Protein AF-0000000072621238 (afdb_homodimer)

Solvent-accessible surface area (backbone atoms only — not comparable to full-atom values): 27103 Å² total; per-residue (Å²): 136,89,77,90,75,84,85,78,80,74,84,77,80,79,77,78,75,82,78,75,78,75,70,78,78,75,75,78,73,76,71,80,75,75,73,71,81,73,71,73,70,72,66,66,74,70,72,72,72,61,64,78,82,66,63,69,68,32,48,57,53,25,22,52,23,38,46,49,41,45,42,56,66,64,46,61,57,78,41,86,72,32,58,59,16,26,54,42,26,34,52,47,51,49,59,46,31,44,20,55,76,56,51,71,67,72,63,49,61,92,40,68,37,82,36,97,44,81,57,75,47,73,52,63,73,38,76,41,53,31,26,31,36,55,44,72,32,50,27,38,37,32,34,30,41,35,34,29,33,55,45,27,42,68,44,72,68,45,55,54,47,50,48,46,37,60,30,14,24,78,34,52,70,66,57,48,34,45,51,49,38,52,47,50,41,69,72,41,53,36,59,18,31,36,23,39,36,41,32,34,46,41,67,47,34,70,34,84,88,42,46,77,81,54,67,48,77,44,70,31,57,34,54,44,33,56,74,32,66,65,56,35,50,51,52,59,56,61,66,73,105,132,88,79,87,77,85,84,86,83,75,81,76,73,78,72,78,73,77,75,73,76,74,70,76,77,75,78,79,73,76,72,78,78,72,73,69,78,70,69,72,69,71,68,64,73,68,73,73,72,62,64,78,83,63,64,71,70,33,48,56,54,26,21,52,25,39,46,49,41,48,42,55,68,64,47,63,58,78,41,87,72,29,60,59,16,26,54,41,27,34,52,48,52,49,58,47,31,43,21,55,77,54,51,71,68,72,63,49,62,91,39,68,37,83,37,98,45,80,57,75,48,74,52,62,74,40,77,42,53,31,25,30,37,54,45,70,32,52,28,37,37,32,35,30,42,34,34,28,33,55,45,25,40,68,43,71,67,46,53,53,48,50,48,46,37,59,30,12,23,76,33,51,70,66,57,47,34,43,50,49,39,52,46,50,42,68,70,41,53,37,58,16,30,35,25,38,36,42,33,36,46,43,67,47,33,71,35,85,88,42,45,79,80,55,69,48,75,42,70,32,58,34,53,45,32,56,74,32,66,66,55,35,49,52,52,59,57,63,64,72,107

Structure (mmCIF, N/CA/C/O backbone):
data_AF-0000000072621238-model_v1
#
loop_
_entity.id
_entity.type
_entity.pdbx_description
1 polymer 'GTP cyclohydrolase 1'
#
loop_
_atom_site.group_PDB
_atom_site.id
_atom_site.type_symbol
_atom_site.label_atom_id
_atom_site.label_alt_id
_atom_site.label_comp_id
_atom_site.label_asym_id
_atom_site.label_entity_id
_atom_site.label_seq_id
_atom_site.pdbx_PDB_ins_code
_atom_site.Cartn_x
_atom_site.Cartn_y
_atom_site.Cartn_z
_atom_site.occupancy
_atom_site.B_iso_or_equiv
_atom_site.auth_seq_id
_atom_site.auth_comp_id
_atom_site.auth_asym_id
_atom_site.auth_atom_id
_atom_site.pdbx_PDB_model_num
ATOM 1 N N . MET A 1 1 ? -22.891 -36.781 70.312 1 18.56 1 MET A N 1
ATOM 2 C CA . MET A 1 1 ? -23.406 -36.219 71.562 1 18.56 1 MET A CA 1
ATOM 3 C C . MET A 1 1 ? -22.719 -34.906 71.938 1 18.56 1 MET A C 1
ATOM 5 O O . MET A 1 1 ? -23.375 -33.938 72.25 1 18.56 1 MET A O 1
ATOM 9 N N . SER A 1 2 ? -21.469 -35.031 72.438 1 17.95 2 SER A N 1
ATOM 10 C CA . SER A 1 2 ? -21.172 -34.219 73.625 1 17.95 2 SER A CA 1
ATOM 11 C C . SER A 1 2 ? -20.891 -32.781 73.312 1 17.95 2 SER A C 1
ATOM 13 O O . SER A 1 2 ? -20.594 -32.469 72.125 1 17.95 2 SER A O 1
ATOM 15 N N . ASN A 1 3 ? -20.219 -31.938 74.188 1 17.42 3 ASN A N 1
ATOM 16 C CA . ASN A 1 3 ? -20.344 -30.844 75.125 1 17.42 3 ASN A CA 1
ATOM 17 C C . ASN A 1 3 ? -19.562 -29.609 74.688 1 17.42 3 ASN A C 1
ATOM 19 O O . ASN A 1 3 ? -19.781 -28.5 75.188 1 17.42 3 ASN A O 1
ATOM 23 N N . SER A 1 4 ? -18.25 -29.703 74.188 1 19.3 4 SER A N 1
ATOM 24 C CA . SER A 1 4 ? -17.328 -28.891 74.938 1 19.3 4 SER A CA 1
ATOM 25 C C . SER A 1 4 ? -17.562 -27.391 74.688 1 19.3 4 SER A C 1
ATOM 27 O O . SER A 1 4 ? -17.953 -27 73.625 1 19.3 4 SER A O 1
ATOM 29 N N . SER A 1 5 ? -17.359 -26.453 75.688 1 19.06 5 SER A N 1
ATOM 30 C CA . SER A 1 5 ? -17.703 -25.281 76.5 1 19.06 5 SER A CA 1
ATOM 31 C C . SER A 1 5 ? -17 -24.031 75.938 1 19.06 5 SER A C 1
ATOM 33 O O . SER A 1 5 ? -17.203 -22.938 76.5 1 19.06 5 SER A O 1
ATOM 35 N N . GLY A 1 6 ? -16 -24.047 75 1 19.69 6 GLY A N 1
ATOM 36 C CA . GLY A 1 6 ? -14.945 -23.141 75.438 1 19.69 6 GLY A CA 1
ATOM 37 C C . GLY A 1 6 ? -15.406 -21.703 75.5 1 19.69 6 GLY A C 1
ATOM 38 O O . GLY A 1 6 ? -16.438 -21.344 74.938 1 19.69 6 GLY A O 1
ATOM 39 N N . PHE A 1 7 ? -14.586 -20.734 76.125 1 19.2 7 PHE A N 1
ATOM 40 C CA . PHE A 1 7 ? -14.461 -19.578 77 1 19.2 7 PHE A CA 1
ATOM 41 C C . PHE A 1 7 ? -14.695 -18.281 76.25 1 19.2 7 PHE A C 1
ATOM 43 O O . PHE A 1 7 ? -13.961 -17.969 75.312 1 19.2 7 PHE A O 1
ATOM 50 N N . ILE A 1 8 ? -15.914 -17.656 76.062 1 20.72 8 ILE A N 1
ATOM 51 C CA . ILE A 1 8 ? -16.547 -16.531 75.375 1 20.72 8 ILE A CA 1
ATOM 52 C C . ILE A 1 8 ? -16.141 -15.219 76.062 1 20.72 8 ILE A C 1
ATOM 54 O O . ILE A 1 8 ? -16.953 -14.547 76.688 1 20.72 8 ILE A O 1
ATOM 58 N N . ASP A 1 9 ? -14.773 -15.203 76.562 1 18.53 9 ASP A N 1
ATOM 59 C CA . ASP A 1 9 ? -14.688 -14.164 77.562 1 18.53 9 ASP A CA 1
ATOM 60 C C . ASP A 1 9 ? -15.102 -12.805 77 1 18.53 9 ASP A C 1
ATOM 62 O O . ASP A 1 9 ? -14.898 -12.531 75.812 1 18.53 9 ASP A O 1
ATOM 66 N N . ASN A 1 10 ? -15.797 -11.93 77.75 1 20.44 10 ASN A N 1
ATOM 67 C CA . ASN A 1 10 ? -16.734 -10.82 77.875 1 20.44 10 ASN A CA 1
ATOM 68 C C . ASN A 1 10 ? -16.031 -9.477 77.75 1 20.44 10 ASN A C 1
ATOM 70 O O . ASN A 1 10 ? -16.578 -8.445 78.188 1 20.44 10 ASN A O 1
ATOM 74 N N . LEU A 1 11 ? -14.688 -9.445 77.25 1 20 11 LEU A N 1
ATOM 75 C CA . LEU A 1 11 ? -13.961 -8.32 77.812 1 20 11 LEU A CA 1
ATOM 76 C C . LEU A 1 11 ? -14.641 -6.996 77.438 1 20 11 LEU A C 1
ATOM 78 O O . LEU A 1 11 ? -15.125 -6.816 76.312 1 20 11 LEU A O 1
ATOM 82 N N . SER A 1 12 ? -15.016 -6.137 78.438 1 20.73 12 SER A N 1
ATOM 83 C CA . SER A 1 12 ? -15.766 -4.941 78.812 1 20.73 12 SER A CA 1
ATOM 84 C C . SER A 1 12 ? -15.141 -3.693 78.188 1 20.73 12 SER A C 1
ATOM 86 O O . SER A 1 12 ? -14.07 -3.254 78.625 1 20.73 12 SER A O 1
ATOM 88 N N . ILE A 1 13 ? -15.07 -3.57 76.875 1 20.2 13 ILE A N 1
ATOM 89 C CA . ILE A 1 13 ? -14.273 -2.568 76.188 1 20.2 13 ILE A CA 1
ATOM 90 C C . ILE A 1 13 ? -14.766 -1.17 76.5 1 20.2 13 ILE A C 1
ATOM 92 O O . ILE A 1 13 ? -15.945 -0.853 76.312 1 20.2 13 ILE A O 1
ATOM 96 N N . SER A 1 14 ? -14 -0.52 77.438 1 19.92 14 SER A N 1
ATOM 97 C CA . SER A 1 14 ? -14.25 0.738 78.125 1 19.92 14 SER A CA 1
ATOM 98 C C . SER A 1 14 ? -14.414 1.893 77.188 1 19.92 14 SER A C 1
ATOM 100 O O . SER A 1 14 ? -13.742 1.933 76.125 1 19.92 14 SER A O 1
ATOM 102 N N . ASP A 1 15 ? -15.469 2.738 77.25 1 21.67 15 ASP A N 1
ATOM 103 C CA . ASP A 1 15 ? -16.234 3.75 76.5 1 21.67 15 ASP A CA 1
ATOM 104 C C . ASP A 1 15 ? -15.516 5.102 76.562 1 21.67 15 ASP A C 1
ATOM 106 O O . ASP A 1 15 ? -16.125 6.133 76.25 1 21.67 15 ASP A O 1
ATOM 110 N N . ASN A 1 16 ? -14.125 5.094 76.812 1 20.58 16 ASN A N 1
ATOM 111 C CA . ASN A 1 16 ? -13.789 6.418 77.312 1 20.58 16 ASN A CA 1
ATOM 112 C C . ASN A 1 16 ? -14.125 7.512 76.312 1 20.58 16 ASN A C 1
ATOM 114 O O . ASN A 1 16 ? -14.031 7.293 75.125 1 20.58 16 ASN A O 1
ATOM 118 N N . ASP A 1 17 ? -14.609 8.703 76.812 1 22.86 17 ASP A N 1
ATOM 119 C CA . ASP A 1 17 ? -15.344 9.914 76.438 1 22.86 17 ASP A CA 1
ATOM 120 C C . ASP A 1 17 ? -14.445 10.906 75.688 1 22.86 17 ASP A C 1
ATOM 122 O O . ASP A 1 17 ? -14.812 12.07 75.562 1 22.86 17 ASP A O 1
ATOM 126 N N . ASN A 1 18 ? -13.336 10.43 75 1 22.56 18 ASN A N 1
ATOM 127 C CA . ASN A 1 18 ? -12.352 11.484 74.812 1 22.56 18 ASN A CA 1
ATOM 128 C C . ASN A 1 18 ? -12.961 12.672 74.062 1 22.56 18 ASN A C 1
ATOM 130 O O . ASN A 1 18 ? -13.758 12.484 73.125 1 22.56 18 ASN A O 1
ATOM 134 N N . HIS A 1 19 ? -12.75 13.906 74.625 1 23.62 19 HIS A N 1
ATOM 135 C CA . HIS A 1 19 ? -13.109 15.312 74.5 1 23.62 19 HIS A CA 1
ATOM 136 C C . HIS A 1 19 ? -12.68 15.82 73.125 1 23.62 19 HIS A C 1
ATOM 138 O O . HIS A 1 19 ? -11.578 15.523 72.625 1 23.62 19 HIS A O 1
ATOM 144 N N . SER A 1 20 ? -13.633 16.172 72.25 1 23.31 20 SER A N 1
ATOM 145 C CA . SER A 1 20 ? -13.734 16.578 70.812 1 23.31 20 SER A CA 1
ATOM 146 C C . SER A 1 20 ? -13.047 17.922 70.625 1 23.31 20 SER A C 1
ATOM 148 O O . SER A 1 20 ? -13.391 18.641 69.688 1 23.31 20 SER A O 1
ATOM 150 N N . ASN A 1 21 ? -11.773 18.094 71.25 1 24.36 21 ASN A N 1
ATOM 151 C CA . ASN A 1 21 ? -11.32 19.484 71.125 1 24.36 21 ASN A CA 1
ATOM 152 C C . ASN A 1 21 ? -11.312 19.938 69.688 1 24.36 21 ASN A C 1
ATOM 154 O O . ASN A 1 21 ? -10.867 19.203 68.75 1 24.36 21 ASN A O 1
ATOM 158 N N . GLY A 1 22 ? -12.172 20.859 69.25 1 24.48 22 GLY A N 1
ATOM 159 C CA . GLY A 1 22 ? -12.539 21.531 68.062 1 24.48 22 GLY A CA 1
ATOM 160 C C . GLY A 1 22 ? -11.375 22.25 67.375 1 24.48 22 GLY A C 1
ATOM 161 O O . GLY A 1 22 ? -10.945 23.297 67.812 1 24.48 22 GLY A O 1
ATOM 162 N N . SER A 1 23 ? -10.203 21.547 67.188 1 27.66 23 SER A N 1
ATOM 163 C CA . SER A 1 23 ? -9.078 22.344 66.75 1 27.66 23 SER A CA 1
ATOM 164 C C . SER A 1 23 ? -9.461 23.156 65.5 1 27.66 23 SER A C 1
ATOM 166 O O . SER A 1 23 ? -10.242 22.703 64.625 1 27.66 23 SER A O 1
ATOM 168 N N . PRO A 1 24 ? -9.117 24.484 65.562 1 29.05 24 PRO A N 1
ATOM 169 C CA . PRO A 1 24 ? -9.484 25.531 64.625 1 29.05 24 PRO A CA 1
ATOM 170 C C . PRO A 1 24 ? -9.023 25.203 63.188 1 29.05 24 PRO A C 1
ATOM 172 O O . PRO A 1 24 ? -8.031 24.5 63 1 29.05 24 PRO A O 1
ATOM 175 N N . ILE A 1 25 ? -9.945 25.094 62.219 1 30.3 25 ILE A N 1
ATOM 176 C CA . ILE A 1 25 ? -9.781 24.781 60.812 1 30.3 25 ILE A CA 1
ATOM 177 C C . ILE A 1 25 ? -8.781 25.75 60.188 1 30.3 25 ILE A C 1
ATOM 179 O O . ILE A 1 25 ? -8.93 26.969 60.312 1 30.3 25 ILE A O 1
ATOM 183 N N . PRO A 1 26 ? -7.484 25.281 60.125 1 26.77 26 PRO A N 1
ATOM 184 C CA . PRO A 1 26 ? -6.5 26.219 59.594 1 26.77 26 PRO A CA 1
ATOM 185 C C . PRO A 1 26 ? -6.969 26.875 58.281 1 26.77 26 PRO A C 1
ATOM 187 O O . PRO A 1 26 ? -7.742 26.266 57.531 1 26.77 26 PRO A O 1
ATOM 190 N N . LYS A 1 27 ? -6.836 28.188 58.25 1 28.19 27 LYS A N 1
ATOM 191 C CA . LYS A 1 27 ? -7.188 29.109 57.188 1 28.19 27 LYS A CA 1
ATOM 192 C C . LYS A 1 27 ? -6.598 28.641 55.844 1 28.19 27 LYS A C 1
ATOM 194 O O . LYS A 1 27 ? -5.457 28.172 55.781 1 28.19 27 LYS A O 1
ATOM 199 N N . GLU A 1 28 ? -7.449 28.281 54.906 1 26.45 28 GLU A N 1
ATOM 200 C CA . GLU A 1 28 ? -7.156 27.828 53.562 1 26.45 28 GLU A CA 1
ATOM 201 C C . GLU A 1 28 ? -6.203 28.781 52.844 1 26.45 28 GLU A C 1
ATOM 203 O O . GLU A 1 28 ? -6.492 29.984 52.719 1 26.45 28 GLU A O 1
ATOM 208 N N . GLU A 1 29 ? -4.906 28.672 53.125 1 25.34 29 GLU A N 1
ATOM 209 C CA . GLU A 1 29 ? -4.012 29.531 52.344 1 25.34 29 GLU A CA 1
ATOM 210 C C . GLU A 1 29 ? -4.367 29.516 50.875 1 25.34 29 GLU A C 1
ATOM 212 O O . GLU A 1 29 ? -4.613 28.453 50.312 1 25.34 29 GLU A O 1
ATOM 217 N N . LYS A 1 30 ? -4.836 30.641 50.344 1 27.41 30 LYS A N 1
ATOM 218 C CA . LYS A 1 30 ? -5.109 30.938 48.938 1 27.41 30 LYS A CA 1
ATOM 219 C C . LYS A 1 30 ? -3.949 30.5 48.031 1 27.41 30 LYS A C 1
ATOM 221 O O . LYS A 1 30 ? -2.818 30.953 48.219 1 27.41 30 LYS A O 1
ATOM 226 N N . ILE A 1 31 ? -3.877 29.219 47.656 1 27.42 31 ILE A N 1
ATOM 227 C CA . ILE A 1 31 ? -2.859 28.797 46.688 1 27.42 31 ILE A CA 1
ATOM 228 C C . ILE A 1 31 ? -2.818 29.781 45.531 1 27.42 31 ILE A C 1
ATOM 230 O O . ILE A 1 31 ? -3.854 30.109 44.938 1 27.42 31 ILE A O 1
ATOM 234 N N . PRO A 1 32 ? -1.849 30.688 45.531 1 28.41 32 PRO A N 1
ATOM 235 C CA . PRO A 1 32 ? -1.736 31.609 44.375 1 28.41 32 PRO A CA 1
ATOM 236 C C . PRO A 1 32 ? -1.829 30.891 43.031 1 28.41 32 PRO A C 1
ATOM 238 O O . PRO A 1 32 ? -1.279 29.797 42.875 1 28.41 32 PRO A O 1
ATOM 241 N N . GLU A 1 33 ? -2.936 30.969 42.344 1 25.8 33 GLU A N 1
ATOM 242 C CA . GLU A 1 33 ? -3.277 30.406 41.062 1 25.8 33 GLU A CA 1
ATOM 243 C C . GLU A 1 33 ? -2.246 30.781 40 1 25.8 33 GLU A C 1
ATOM 245 O O . GLU A 1 33 ? -2.598 31.031 38.844 1 25.8 33 GLU A O 1
ATOM 250 N N . ARG A 1 34 ? -1.068 31.344 40.25 1 26.47 34 ARG A N 1
ATOM 251 C CA . ARG A 1 34 ? -0.339 31.766 39.062 1 26.47 34 ARG A CA 1
ATOM 252 C C . ARG A 1 34 ? -0.013 30.578 38.156 1 26.47 34 ARG A C 1
ATOM 254 O O . ARG A 1 34 ? 0.92 29.812 38.438 1 26.47 34 ARG A O 1
ATOM 261 N N . ILE A 1 35 ? -0.946 29.797 37.781 1 27.59 35 ILE A N 1
ATOM 262 C CA . ILE A 1 35 ? -0.528 28.859 36.75 1 27.59 35 ILE A CA 1
ATOM 263 C C . ILE A 1 35 ? 0.145 29.609 35.594 1 27.59 35 ILE A C 1
ATOM 265 O O . ILE A 1 35 ? -0.494 30.422 34.938 1 27.59 35 ILE A O 1
ATOM 2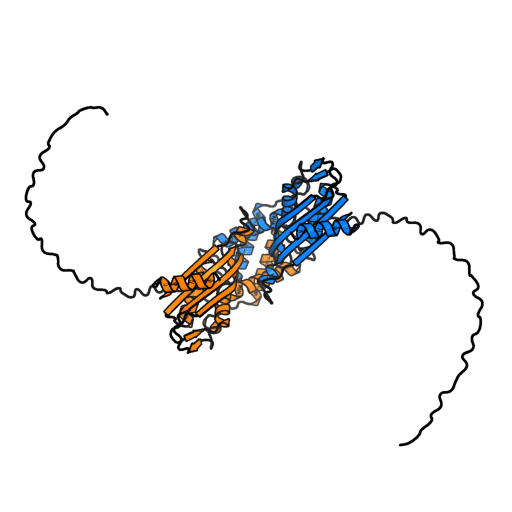69 N N . GLY A 1 36 ? 1.374 30.047 35.75 1 25.58 36 GLY A N 1
ATOM 270 C CA . GLY A 1 36 ? 2.184 30.531 34.656 1 25.58 36 GLY A CA 1
ATOM 271 C C . GLY A 1 36 ? 1.934 29.797 33.344 1 25.58 36 GLY A C 1
ATOM 272 O O . GLY A 1 36 ? 1.666 28.594 33.344 1 25.58 36 GLY A O 1
ATOM 273 N N . LYS A 1 37 ? 1.429 30.547 32.312 1 29.39 37 LYS A N 1
ATOM 274 C CA . LYS A 1 37 ? 1.279 30.219 30.891 1 29.39 37 LYS A CA 1
ATOM 275 C C . LYS A 1 37 ? 2.494 29.453 30.375 1 29.39 37 LYS A C 1
ATOM 277 O O . LYS A 1 37 ? 3.516 30.047 30.031 1 29.39 37 LYS A O 1
ATOM 282 N N . GLN A 1 38 ? 2.996 28.469 31.031 1 28.53 38 GLN A N 1
ATOM 283 C CA . GLN A 1 38 ? 4.062 27.766 30.312 1 28.53 38 GLN A CA 1
ATOM 284 C C . GLN A 1 38 ? 3.662 27.469 28.875 1 28.53 38 GLN A C 1
ATOM 286 O O . GLN A 1 38 ? 2.705 26.734 28.625 1 28.53 38 GLN A O 1
ATOM 291 N N . ASN A 1 39 ? 3.84 28.453 28 1 27.72 39 ASN A N 1
ATOM 292 C CA . ASN A 1 39 ? 3.861 28.328 26.547 1 27.72 39 ASN A CA 1
ATOM 293 C C . ASN A 1 39 ? 4.516 27.016 26.109 1 27.72 39 ASN A C 1
ATOM 295 O O . ASN A 1 39 ? 5.742 26.891 26.156 1 27.72 39 ASN A O 1
ATOM 299 N N . ILE A 1 40 ? 4.078 25.969 26.562 1 31.95 40 ILE A N 1
ATOM 300 C CA . ILE A 1 40 ? 4.688 24.781 25.969 1 31.95 40 ILE A CA 1
ATOM 301 C C . ILE A 1 40 ? 4.801 24.969 24.453 1 31.95 40 ILE A C 1
ATOM 303 O O . ILE A 1 40 ? 3.791 24.953 23.734 1 31.95 40 ILE A O 1
ATOM 307 N N . GLY A 1 41 ? 5.637 25.922 23.984 1 31.02 41 GLY A N 1
ATOM 308 C CA . GLY A 1 41 ? 6.027 26.047 22.578 1 31.02 41 GLY A CA 1
ATOM 309 C C . GLY A 1 41 ? 6.152 24.703 21.875 1 31.02 41 GLY A C 1
ATOM 310 O O . GLY A 1 41 ? 7.094 23.953 22.125 1 31.02 41 GLY A O 1
ATOM 311 N N . LEU A 1 42 ? 5.125 24.016 21.781 1 35.22 42 LEU A N 1
ATOM 312 C CA . LEU A 1 42 ? 5.238 22.906 20.859 1 35.22 42 LEU A CA 1
ATOM 313 C C . LEU A 1 42 ? 5.984 23.312 19.594 1 35.22 42 LEU A C 1
ATOM 315 O O . LEU A 1 42 ? 5.469 24.094 18.781 1 35.22 42 LEU A O 1
ATOM 319 N N . LYS A 1 43 ? 7.262 23.516 19.609 1 34 43 LYS A N 1
ATOM 320 C CA . LYS A 1 43 ? 8.031 23.75 18.391 1 34 43 LYS A CA 1
ATOM 321 C C . LYS A 1 43 ? 7.621 22.766 17.297 1 34 43 LYS A C 1
ATOM 323 O O . LYS A 1 43 ? 7.75 21.547 17.453 1 34 43 LYS A O 1
ATOM 328 N N . VAL A 1 44 ? 6.641 23.125 16.609 1 39.59 44 VAL A N 1
ATOM 329 C CA . VAL A 1 44 ? 6.539 22.344 15.383 1 39.59 44 VAL A CA 1
ATOM 330 C C . VAL A 1 44 ? 7.934 22.094 14.812 1 39.59 44 VAL A C 1
ATOM 332 O O . VAL A 1 44 ? 8.711 23.047 14.633 1 39.59 44 VAL A O 1
ATOM 335 N N . PRO A 1 45 ? 8.617 21.109 15.148 1 39.84 45 PRO A N 1
ATOM 336 C CA . PRO A 1 45 ? 9.938 21.031 14.516 1 39.84 45 PRO A CA 1
ATOM 337 C C . PRO A 1 45 ? 9.961 21.656 13.117 1 39.84 45 PRO A C 1
ATOM 339 O O . PRO A 1 45 ? 8.977 21.547 12.383 1 39.84 45 PRO A O 1
ATOM 342 N N . SER A 1 46 ? 10.648 22.828 13.008 1 38.28 46 SER A N 1
ATOM 343 C CA . SER A 1 46 ? 10.828 23.484 11.711 1 38.28 46 SER A CA 1
ATOM 344 C C . SER A 1 46 ? 11.062 22.453 10.609 1 38.28 46 SER A C 1
ATOM 346 O O . SER A 1 46 ? 11.719 21.438 10.828 1 38.28 46 SER A O 1
ATOM 348 N N . PRO A 1 47 ? 10.211 22.5 9.695 1 38.34 47 PRO A N 1
ATOM 349 C CA . PRO A 1 47 ? 10.57 21.641 8.555 1 38.34 47 PRO A CA 1
ATOM 350 C C . PRO A 1 47 ? 12.055 21.719 8.211 1 38.34 47 PRO A C 1
ATOM 352 O O . PRO A 1 47 ? 12.695 22.75 8.438 1 38.34 47 PRO A O 1
ATOM 355 N N . ILE A 1 48 ? 12.844 20.734 8.477 1 40.78 48 ILE A N 1
ATOM 356 C CA . ILE A 1 48 ? 14.203 20.75 7.953 1 40.78 48 ILE A CA 1
ATOM 357 C C . ILE A 1 48 ? 14.242 21.531 6.633 1 40.78 48 ILE A C 1
ATOM 359 O O . ILE A 1 48 ? 13.359 21.359 5.785 1 40.78 48 ILE A O 1
ATOM 363 N N . PRO A 1 49 ? 14.953 22.656 6.629 1 36.59 49 PRO A N 1
ATOM 364 C CA . PRO A 1 49 ? 15.016 23.438 5.387 1 36.59 49 PRO A CA 1
ATOM 365 C C . PRO A 1 49 ? 15.109 22.547 4.145 1 36.59 49 PRO A C 1
ATOM 367 O O . PRO A 1 49 ? 15.68 21.469 4.195 1 36.59 49 PRO A O 1
ATOM 370 N N . PRO A 1 50 ? 14.172 22.812 3.186 1 36.5 50 PRO A N 1
ATOM 371 C CA . PRO A 1 50 ? 14.305 22.094 1.918 1 36.5 50 PRO A CA 1
ATOM 372 C C . PRO A 1 50 ? 15.742 22.094 1.39 1 36.5 50 PRO A C 1
ATOM 374 O O . PRO A 1 50 ? 16.375 23.141 1.294 1 36.5 50 PRO A O 1
ATOM 377 N N . ALA A 1 51 ? 16.562 21.234 1.755 1 35.84 51 ALA A N 1
ATOM 378 C CA . ALA A 1 51 ? 17.797 21.312 0.968 1 35.84 51 ALA A CA 1
ATOM 379 C C . ALA A 1 51 ? 17.5 21.766 -0.459 1 35.84 51 ALA A C 1
ATOM 381 O O . ALA A 1 51 ? 16.406 21.562 -0.972 1 35.84 51 ALA A O 1
ATOM 382 N N . ALA A 1 52 ? 18.266 22.688 -1.098 1 34.34 52 ALA A N 1
ATOM 383 C CA . ALA A 1 52 ? 18.281 23.188 -2.471 1 34.34 52 ALA A CA 1
ATOM 384 C C . ALA A 1 52 ? 17.812 22.125 -3.451 1 34.34 52 ALA A C 1
ATOM 386 O O . ALA A 1 52 ? 18.078 20.922 -3.256 1 34.34 52 ALA A O 1
ATOM 387 N N . ILE A 1 53 ? 16.812 22.344 -4.312 1 37.31 53 ILE A N 1
ATOM 388 C CA . ILE A 1 53 ? 16.328 21.688 -5.52 1 37.31 53 ILE A CA 1
ATOM 389 C C . ILE A 1 53 ? 17.5 21.078 -6.289 1 37.31 53 ILE A C 1
ATOM 391 O O . ILE A 1 53 ? 18.172 21.766 -7.062 1 37.31 53 ILE A O 1
ATOM 395 N N . ALA A 1 54 ? 18.469 20.672 -5.859 1 40.06 54 ALA A N 1
ATOM 396 C CA . ALA A 1 54 ? 19.406 19.984 -6.742 1 40.06 54 ALA A CA 1
ATOM 397 C C . ALA A 1 54 ? 18.688 18.969 -7.629 1 40.06 54 ALA A C 1
ATOM 399 O O . ALA A 1 54 ? 18.375 17.859 -7.191 1 40.06 54 ALA A O 1
ATOM 400 N N . GLN A 1 55 ? 17.531 19.219 -8.383 1 48.59 55 GLN A N 1
ATOM 401 C CA . GLN A 1 55 ? 16.5 18.547 -9.172 1 48.59 55 GLN A CA 1
ATOM 402 C C . GLN A 1 55 ? 17.047 17.281 -9.82 1 48.59 55 GLN A C 1
ATOM 404 O O . GLN A 1 55 ? 16.453 16.203 -9.703 1 48.59 55 GLN A O 1
ATOM 409 N N . ARG A 1 56 ? 17.828 17.469 -11.047 1 55.19 56 ARG A N 1
ATOM 410 C CA . ARG A 1 56 ? 18.203 16.547 -12.109 1 55.19 56 ARG A CA 1
ATOM 411 C C . ARG A 1 56 ? 19.156 15.477 -11.594 1 55.19 56 ARG A C 1
ATOM 413 O O . ARG A 1 56 ? 18.969 14.289 -11.859 1 55.19 56 ARG A O 1
ATOM 420 N N . PRO A 1 57 ? 20.125 15.914 -10.852 1 61.09 57 PRO A N 1
ATOM 421 C CA . PRO A 1 57 ? 21.109 14.938 -10.359 1 61.09 57 PRO A CA 1
ATOM 422 C C . PRO A 1 57 ? 20.5 13.961 -9.352 1 61.09 57 PRO A C 1
ATOM 424 O O . PRO A 1 57 ? 20.844 12.773 -9.359 1 61.09 57 PRO A O 1
ATOM 427 N N . GLN A 1 58 ? 19.328 14.289 -8.742 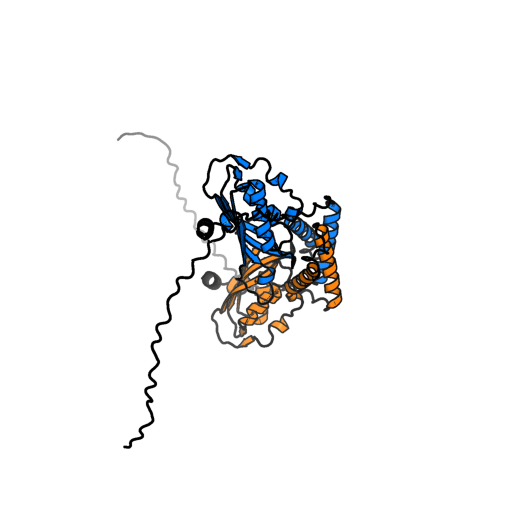1 82.75 58 GLN A N 1
ATOM 428 C CA . GLN A 1 58 ? 18.703 13.477 -7.711 1 82.75 58 GLN A CA 1
ATOM 429 C C . GLN A 1 58 ? 17.938 12.305 -8.32 1 82.75 58 GLN A C 1
ATOM 431 O O . GLN A 1 58 ? 18.062 11.172 -7.859 1 82.75 58 GLN A O 1
ATOM 436 N N . LEU A 1 59 ? 17.453 12.648 -9.461 1 92.88 59 LEU A N 1
ATOM 437 C CA . LEU A 1 59 ? 16.641 11.617 -10.102 1 92.88 59 LEU A CA 1
ATOM 438 C C . LEU A 1 59 ? 17.516 10.508 -10.672 1 92.88 59 LEU A C 1
ATOM 440 O O . LEU A 1 59 ? 17.234 9.32 -10.484 1 92.88 59 LEU A O 1
ATOM 444 N N . ASN A 1 60 ? 18.609 10.906 -11.312 1 94.69 60 ASN A N 1
ATOM 445 C CA . ASN A 1 60 ? 19.5 9.93 -11.914 1 94.69 60 ASN A CA 1
ATOM 446 C C . ASN A 1 60 ? 20.109 9.008 -10.859 1 94.69 60 ASN A C 1
ATOM 448 O O . ASN A 1 60 ? 20.266 7.805 -11.094 1 94.69 60 ASN A O 1
ATOM 452 N N . GLU A 1 61 ? 20.469 9.609 -9.789 1 95.69 61 GLU A N 1
ATOM 453 C CA . GLU A 1 61 ? 21.047 8.805 -8.711 1 95.69 61 GLU A CA 1
ATOM 454 C C . GLU A 1 61 ? 20 7.844 -8.125 1 95.69 61 GLU A C 1
ATOM 456 O O . GLU A 1 61 ? 20.328 6.703 -7.789 1 95.69 61 GLU A O 1
ATOM 461 N N . MET A 1 62 ? 18.828 8.25 -8.086 1 96.94 62 MET A N 1
ATOM 462 C CA . MET A 1 62 ? 17.766 7.383 -7.586 1 96.94 62 MET A CA 1
ATOM 463 C C . MET A 1 62 ? 17.469 6.254 -8.57 1 96.94 62 MET A C 1
ATOM 465 O O . MET A 1 62 ? 17.203 5.121 -8.156 1 96.94 62 MET A O 1
ATOM 469 N N . VAL A 1 63 ? 17.531 6.625 -9.812 1 97.75 63 VAL A N 1
ATOM 470 C CA . VAL A 1 63 ? 17.344 5.605 -10.844 1 97.75 63 VAL A CA 1
ATOM 471 C C . VAL A 1 63 ? 18.391 4.508 -10.688 1 97.75 63 VAL A C 1
ATOM 473 O O . VAL A 1 63 ? 18.062 3.32 -10.703 1 97.75 63 VAL A O 1
ATOM 476 N N . LYS A 1 64 ? 19.578 4.875 -10.477 1 97.5 64 LYS A N 1
ATOM 477 C CA . LYS A 1 64 ? 20.672 3.918 -10.289 1 97.5 64 LYS A CA 1
ATOM 478 C C . LYS A 1 64 ? 20.453 3.072 -9.039 1 97.5 64 LYS A C 1
ATOM 480 O O . LYS A 1 64 ? 20.719 1.871 -9.039 1 97.5 64 LYS A O 1
ATOM 485 N N . ALA A 1 65 ? 20.016 3.719 -8.047 1 97.81 65 ALA A N 1
ATOM 486 C CA . ALA A 1 65 ? 19.734 2.996 -6.809 1 97.81 65 ALA A CA 1
ATOM 487 C C . ALA A 1 65 ? 18.656 1.939 -7.023 1 97.81 65 ALA A C 1
ATOM 489 O O . ALA A 1 65 ? 18.797 0.801 -6.57 1 97.81 65 ALA A O 1
ATOM 490 N N . TYR A 1 66 ? 17.609 2.256 -7.746 1 98.06 66 TYR A N 1
ATOM 491 C CA . TYR A 1 66 ? 16.531 1.301 -8 1 98.06 66 TYR A CA 1
ATOM 492 C C . TYR A 1 66 ? 17 0.189 -8.93 1 98.06 66 TYR A C 1
ATOM 494 O O . TYR A 1 66 ? 16.562 -0.956 -8.812 1 98.06 66 TYR A O 1
ATOM 502 N N . GLU A 1 67 ? 17.922 0.534 -9.844 1 97.75 67 GLU A N 1
ATOM 503 C CA . GLU A 1 67 ? 18.516 -0.517 -10.648 1 97.75 67 GLU A CA 1
ATOM 504 C C . GLU A 1 67 ? 19.234 -1.55 -9.773 1 97.75 67 GLU A C 1
ATOM 506 O O . GLU A 1 67 ? 19.109 -2.754 -10.008 1 97.75 67 GLU A O 1
ATOM 511 N N . GLN A 1 68 ? 19.906 -1.089 -8.82 1 96.88 68 GLN A N 1
ATOM 512 C CA . GLN A 1 68 ? 20.609 -1.976 -7.902 1 96.88 68 GLN A CA 1
ATOM 513 C C . GLN A 1 68 ? 19.641 -2.83 -7.102 1 96.88 68 GLN A C 1
ATOM 515 O O . GLN A 1 68 ? 19.844 -4.035 -6.949 1 96.88 68 GLN A O 1
ATOM 520 N N . ILE A 1 69 ? 18.578 -2.26 -6.637 1 97.31 69 ILE A N 1
ATOM 521 C CA . ILE A 1 69 ? 17.594 -2.975 -5.848 1 97.31 69 ILE A CA 1
ATOM 522 C C . ILE A 1 69 ? 16.969 -4.094 -6.688 1 97.31 69 ILE A C 1
ATOM 524 O O . ILE A 1 69 ? 16.906 -5.242 -6.25 1 97.31 69 ILE A O 1
ATOM 528 N N . ILE A 1 70 ? 16.562 -3.758 -7.891 1 97.31 70 ILE A N 1
ATOM 529 C CA . ILE A 1 70 ? 15.914 -4.715 -8.773 1 97.31 70 ILE A CA 1
ATOM 530 C C . ILE A 1 70 ? 16.875 -5.855 -9.102 1 97.31 70 ILE A C 1
ATOM 532 O O . ILE A 1 70 ? 16.5 -7.031 -9.039 1 97.31 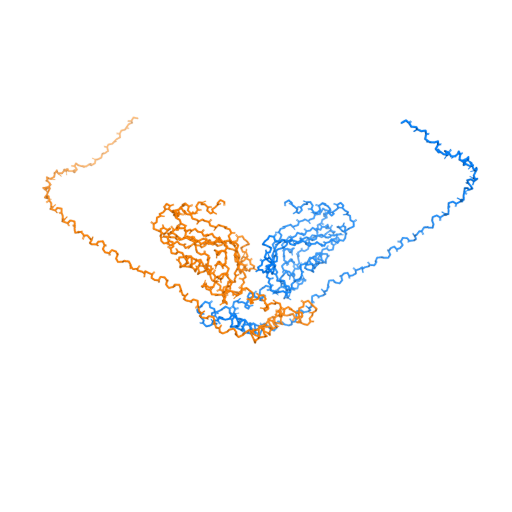70 ILE A O 1
ATOM 536 N N . SER A 1 71 ? 18.125 -5.535 -9.367 1 96.12 71 SER A N 1
ATOM 537 C CA . SER A 1 71 ? 19.125 -6.543 -9.68 1 96.12 71 SER A CA 1
ATOM 538 C C . SER A 1 71 ? 19.375 -7.473 -8.5 1 96.12 71 SER A C 1
ATOM 540 O O . SER A 1 71 ? 19.531 -8.688 -8.672 1 96.12 71 SER A O 1
ATOM 542 N N . HIS A 1 72 ? 19.297 -6.949 -7.371 1 95.19 72 HIS A N 1
ATOM 543 C CA . HIS A 1 72 ? 19.703 -7.719 -6.199 1 95.19 72 HIS A CA 1
ATOM 544 C C . HIS A 1 72 ? 18.547 -8.547 -5.66 1 95.19 72 HIS A C 1
ATOM 546 O O . HIS A 1 72 ? 18.734 -9.391 -4.781 1 95.19 72 HIS A O 1
ATOM 552 N N . VAL A 1 73 ? 17.344 -8.289 -6.121 1 94.31 73 VAL A N 1
ATOM 553 C CA . VAL A 1 73 ? 16.266 -9.219 -5.789 1 94.31 73 VAL A CA 1
ATOM 554 C C . VAL A 1 73 ? 16.25 -10.375 -6.789 1 94.31 73 VAL A C 1
ATOM 556 O O . VAL A 1 73 ? 15.438 -11.297 -6.668 1 94.31 73 VAL A O 1
ATOM 559 N N . GLY A 1 74 ? 17.078 -10.312 -7.773 1 92.12 74 GLY A N 1
ATOM 560 C CA . GLY A 1 74 ? 17.25 -11.438 -8.68 1 92.12 74 GLY A CA 1
ATOM 561 C C . GLY A 1 74 ? 16.625 -11.203 -10.047 1 92.12 74 GLY A C 1
ATOM 562 O O . GLY A 1 74 ? 16.516 -12.133 -10.844 1 92.12 74 GLY A O 1
ATOM 563 N N . GLU A 1 75 ? 16.234 -9.953 -10.352 1 94.81 75 GLU A N 1
ATOM 564 C CA . GLU A 1 75 ? 15.586 -9.648 -11.617 1 94.81 75 GLU A CA 1
ATOM 565 C C . GLU A 1 75 ? 16.594 -9.102 -12.641 1 94.81 75 GLU A C 1
ATOM 567 O O . GLU A 1 75 ? 17.656 -8.625 -12.266 1 94.81 75 GLU A O 1
ATOM 572 N N . ASP A 1 76 ? 16.188 -9.312 -13.867 1 93.94 76 ASP A N 1
ATOM 573 C CA . ASP A 1 76 ? 16.938 -8.75 -14.984 1 93.94 76 ASP A CA 1
ATOM 574 C C . ASP A 1 76 ? 16.406 -7.367 -15.359 1 93.94 76 ASP A C 1
ATOM 576 O O . ASP A 1 76 ? 15.32 -7.246 -15.938 1 93.94 76 ASP A O 1
ATOM 580 N N . ILE A 1 77 ? 17.172 -6.406 -15.117 1 93.19 77 ILE A N 1
ATOM 581 C CA . ILE A 1 77 ? 16.766 -5.023 -15.336 1 93.19 77 ILE A CA 1
ATOM 582 C C . ILE A 1 77 ? 16.516 -4.785 -16.828 1 93.19 77 ILE A C 1
ATOM 584 O O . ILE A 1 77 ? 15.852 -3.822 -17.203 1 93.19 77 ILE A O 1
ATOM 588 N N . ASN A 1 78 ? 17.016 -5.688 -17.625 1 93.5 78 ASN A N 1
ATOM 589 C CA . ASN A 1 78 ? 16.922 -5.473 -19.078 1 93.5 78 ASN A CA 1
ATOM 590 C C . ASN A 1 78 ? 15.719 -6.184 -19.672 1 93.5 78 ASN A C 1
ATOM 592 O O . ASN A 1 78 ? 15.43 -6.023 -20.859 1 93.5 78 ASN A O 1
ATOM 596 N N . ARG A 1 79 ? 15.016 -6.867 -18.891 1 93.19 79 ARG A N 1
ATOM 597 C CA . ARG A 1 79 ? 13.844 -7.52 -19.469 1 93.19 79 ARG A CA 1
ATOM 598 C C . ARG A 1 79 ? 12.742 -6.504 -19.766 1 93.19 79 ARG A C 1
ATOM 600 O O . ARG A 1 79 ? 12.672 -5.449 -19.125 1 93.19 79 ARG A O 1
ATOM 607 N N . GLN A 1 80 ? 11.875 -6.668 -20.75 1 91.06 80 GLN A N 1
ATOM 608 C CA . GLN A 1 80 ? 10.883 -5.742 -21.297 1 91.06 80 GLN A CA 1
ATOM 609 C C . GLN A 1 80 ? 10.023 -5.141 -20.188 1 91.06 80 GLN A C 1
ATOM 611 O O . GLN A 1 80 ? 9.828 -3.926 -20.141 1 91.06 80 GLN A O 1
ATOM 616 N N . GLY A 1 81 ? 9.664 -5.766 -19.188 1 91.69 81 GLY A N 1
ATOM 617 C CA . GLY A 1 81 ? 8.781 -5.285 -18.141 1 91.69 81 GLY A CA 1
ATOM 618 C C . GLY A 1 81 ? 9.484 -4.434 -17.109 1 91.69 81 GLY A C 1
ATOM 619 O O . GLY A 1 81 ? 8.844 -3.668 -16.375 1 91.69 81 GLY A O 1
ATOM 620 N N . LEU A 1 82 ? 10.836 -4.336 -17.141 1 96.44 82 LEU A N 1
ATOM 621 C CA . LEU A 1 82 ? 11.555 -3.705 -16.031 1 96.44 82 LEU A CA 1
ATOM 622 C C . LEU A 1 82 ? 12.469 -2.592 -16.547 1 96.44 82 LEU A C 1
ATOM 624 O O . LEU A 1 82 ? 13.023 -1.827 -15.758 1 96.44 82 LEU A O 1
ATOM 628 N N . GLN A 1 83 ? 12.531 -2.395 -17.844 1 96.31 83 GLN A N 1
ATOM 629 C CA . GLN A 1 83 ? 13.484 -1.455 -18.438 1 96.31 83 GLN A CA 1
ATOM 630 C C . GLN A 1 83 ? 13.25 -0.039 -17.922 1 96.31 83 GLN A C 1
ATOM 632 O O . GLN A 1 83 ? 14.195 0.688 -17.625 1 96.31 83 GLN A O 1
ATOM 637 N N . LYS A 1 84 ? 12.023 0.306 -17.828 1 97.38 84 LYS A N 1
ATOM 638 C CA . LYS A 1 84 ? 11.703 1.664 -17.391 1 97.38 84 LYS A CA 1
ATOM 639 C C . LYS A 1 84 ? 11.328 1.698 -15.914 1 97.38 84 LYS A C 1
ATOM 641 O O . LYS A 1 84 ? 11 2.758 -15.375 1 97.38 84 LYS A O 1
ATOM 646 N N . THR A 1 85 ? 11.398 0.586 -15.242 1 98.06 85 THR A N 1
ATOM 647 C CA . THR A 1 85 ? 10.922 0.467 -13.867 1 98.06 85 THR A CA 1
ATOM 648 C C . THR A 1 85 ? 11.773 1.316 -12.922 1 98.06 85 THR A C 1
ATOM 650 O O . THR A 1 85 ? 11.242 2.029 -12.07 1 98.06 85 THR A O 1
ATOM 653 N N . PRO A 1 86 ? 13.125 1.331 -13.102 1 97.94 86 PRO A N 1
ATOM 654 C CA . PRO A 1 86 ? 13.914 2.17 -12.195 1 97.94 86 PRO A CA 1
ATOM 655 C C . PRO A 1 86 ? 13.539 3.646 -12.281 1 97.94 86 PRO A C 1
ATOM 657 O O . PRO A 1 86 ? 13.406 4.316 -11.258 1 97.94 86 PRO A O 1
ATOM 660 N N . PHE A 1 87 ? 13.273 4.062 -13.484 1 97.88 87 PHE A N 1
ATOM 661 C CA . PHE A 1 87 ? 12.875 5.449 -13.703 1 97.88 87 PHE A CA 1
ATOM 662 C C . PHE A 1 87 ? 11.508 5.727 -13.086 1 97.88 87 PHE A C 1
ATOM 664 O O . PHE A 1 87 ? 11.336 6.715 -12.367 1 97.88 87 PHE A O 1
ATOM 671 N N . ARG A 1 88 ? 10.562 4.91 -13.289 1 97.25 88 ARG A N 1
ATOM 672 C CA . ARG A 1 88 ? 9.203 5.082 -12.781 1 97.25 88 ARG A CA 1
ATOM 673 C C . ARG A 1 88 ? 9.172 4.988 -11.258 1 97.25 88 ARG A C 1
ATOM 675 O O . ARG A 1 88 ? 8.438 5.73 -10.602 1 97.25 88 ARG A O 1
ATOM 682 N N . ALA A 1 89 ? 9.969 4.074 -10.727 1 97.62 89 ALA A N 1
ATOM 683 C CA . ALA A 1 89 ? 10.062 3.947 -9.273 1 97.62 89 ALA A CA 1
ATOM 684 C C . ALA A 1 89 ? 10.648 5.211 -8.648 1 97.62 89 ALA A C 1
ATOM 686 O O . ALA A 1 89 ? 10.164 5.68 -7.613 1 97.62 89 ALA A O 1
ATOM 687 N N . ALA A 1 90 ? 11.656 5.746 -9.266 1 97.62 90 ALA A N 1
ATOM 688 C CA . ALA A 1 90 ? 12.273 6.98 -8.781 1 97.62 90 ALA A CA 1
ATOM 689 C C . ALA A 1 90 ? 11.281 8.141 -8.812 1 97.62 90 ALA A C 1
ATOM 691 O O . ALA A 1 90 ? 11.156 8.883 -7.836 1 97.62 90 ALA A O 1
ATOM 692 N N . LYS A 1 91 ? 10.57 8.242 -9.883 1 96.56 91 LYS A N 1
ATOM 693 C CA . LYS A 1 91 ? 9.57 9.297 -10.008 1 96.56 91 LYS A CA 1
ATOM 694 C C . LYS A 1 91 ? 8.461 9.133 -8.969 1 96.56 91 LYS A C 1
ATOM 696 O O . LYS A 1 91 ? 8.008 10.109 -8.375 1 96.56 91 LYS A O 1
ATOM 701 N N . ALA A 1 92 ? 8.07 7.914 -8.805 1 96.12 92 ALA A N 1
ATOM 702 C CA . ALA A 1 92 ? 7.051 7.641 -7.801 1 96.12 92 ALA A CA 1
ATOM 703 C C . ALA A 1 92 ? 7.523 8.055 -6.41 1 96.12 92 ALA A C 1
ATOM 705 O O . ALA A 1 92 ? 6.785 8.703 -5.664 1 96.12 92 ALA A O 1
ATOM 706 N N . MET A 1 93 ? 8.734 7.707 -6.086 1 96.69 93 MET A N 1
ATOM 707 C CA . MET A 1 93 ? 9.289 8.047 -4.781 1 96.69 93 MET A CA 1
ATOM 708 C C . MET A 1 93 ? 9.344 9.555 -4.582 1 96.69 93 MET A C 1
ATOM 710 O O . MET A 1 93 ? 9 10.062 -3.512 1 96.69 93 MET A O 1
ATOM 714 N N . LEU A 1 94 ? 9.711 10.25 -5.609 1 95.88 94 LEU A N 1
ATOM 715 C CA . LEU A 1 94 ? 9.742 11.703 -5.531 1 95.88 94 LEU A CA 1
ATOM 716 C C . LEU A 1 94 ? 8.336 12.273 -5.363 1 95.88 94 LEU A C 1
ATOM 718 O O . LEU A 1 94 ? 8.141 13.234 -4.617 1 95.88 94 LEU A O 1
ATOM 722 N N . TYR A 1 95 ? 7.418 11.695 -6.016 1 95.31 95 TYR A N 1
ATOM 723 C CA . TYR A 1 95 ? 6.031 12.125 -5.855 1 95.31 95 TYR A CA 1
ATOM 724 C C . TYR A 1 95 ? 5.539 11.859 -4.441 1 95.31 95 TYR A C 1
ATOM 726 O O . TYR A 1 95 ? 4.879 12.703 -3.834 1 95.31 95 TYR A O 1
ATOM 734 N N . PHE A 1 96 ? 5.867 10.68 -3.912 1 96.31 96 PHE A N 1
ATOM 735 C CA . PHE A 1 96 ? 5.43 10.281 -2.58 1 96.31 96 PHE A CA 1
ATOM 736 C C . PHE A 1 96 ? 6.02 11.211 -1.519 1 96.31 96 PHE A C 1
ATOM 738 O O . PHE A 1 96 ? 5.512 11.273 -0.396 1 96.31 96 PHE A O 1
ATOM 745 N N . THR A 1 97 ? 7.086 11.891 -1.854 1 96.81 97 THR A N 1
ATOM 746 C CA . THR A 1 97 ? 7.77 12.703 -0.857 1 96.81 97 THR A CA 1
ATOM 747 C C . THR A 1 97 ? 7.777 14.172 -1.278 1 96.81 97 THR A C 1
ATOM 749 O O . THR A 1 97 ? 8.641 14.945 -0.847 1 96.81 97 THR A O 1
ATOM 752 N N . LYS A 1 98 ? 6.879 14.578 -2.133 1 95.44 98 LYS A N 1
ATOM 753 C CA . LYS A 1 98 ? 6.867 15.922 -2.703 1 95.44 98 LYS A CA 1
ATOM 754 C C . LYS A 1 98 ? 6.555 16.969 -1.637 1 95.44 98 LYS A C 1
ATOM 756 O O . LYS A 1 98 ? 6.809 18.156 -1.833 1 95.44 98 LYS A O 1
ATOM 761 N N . GLY A 1 99 ? 6.004 16.5 -0.529 1 95.56 99 GLY A N 1
ATOM 762 C CA . GLY A 1 99 ? 5.688 17.422 0.555 1 95.56 99 GLY A CA 1
ATOM 763 C C . GLY A 1 99 ? 6.906 18.125 1.106 1 95.56 99 GLY A C 1
ATOM 764 O O . GLY A 1 99 ? 6.789 19.203 1.694 1 95.56 99 GLY A O 1
ATOM 765 N N . TYR A 1 100 ? 8.055 17.516 0.923 1 94.25 100 TYR A N 1
ATOM 766 C CA . TYR A 1 100 ? 9.297 18.141 1.373 1 94.25 100 TYR A CA 1
ATOM 767 C C . TYR A 1 100 ? 9.57 19.422 0.606 1 94.25 100 TYR A C 1
ATOM 769 O O . TYR A 1 100 ? 10.266 20.312 1.103 1 94.25 100 TYR A O 1
ATOM 777 N N . GLU A 1 101 ? 9.008 19.562 -0.536 1 92.25 101 GLU A N 1
ATOM 778 C CA . GLU A 1 101 ? 9.266 20.703 -1.395 1 92.25 101 GLU A CA 1
ATOM 779 C C . GLU A 1 101 ? 8.203 21.781 -1.215 1 92.25 101 GLU A C 1
ATOM 781 O O . GLU A 1 101 ? 8.305 22.875 -1.797 1 92.25 101 GLU A O 1
ATOM 786 N N . GLU A 1 102 ? 7.258 21.438 -0.448 1 91.12 102 GLU A N 1
ATOM 787 C CA . GLU A 1 102 ? 6.168 22.391 -0.24 1 91.12 102 GLU A CA 1
ATOM 788 C C . GLU A 1 102 ? 6.402 23.234 1.016 1 91.12 102 GLU A C 1
ATOM 790 O O . GLU A 1 102 ? 6.973 22.75 1.994 1 91.12 102 GLU A O 1
ATOM 795 N N . ASN A 1 103 ? 5.988 24.484 0.852 1 88.94 103 ASN A N 1
ATOM 796 C CA . ASN A 1 103 ? 6.098 25.422 1.962 1 88.94 103 ASN A CA 1
ATOM 797 C C . ASN A 1 103 ? 4.734 25.734 2.564 1 88.94 103 ASN A C 1
ATOM 799 O O . ASN A 1 103 ? 3.764 25.953 1.835 1 88.94 103 ASN A O 1
ATOM 803 N N . PHE A 1 104 ? 4.719 25.781 3.834 1 87.94 104 PHE A N 1
ATOM 804 C CA . PHE A 1 104 ? 3.5 26.031 4.594 1 87.94 104 PHE A CA 1
ATOM 805 C C . PHE A 1 104 ? 2.838 27.328 4.156 1 87.94 104 PHE A C 1
ATOM 807 O O . PHE A 1 104 ? 1.633 27.359 3.896 1 87.94 104 PHE A O 1
ATOM 814 N N . ASP A 1 105 ? 3.625 28.391 4.031 1 87.75 105 ASP A N 1
ATOM 815 C CA . ASP A 1 105 ? 3.1 29.703 3.691 1 87.75 105 ASP A CA 1
ATOM 816 C C . ASP A 1 105 ? 2.498 29.703 2.287 1 87.75 105 ASP A C 1
ATOM 818 O O . ASP A 1 105 ? 1.495 30.375 2.039 1 87.75 105 ASP A O 1
ATOM 822 N N . ASP A 1 106 ? 3.109 28.984 1.434 1 86 106 ASP A N 1
ATOM 823 C CA . ASP A 1 106 ? 2.607 28.891 0.066 1 86 106 ASP A CA 1
ATOM 824 C C . ASP A 1 106 ? 1.271 28.156 0.017 1 86 106 ASP A C 1
ATOM 826 O O . ASP A 1 106 ? 0.395 28.5 -0.778 1 86 106 ASP A O 1
ATOM 830 N N . VAL A 1 107 ? 1.14 27.219 0.931 1 84.31 107 VAL A N 1
ATOM 831 C CA . VAL A 1 107 ? -0.089 26.438 0.97 1 84.31 107 VAL A CA 1
ATOM 832 C C . VAL A 1 107 ? -1.228 27.281 1.533 1 84.31 107 VAL A C 1
ATOM 834 O O . VAL A 1 107 ? -2.363 27.203 1.06 1 84.31 107 VAL A O 1
ATOM 837 N N . LEU A 1 108 ? -1.027 28.156 2.449 1 84.31 108 LEU A N 1
ATOM 838 C CA . LEU A 1 108 ? -2.055 28.891 3.168 1 84.31 108 LEU A CA 1
ATOM 839 C C . LEU A 1 108 ? -2.424 30.172 2.416 1 84.31 108 LEU A C 1
ATOM 841 O O . LEU A 1 108 ? -3.475 30.766 2.67 1 84.31 108 LEU A O 1
ATOM 845 N N . ASN A 1 109 ? -1.565 30.547 1.502 1 77 109 ASN A N 1
ATOM 846 C CA . ASN A 1 109 ? -1.77 31.859 0.897 1 77 109 ASN A CA 1
ATOM 847 C C . ASN A 1 109 ? -3.215 32.062 0.444 1 77 109 ASN A C 1
ATOM 849 O O . ASN A 1 109 ? -3.746 31.234 -0.308 1 77 109 ASN A O 1
ATOM 853 N N . GLU A 1 110 ? -3.879 33.125 0.963 1 70.88 110 GLU A N 1
ATOM 854 C CA . GLU A 1 110 ? -5.16 33.719 0.577 1 70.88 110 GLU A CA 1
ATOM 855 C C . GLU A 1 110 ? -6.324 32.812 0.973 1 70.88 110 GLU A C 1
ATOM 857 O O . GLU A 1 110 ? -7.445 33 0.497 1 70.88 110 GLU A O 1
ATOM 862 N N . ALA A 1 111 ? -6.137 31.766 1.795 1 74.38 111 ALA A N 1
ATOM 863 C CA . ALA A 1 111 ? -7.258 30.859 2.062 1 74.38 111 ALA A CA 1
ATOM 864 C C . ALA A 1 111 ? -7.727 30.984 3.51 1 74.38 111 ALA A C 1
ATOM 866 O O . ALA A 1 111 ? -8.297 30.047 4.062 1 74.38 111 ALA A O 1
ATOM 867 N N . VAL A 1 112 ? -7.414 32.062 4.113 1 83.38 112 VAL A N 1
ATOM 868 C CA . VAL A 1 112 ? -7.922 32.375 5.441 1 83.38 112 VAL A CA 1
ATOM 869 C C . VAL A 1 112 ? -9.008 33.469 5.34 1 83.38 112 VAL A C 1
ATOM 871 O O . VAL A 1 112 ? -8.789 34.5 4.742 1 83.38 112 VAL A O 1
ATOM 874 N N . PHE A 1 113 ? -10.133 33.031 5.867 1 85.9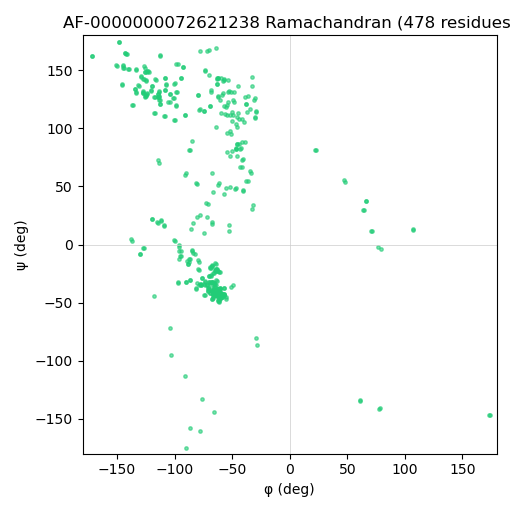4 113 PHE A N 1
ATOM 875 C CA . PHE A 1 113 ? -11.289 33.906 5.75 1 85.94 113 PHE A CA 1
ATOM 876 C C . PHE A 1 113 ? -11.766 34.375 7.125 1 85.94 113 PHE A C 1
ATOM 878 O O . PHE A 1 113 ? -11.766 33.594 8.078 1 85.94 113 PHE A O 1
ATOM 885 N N . ASP A 1 114 ? -12.141 35.625 7.074 1 87.44 114 ASP A N 1
ATOM 886 C CA . ASP A 1 114 ? -12.766 36.094 8.305 1 87.44 114 ASP A CA 1
ATOM 887 C C . ASP A 1 114 ? -14.211 35.625 8.414 1 87.44 114 ASP A C 1
ATOM 889 O O . ASP A 1 114 ? -14.992 35.781 7.48 1 87.44 114 ASP A O 1
ATOM 893 N N . GLU A 1 115 ? -14.438 34.844 9.391 1 82.94 115 GLU A N 1
ATOM 894 C CA . GLU A 1 115 ? -15.789 34.375 9.656 1 82.94 115 GLU A CA 1
ATOM 895 C C . GLU A 1 115 ? -16.141 34.5 11.141 1 82.94 115 GLU A C 1
ATOM 897 O O . GLU A 1 115 ? -15.359 34.094 12 1 82.94 115 GLU A O 1
ATOM 902 N N . ASP A 1 116 ? -17.344 35.125 11.383 1 83.44 116 ASP A N 1
ATOM 903 C CA . ASP A 1 116 ? -17.766 35.281 12.766 1 83.44 116 ASP A CA 1
ATOM 904 C C . ASP A 1 116 ? -18.594 34.094 13.242 1 83.44 116 ASP A C 1
ATOM 906 O O . ASP A 1 116 ? -19.812 34.188 13.406 1 83.44 116 ASP A O 1
ATOM 910 N N . THR A 1 117 ? -17.969 32.938 13.227 1 78.88 117 THR A N 1
ATOM 911 C CA . THR A 1 117 ? -18.625 31.734 13.734 1 78.88 117 THR A CA 1
ATOM 912 C C . THR A 1 117 ? -17.828 31.141 14.898 1 78.88 117 THR A C 1
ATOM 914 O O . THR A 1 117 ? -16.609 31.172 14.898 1 78.88 117 THR A O 1
ATOM 917 N N . ASP A 1 118 ? -18.641 30.797 15.852 1 81 118 ASP A N 1
ATOM 918 C CA . ASP A 1 118 ? -18.016 30.141 17 1 81 118 ASP A CA 1
ATOM 919 C C . ASP A 1 118 ? -18.375 28.672 17.062 1 81 118 ASP A C 1
ATOM 921 O O . ASP A 1 118 ? -18.203 28.016 18.078 1 81 118 ASP A O 1
ATOM 925 N N . GLU A 1 119 ? -18.891 28.172 15.883 1 92 119 GLU A N 1
ATOM 926 C CA . GLU A 1 119 ? -19.25 26.766 15.812 1 92 119 GLU A CA 1
ATOM 927 C C . GLU A 1 119 ? -18.094 25.922 15.289 1 92 119 GLU A C 1
ATOM 929 O O . GLU A 1 119 ? -17.281 26.391 14.484 1 92 119 GLU A O 1
ATOM 934 N N . MET A 1 120 ? -18.094 24.672 15.688 1 95.19 120 MET A N 1
ATOM 935 C CA . MET A 1 120 ? -17.016 23.75 15.305 1 95.19 120 MET A CA 1
ATOM 936 C C . MET A 1 120 ? -17.078 23.453 13.812 1 95.19 120 MET A C 1
ATOM 938 O O . MET A 1 120 ? -18.156 23.219 13.258 1 95.19 120 MET A O 1
ATOM 942 N N . VAL A 1 121 ? -15.969 23.531 13.148 1 96.06 121 VAL A N 1
ATOM 943 C CA . VAL A 1 121 ? -15.812 23.109 11.758 1 96.06 121 VAL A CA 1
ATOM 944 C C . VAL A 1 121 ? -15.125 21.75 11.703 1 96.06 121 VAL A C 1
ATOM 946 O O . VAL A 1 121 ? -14.078 21.547 12.32 1 96.06 121 VAL A O 1
ATOM 949 N N . ILE A 1 122 ? -15.781 20.781 10.984 1 97.12 122 ILE A N 1
ATOM 950 C CA . ILE A 1 122 ? -15.227 19.438 10.891 1 97.12 122 ILE A CA 1
ATOM 951 C C . ILE A 1 122 ? -15.094 19.031 9.422 1 97.12 122 ILE A C 1
ATOM 953 O O . ILE A 1 122 ? -16.031 19.203 8.641 1 97.12 122 ILE A O 1
ATOM 957 N N . VAL A 1 123 ? -13.953 18.609 9.047 1 97.19 123 VAL A N 1
ATOM 958 C CA . VAL A 1 123 ? -13.719 17.953 7.773 1 97.19 123 VAL A CA 1
ATOM 959 C C . VAL A 1 123 ? -13.227 16.516 8.016 1 97.19 123 VAL A C 1
ATOM 961 O O . VAL A 1 123 ? -12.156 16.312 8.586 1 97.19 123 VAL A O 1
ATOM 964 N N . ARG A 1 124 ? -14.031 15.531 7.656 1 96.62 124 ARG A N 1
ATOM 965 C CA . ARG A 1 124 ? -13.664 14.148 7.918 1 96.62 124 ARG A CA 1
ATOM 966 C C . ARG A 1 124 ? -13.398 13.398 6.617 1 96.62 124 ARG A C 1
ATOM 968 O O . ARG A 1 124 ? -13.695 13.898 5.531 1 96.62 124 ARG A O 1
ATOM 975 N N . ASP A 1 125 ? -12.773 12.336 6.672 1 95.88 125 ASP A N 1
ATOM 976 C CA . ASP A 1 125 ? -12.531 11.383 5.594 1 95.88 125 ASP A CA 1
ATOM 977 C C . ASP A 1 125 ? -11.633 11.992 4.516 1 95.88 125 ASP A C 1
ATOM 979 O O . ASP A 1 125 ? -11.875 11.805 3.322 1 95.88 125 ASP A O 1
ATOM 983 N N . ILE A 1 126 ? -10.641 12.797 4.957 1 95.75 126 ILE A N 1
ATOM 984 C CA . ILE A 1 126 ? -9.602 13.219 4.027 1 95.75 126 ILE A CA 1
ATOM 985 C C . ILE A 1 126 ? -8.656 12.047 3.75 1 95.75 126 ILE A C 1
ATOM 987 O O . ILE A 1 126 ? -7.973 11.562 4.656 1 95.75 126 ILE A O 1
ATOM 991 N N . GLU A 1 127 ? -8.633 11.602 2.561 1 94.56 127 GLU A N 1
ATOM 992 C CA . GLU A 1 127 ? -7.746 10.5 2.213 1 94.56 127 GLU A CA 1
ATOM 993 C C . GLU A 1 127 ? -6.285 10.883 2.398 1 94.56 127 GLU A C 1
ATOM 995 O O . GLU A 1 127 ? -5.879 11.992 2.047 1 94.56 127 GLU A O 1
ATOM 1000 N N . MET A 1 128 ? -5.59 9.961 2.939 1 96.12 128 MET A N 1
ATOM 1001 C CA . MET A 1 128 ? -4.188 10.219 3.248 1 96.12 128 MET A CA 1
ATOM 1002 C C . MET A 1 128 ? -3.312 9.047 2.805 1 96.12 128 MET A C 1
ATOM 1004 O O . MET A 1 128 ? -3.658 7.891 3.033 1 96.12 128 MET A O 1
ATOM 1008 N N . PHE A 1 129 ? -2.227 9.391 2.148 1 96.06 129 PHE A N 1
ATOM 1009 C CA . PHE A 1 129 ? -1.199 8.445 1.724 1 96.06 129 PHE A CA 1
ATOM 1010 C C . PHE A 1 129 ? 0.18 8.898 2.188 1 96.06 129 PHE A C 1
ATOM 1012 O O . PHE A 1 129 ? 0.548 10.062 2.008 1 96.06 129 PHE A O 1
ATOM 1019 N N . SER A 1 130 ? 0.885 7.961 2.771 1 97.81 130 SER A N 1
ATOM 1020 C CA . SER A 1 130 ? 2.223 8.305 3.238 1 97.81 130 SER A CA 1
ATOM 1021 C C . SER A 1 130 ? 3.164 7.109 3.158 1 97.81 130 SER A C 1
ATOM 1023 O O . SER A 1 130 ? 2.777 6.039 2.678 1 97.81 130 SER A O 1
ATOM 1025 N N . LEU A 1 131 ? 4.438 7.344 3.445 1 97.94 131 LEU A N 1
ATOM 1026 C CA . LEU A 1 131 ? 5.445 6.297 3.574 1 97.94 131 LEU A CA 1
ATOM 1027 C C . LEU A 1 131 ? 5.934 6.184 5.016 1 97.94 131 LEU A C 1
ATOM 1029 O O . LEU A 1 131 ? 6.309 7.188 5.625 1 97.94 131 LEU A O 1
ATOM 1033 N N . CYS A 1 132 ? 5.801 5.004 5.496 1 97 132 CYS A N 1
ATOM 1034 C CA . CYS A 1 132 ? 6.363 4.777 6.824 1 97 132 CYS A CA 1
ATOM 1035 C C . CYS A 1 132 ? 7.871 4.988 6.824 1 97 132 CYS A C 1
ATOM 1037 O O . CYS A 1 132 ? 8.594 4.363 6.043 1 97 132 CYS A O 1
ATOM 1039 N N . GLU A 1 133 ? 8.336 5.777 7.691 1 96.94 133 GLU A N 1
ATOM 1040 C CA . GLU A 1 133 ? 9.758 6.098 7.707 1 96.94 133 GLU A CA 1
ATOM 1041 C C . GLU A 1 133 ? 10.594 4.887 8.117 1 96.94 133 GLU A C 1
ATOM 1043 O O . GLU A 1 133 ? 11.773 4.797 7.773 1 96.94 133 GLU A O 1
ATOM 1048 N N . HIS A 1 134 ? 9.961 3.969 8.758 1 95.94 134 HIS A N 1
ATOM 1049 C CA . HIS A 1 134 ? 10.695 2.828 9.297 1 95.94 134 HIS A CA 1
ATOM 1050 C C . HIS A 1 134 ? 11.047 1.833 8.195 1 95.94 134 HIS A C 1
ATOM 1052 O O . HIS A 1 134 ? 12.109 1.214 8.227 1 95.94 134 HIS A O 1
ATOM 1058 N N . HIS A 1 135 ? 10.156 1.676 7.18 1 96.94 135 HIS A N 1
ATOM 1059 C CA . HIS A 1 135 ? 10.359 0.616 6.195 1 96.94 135 HIS A CA 1
ATOM 1060 C C . HIS A 1 135 ? 10.258 1.156 4.773 1 96.94 135 HIS A C 1
ATOM 1062 O O . HIS A 1 135 ? 10.508 0.427 3.811 1 96.94 135 HIS A O 1
ATOM 1068 N N . LEU A 1 136 ? 9.844 2.43 4.539 1 97.5 136 LEU A N 1
ATOM 1069 C CA . LEU A 1 136 ? 9.609 3.041 3.234 1 97.5 136 LEU A CA 1
ATOM 1070 C C . LEU A 1 136 ? 8.461 2.342 2.508 1 97.5 136 LEU A C 1
ATOM 1072 O O . LEU A 1 136 ? 8.492 2.203 1.282 1 97.5 136 LEU A O 1
ATOM 1076 N N . VAL A 1 137 ? 7.504 1.798 3.297 1 97 137 VAL A N 1
ATOM 1077 C CA . VAL A 1 137 ? 6.32 1.134 2.77 1 97 137 VAL A CA 1
ATOM 1078 C C . VAL A 1 137 ? 5.086 2.002 3.014 1 97 137 VAL A C 1
ATOM 1080 O O . VAL A 1 137 ? 4.973 2.646 4.059 1 97 137 VAL A O 1
ATOM 1083 N N . PRO A 1 138 ? 4.184 1.988 2.045 1 96.69 138 PRO A N 1
ATOM 1084 C CA . PRO A 1 138 ? 3.033 2.889 2.158 1 96.69 138 PRO A CA 1
ATOM 1085 C C . PRO A 1 138 ? 2.162 2.582 3.375 1 96.69 138 PRO A C 1
ATOM 1087 O O . PRO A 1 138 ? 2.07 1.427 3.799 1 96.69 138 PRO A O 1
ATOM 1090 N N . PHE A 1 139 ? 1.654 3.572 3.961 1 96.06 139 PHE A N 1
ATOM 1091 C CA . PHE A 1 139 ? 0.444 3.471 4.766 1 96.06 139 PHE A CA 1
ATOM 1092 C C . PHE A 1 139 ? -0.604 4.473 4.301 1 96.06 139 PHE A C 1
ATOM 1094 O O . PHE A 1 139 ? -0.266 5.5 3.709 1 96.06 139 PHE A O 1
ATOM 1101 N N . LEU A 1 140 ? -1.81 4.121 4.43 1 95.12 140 LEU A N 1
ATOM 1102 C CA . LEU A 1 140 ? -2.904 4.914 3.881 1 95.12 140 LEU A CA 1
ATOM 1103 C C . LEU A 1 140 ? -4.125 4.863 4.797 1 95.12 140 LEU A C 1
ATOM 1105 O O . LEU A 1 140 ? -4.297 3.906 5.551 1 95.12 140 LEU A O 1
ATOM 1109 N N . GLY A 1 141 ? -4.938 5.91 4.719 1 95.19 141 GLY A N 1
ATOM 1110 C CA . GLY A 1 141 ? -6.125 5.996 5.551 1 95.19 141 GLY A CA 1
ATOM 1111 C C . GLY A 1 141 ? -6.84 7.328 5.43 1 95.19 141 GLY A C 1
ATOM 1112 O O . GLY A 1 141 ? -6.934 7.895 4.34 1 95.19 141 GLY A O 1
ATOM 1113 N N . LYS A 1 142 ? -7.406 7.676 6.574 1 97.06 142 LYS A N 1
ATOM 1114 C CA . LYS A 1 142 ? -8.234 8.883 6.586 1 97.06 142 LYS A CA 1
ATOM 1115 C C . LYS A 1 142 ? -7.824 9.812 7.719 1 97.06 142 LYS A C 1
ATOM 1117 O O . LYS A 1 142 ? -7.477 9.359 8.812 1 97.06 142 LYS A O 1
ATOM 1122 N N . VAL A 1 143 ? -7.93 11.062 7.406 1 98.25 143 VAL A N 1
ATOM 1123 C CA . VAL A 1 143 ? -7.68 12.125 8.375 1 98.25 143 VAL A CA 1
ATOM 1124 C C . VAL A 1 143 ? -8.977 12.875 8.672 1 98.25 143 VAL A C 1
ATOM 1126 O O . VAL A 1 143 ? -9.734 13.195 7.75 1 98.25 143 VAL A O 1
ATOM 1129 N N . HIS A 1 144 ? -9.25 13.062 9.914 1 98.56 144 HIS A N 1
ATOM 1130 C CA . HIS A 1 144 ? -10.352 13.891 10.391 1 98.56 144 HIS A CA 1
ATOM 1131 C C . HIS A 1 144 ? -9.836 15.109 11.148 1 98.56 144 HIS A C 1
ATOM 1133 O O . HIS A 1 144 ? -8.992 14.984 12.039 1 98.56 144 HIS A O 1
ATOM 1139 N N . ILE A 1 145 ? -10.32 16.281 10.773 1 98.44 145 ILE A N 1
ATOM 1140 C CA . ILE A 1 145 ? -9.883 17.531 11.391 1 98.44 145 ILE A CA 1
ATOM 1141 C C . ILE A 1 145 ? -11.094 18.297 11.914 1 98.44 145 ILE A C 1
ATOM 1143 O O . ILE A 1 145 ? -12.094 18.453 11.203 1 98.44 145 ILE A O 1
ATOM 1147 N N . GLY A 1 146 ? -11.047 18.688 13.133 1 97.94 146 GLY A N 1
ATOM 1148 C CA . GLY A 1 146 ? -11.992 19.625 13.727 1 97.94 146 GLY A CA 1
ATOM 1149 C C . GLY A 1 146 ? -11.32 20.797 14.406 1 97.94 146 GLY A C 1
ATOM 1150 O O . GLY A 1 146 ? -10.258 20.656 15.008 1 97.94 146 GLY A O 1
ATOM 1151 N N . TYR A 1 147 ? -11.914 21.969 14.281 1 97.19 147 TYR A N 1
ATOM 1152 C CA . TYR A 1 147 ? -11.391 23.109 15.031 1 97.19 147 TYR A CA 1
ATOM 1153 C C . TYR A 1 147 ? -12.492 24.109 15.359 1 97.19 147 TYR A C 1
ATOM 1155 O O . TYR A 1 147 ? -13.547 24.109 14.719 1 97.19 147 TYR A O 1
ATOM 1163 N N . LEU A 1 148 ? -12.289 24.844 16.391 1 96.62 148 LEU A N 1
ATOM 1164 C CA . LEU A 1 148 ? -13.164 25.938 16.797 1 96.62 148 LEU A CA 1
ATOM 1165 C C . LEU A 1 148 ? -12.586 27.297 16.375 1 96.62 148 LEU A C 1
ATOM 1167 O O . LEU A 1 148 ? -11.617 27.766 16.984 1 96.62 148 LEU A O 1
ATOM 1171 N N . PRO A 1 149 ? -13.273 27.859 15.336 1 95 149 PRO A N 1
ATOM 1172 C CA . PRO A 1 149 ? -12.711 29.094 14.797 1 95 149 PRO A CA 1
ATOM 1173 C C . PRO A 1 149 ? -12.703 30.234 15.812 1 95 149 PRO A C 1
ATOM 1175 O O . PRO A 1 149 ? -13.562 30.281 16.688 1 95 149 PRO A O 1
ATOM 1178 N N . ASN A 1 150 ? -11.633 31.016 15.734 1 92.75 150 ASN A N 1
ATOM 1179 C CA . ASN A 1 150 ? -11.539 32.312 16.391 1 92.75 150 ASN A CA 1
ATOM 1180 C C . ASN A 1 150 ? -11.445 33.438 15.359 1 92.75 150 ASN A C 1
ATOM 1182 O O . ASN A 1 150 ? -10.375 34.031 15.156 1 92.75 150 ASN A O 1
ATOM 118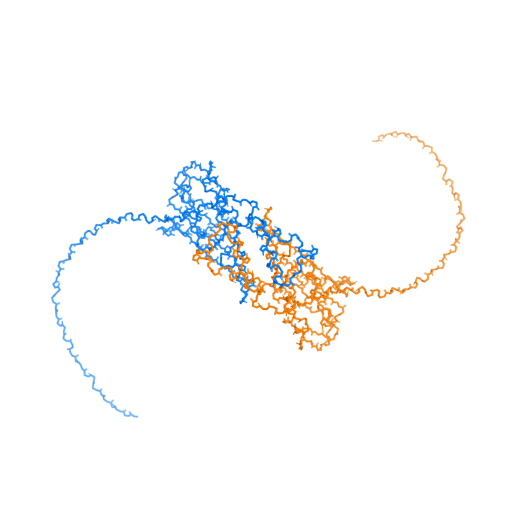6 N N . LYS A 1 151 ? -12.609 33.688 14.711 1 91.56 151 LYS A N 1
ATOM 1187 C CA . LYS A 1 151 ? -12.82 34.75 13.766 1 91.56 151 LYS A CA 1
ATOM 1188 C C . LYS A 1 151 ? -12.195 34.438 12.406 1 91.56 151 LYS A C 1
ATOM 1190 O O . LYS A 1 151 ? -12.32 35.219 11.461 1 91.56 151 LYS A O 1
ATOM 1195 N N . LYS A 1 152 ? -11.516 33.281 12.312 1 91.75 152 LYS A N 1
ATOM 1196 C CA . LYS A 1 152 ? -10.891 32.906 11.055 1 91.75 152 LYS A CA 1
ATOM 1197 C C . LYS A 1 152 ? -11.234 31.453 10.695 1 91.75 152 LYS A C 1
ATOM 1199 O O . LYS A 1 152 ? -11.258 30.594 11.562 1 91.75 152 LYS A O 1
ATOM 1204 N N . VAL A 1 153 ? -11.531 31.281 9.445 1 92.62 153 VAL A N 1
ATOM 1205 C CA . VAL A 1 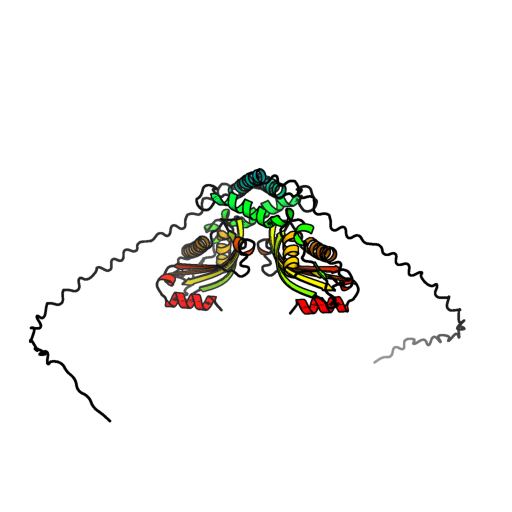153 ? -11.797 29.938 8.953 1 92.62 153 VAL A CA 1
ATOM 1206 C C . VAL A 1 153 ? -10.859 29.625 7.785 1 92.62 153 VAL A C 1
ATOM 1208 O O . VAL A 1 153 ? -10.508 30.516 7.008 1 92.62 153 VAL A O 1
ATOM 1211 N N . LEU A 1 154 ? -10.562 28.438 7.707 1 92 154 LEU A N 1
ATOM 1212 C CA . LEU A 1 154 ? -9.703 27.953 6.633 1 92 154 LEU A CA 1
ATOM 1213 C C . LEU A 1 154 ? -10.539 27.312 5.52 1 92 154 LEU A C 1
ATOM 1215 O O . LEU A 1 154 ? -11.5 26.594 5.789 1 92 154 LEU A O 1
ATOM 1219 N N . GLY A 1 155 ? -10.141 27.594 4.238 1 89.81 155 GLY A N 1
ATOM 1220 C CA . GLY A 1 155 ? -10.797 26.922 3.129 1 89.81 155 GLY A CA 1
ATOM 1221 C C . GLY A 1 155 ? -10.695 25.406 3.215 1 89.81 155 GLY A C 1
ATOM 1222 O O . GLY A 1 155 ? -9.664 24.875 3.627 1 89.81 155 GLY A O 1
ATOM 1223 N N . LEU A 1 156 ? -11.734 24.719 2.869 1 88.25 156 LEU A N 1
ATOM 1224 C CA . LEU A 1 156 ? -11.805 23.266 2.998 1 88.25 156 LEU A CA 1
ATOM 1225 C C . LEU A 1 156 ? -10.727 22.594 2.162 1 88.25 156 LEU A C 1
ATOM 1227 O O . LEU A 1 156 ? -10.07 21.656 2.625 1 88.25 156 LEU A O 1
ATOM 1231 N N . SER A 1 157 ? -10.414 23.062 1.052 1 90.88 157 SER A N 1
ATOM 1232 C CA . SER A 1 157 ? -9.414 22.484 0.162 1 90.88 157 SER A CA 1
ATOM 1233 C C . SER A 1 157 ? -8.008 22.656 0.721 1 90.88 157 SER A C 1
ATOM 1235 O O . SER A 1 157 ? -7.113 21.875 0.417 1 90.88 157 SER A O 1
ATOM 1237 N N . LYS A 1 158 ? -7.887 23.688 1.503 1 92.81 158 LYS A N 1
ATOM 1238 C CA . LYS A 1 158 ? -6.574 23.953 2.086 1 92.81 158 LYS A CA 1
ATOM 1239 C C . LYS A 1 158 ? -6.254 22.953 3.193 1 92.81 158 LYS A C 1
ATOM 1241 O O . LYS A 1 158 ? -5.094 22.594 3.398 1 92.81 158 LYS A O 1
ATOM 1246 N N . LEU A 1 159 ? -7.305 22.516 3.883 1 94.5 159 LEU A N 1
ATOM 1247 C CA . LEU A 1 159 ? -7.082 21.484 4.887 1 94.5 159 LEU A CA 1
ATOM 1248 C C . LEU A 1 159 ? -6.543 20.219 4.246 1 94.5 159 LEU A C 1
ATOM 1250 O O . LEU A 1 159 ? -5.598 19.609 4.754 1 94.5 159 LEU A O 1
ATOM 1254 N N . ALA A 1 160 ? -7.137 19.859 3.125 1 93.81 160 ALA A N 1
ATOM 1255 C CA . ALA A 1 160 ? -6.668 18.688 2.385 1 93.81 160 ALA A CA 1
ATOM 1256 C C . ALA A 1 160 ? -5.234 18.875 1.9 1 93.81 160 ALA A C 1
ATOM 1258 O O . ALA A 1 160 ? -4.43 17.953 1.941 1 93.81 160 ALA A O 1
ATOM 1259 N N . ARG A 1 161 ? -4.934 20.031 1.508 1 94.06 161 ARG A N 1
ATOM 1260 C CA . ARG A 1 161 ? -3.59 20.344 1.024 1 94.06 161 ARG A CA 1
ATOM 1261 C C . ARG A 1 161 ? -2.57 20.266 2.156 1 94.06 161 ARG A C 1
ATOM 1263 O O . ARG A 1 161 ? -1.444 19.812 1.954 1 94.06 161 ARG A O 1
ATOM 1270 N N . LEU A 1 162 ? -2.996 20.766 3.309 1 95.19 162 LEU A N 1
ATOM 1271 C CA . LEU A 1 162 ? -2.127 20.656 4.477 1 95.19 162 LEU A CA 1
ATOM 1272 C C . LEU A 1 162 ? -1.831 19.203 4.812 1 95.19 162 LEU A C 1
ATOM 1274 O O . LEU A 1 162 ? -0.684 18.844 5.086 1 95.19 162 LEU A O 1
ATOM 1278 N N . VAL A 1 163 ? -2.861 18.391 4.77 1 97.12 163 VAL A N 1
ATOM 1279 C CA . VAL A 1 163 ? -2.688 16.969 5.02 1 97.12 163 VAL A CA 1
ATOM 1280 C C . VAL A 1 163 ? -1.703 16.391 4.008 1 97.12 163 VAL A C 1
ATOM 1282 O O . VAL A 1 163 ? -0.773 15.664 4.383 1 97.12 163 VAL A O 1
ATOM 1285 N N . GLU A 1 164 ? -1.827 16.703 2.805 1 95.62 164 GLU A N 1
ATOM 1286 C CA . GLU A 1 164 ? -0.97 16.188 1.744 1 95.62 164 GLU A CA 1
ATOM 1287 C C . GLU A 1 164 ? 0.476 16.641 1.932 1 95.62 164 GLU A C 1
ATOM 1289 O O . GLU A 1 164 ? 1.406 15.844 1.75 1 95.62 164 GLU A O 1
ATOM 1294 N N . MET A 1 165 ? 0.615 17.875 2.283 1 96.56 165 MET A N 1
ATOM 1295 C CA . MET A 1 165 ? 1.957 18.422 2.461 1 96.56 165 MET A CA 1
ATOM 1296 C C . MET A 1 165 ? 2.742 17.609 3.49 1 96.56 165 MET A C 1
ATOM 1298 O O . MET A 1 165 ? 3.906 17.281 3.264 1 96.56 165 MET A O 1
ATOM 1302 N N . PHE A 1 166 ? 2.074 17.281 4.547 1 97.56 166 PHE A N 1
ATOM 1303 C CA . PHE A 1 166 ? 2.787 16.594 5.617 1 97.56 166 PHE A CA 1
ATOM 1304 C C . PHE A 1 166 ? 2.812 15.086 5.379 1 97.56 166 PHE A C 1
ATOM 1306 O O . PHE A 1 166 ? 3.742 14.398 5.805 1 97.56 166 PHE A O 1
ATOM 1313 N N . SER A 1 167 ? 1.79 14.57 4.734 1 98 167 SER A N 1
ATOM 1314 C CA . SER A 1 167 ? 1.741 13.125 4.543 1 98 167 SER A CA 1
ATOM 1315 C C . SER A 1 167 ? 2.699 12.68 3.443 1 98 167 SER A C 1
ATOM 1317 O O . SER A 1 167 ? 3.211 11.555 3.477 1 98 167 SER A O 1
ATOM 1319 N N . ARG A 1 168 ? 2.969 13.547 2.461 1 97.12 168 ARG A N 1
ATOM 1320 C CA . ARG A 1 168 ? 3.879 13.219 1.369 1 97.12 168 ARG A CA 1
ATOM 1321 C C . ARG A 1 168 ? 5.332 13.414 1.79 1 97.12 168 ARG A C 1
ATOM 1323 O O . ARG A 1 168 ? 6.078 14.148 1.141 1 97.12 168 ARG A O 1
ATOM 1330 N N . ARG A 1 169 ? 5.641 12.797 2.883 1 97.12 169 ARG A N 1
ATOM 1331 C CA . ARG A 1 169 ? 6.953 12.719 3.521 1 97.12 169 ARG A CA 1
ATOM 1332 C C . ARG A 1 169 ? 7.18 11.344 4.141 1 97.12 169 ARG A C 1
ATOM 1334 O O . ARG A 1 169 ? 6.273 10.508 4.156 1 97.12 169 ARG A O 1
ATOM 1341 N N . LEU A 1 170 ? 8.461 11.039 4.48 1 97.81 170 LEU A N 1
ATOM 1342 C CA . LEU A 1 170 ? 8.68 9.898 5.363 1 97.81 170 LEU A CA 1
ATOM 1343 C C . LEU A 1 170 ? 8.172 10.188 6.77 1 97.81 170 LEU A C 1
ATOM 1345 O O . LEU A 1 170 ? 8.633 11.133 7.418 1 97.81 170 LEU A O 1
ATOM 1349 N N . GLN A 1 171 ? 7.176 9.336 7.191 1 97.88 171 GLN A N 1
ATOM 1350 C CA . GLN A 1 171 ? 6.426 9.773 8.359 1 97.88 171 GLN A CA 1
ATOM 1351 C C . GLN A 1 171 ? 6.27 8.633 9.375 1 97.88 171 GLN A C 1
ATOM 1353 O O . GLN A 1 171 ? 6.348 7.461 9.008 1 97.88 171 GLN A O 1
ATOM 1358 N N . VAL A 1 172 ? 6.18 8.977 10.594 1 98 172 VAL A N 1
ATOM 1359 C CA . VAL A 1 172 ? 5.543 8.234 11.68 1 98 172 VAL A CA 1
ATOM 1360 C C . VAL A 1 172 ? 4.141 8.781 11.922 1 98 172 VAL A C 1
ATOM 1362 O O . VAL A 1 172 ? 3.949 10 12.016 1 98 172 VAL A O 1
ATOM 1365 N N . GLN A 1 173 ? 3.123 7.914 12 1 98.38 173 GLN A N 1
ATOM 1366 C CA . GLN A 1 173 ? 1.739 8.375 12.055 1 98.38 173 GLN A CA 1
ATOM 1367 C C . GLN A 1 173 ? 1.515 9.312 13.234 1 98.38 173 GLN A C 1
ATOM 1369 O O . GLN A 1 173 ? 0.793 10.305 13.117 1 98.38 173 GLN A O 1
ATOM 1374 N N . GLU A 1 174 ? 2.133 9.047 14.344 1 98.25 174 GLU A N 1
ATOM 1375 C CA . GLU A 1 174 ? 2.018 9.891 15.539 1 98.25 174 GLU A CA 1
ATOM 1376 C C . GLU A 1 174 ? 2.521 11.305 15.266 1 98.25 174 GLU A C 1
ATOM 1378 O O . GLU A 1 174 ? 1.86 12.281 15.625 1 98.25 174 GLU A O 1
ATOM 1383 N N . ARG A 1 175 ? 3.641 11.352 14.648 1 98.06 175 ARG A N 1
ATOM 1384 C CA . ARG A 1 175 ? 4.23 12.641 14.312 1 98.06 175 ARG A CA 1
ATOM 1385 C C . ARG A 1 175 ? 3.385 13.375 13.281 1 98.06 175 ARG A C 1
ATOM 1387 O O . ARG A 1 175 ? 3.158 14.578 13.398 1 98.06 175 ARG A O 1
ATOM 1394 N N . LEU A 1 176 ? 2.959 12.609 12.32 1 98.62 176 LEU A N 1
ATOM 1395 C CA . LEU A 1 176 ? 2.115 13.188 11.281 1 98.62 176 LEU A CA 1
ATOM 1396 C C . LEU A 1 176 ? 0.87 13.828 11.875 1 98.62 176 LEU A C 1
ATOM 1398 O O . LEU A 1 176 ? 0.512 14.953 11.516 1 98.62 176 LEU A O 1
ATOM 1402 N N . THR A 1 177 ? 0.244 13.172 12.82 1 98.81 177 THR A N 1
ATOM 1403 C CA . THR A 1 177 ? -0.969 13.656 13.477 1 98.81 177 THR A CA 1
ATOM 1404 C C . THR A 1 177 ? -0.712 14.992 14.172 1 98.81 177 THR A C 1
ATOM 1406 O O . THR A 1 177 ? -1.481 15.945 14.008 1 98.81 177 THR A O 1
ATOM 1409 N N . LYS A 1 178 ? 0.355 15.086 14.812 1 98.69 178 LYS A N 1
ATOM 1410 C CA . LYS A 1 178 ? 0.719 16.297 15.531 1 98.69 178 LYS A CA 1
ATOM 1411 C C . LYS A 1 178 ? 1.035 17.438 14.57 1 98.69 178 LYS A C 1
ATOM 1413 O O . LYS A 1 178 ? 0.65 18.594 14.805 1 98.69 178 LYS A O 1
ATOM 1418 N N . GLN A 1 179 ? 1.729 17.094 13.547 1 98 179 GLN A N 1
ATOM 1419 C CA . GLN A 1 179 ? 2.125 18.094 12.562 1 98 179 GLN A CA 1
ATOM 1420 C C . GLN A 1 179 ? 0.903 18.734 11.914 1 98 179 GLN A C 1
ATOM 1422 O O . GLN A 1 179 ? 0.866 19.953 11.734 1 98 179 GLN A O 1
ATOM 1427 N N . ILE A 1 180 ? -0.05 17.938 11.609 1 98.25 180 ILE A N 1
ATOM 1428 C CA . ILE A 1 180 ? -1.258 18.469 10.992 1 98.25 180 ILE A CA 1
ATOM 1429 C C . ILE A 1 180 ? -1.995 19.375 11.977 1 98.25 180 ILE A C 1
ATOM 1431 O O . ILE A 1 180 ? -2.424 20.469 11.617 1 98.25 180 ILE A O 1
ATOM 1435 N N . ALA A 1 181 ? -2.111 18.984 13.219 1 98.38 181 ALA A N 1
ATOM 1436 C CA . ALA A 1 181 ? -2.773 19.797 14.242 1 98.38 181 ALA A CA 1
ATOM 1437 C C . ALA A 1 181 ? -2.064 21.125 14.422 1 98.38 181 ALA A C 1
ATOM 1439 O O . ALA A 1 181 ? -2.709 22.188 14.461 1 98.38 181 ALA A O 1
ATOM 1440 N N . ALA A 1 182 ? -0.793 21.062 14.516 1 97.44 182 ALA A N 1
ATOM 1441 C CA . ALA A 1 182 ? 0.007 22.266 14.688 1 97.44 182 ALA A CA 1
ATOM 1442 C C . ALA A 1 182 ? -0.143 23.203 13.5 1 97.44 182 ALA A C 1
ATOM 1444 O O . ALA A 1 182 ? -0.174 24.422 13.664 1 97.44 182 ALA A O 1
ATOM 1445 N N . ALA A 1 183 ? -0.209 22.609 12.383 1 96.19 183 ALA A N 1
ATOM 1446 C CA . ALA A 1 183 ? -0.347 23.406 11.164 1 96.19 183 ALA A CA 1
ATOM 1447 C C . ALA A 1 183 ? -1.673 24.156 11.148 1 96.19 183 ALA A C 1
ATOM 1449 O O . ALA A 1 183 ? -1.723 25.328 10.766 1 96.19 183 ALA A O 1
ATOM 1450 N N . VAL A 1 184 ? -2.729 23.5 11.547 1 96.12 184 VAL A N 1
ATOM 1451 C CA . VAL A 1 184 ? -4.031 24.141 11.602 1 96.12 184 VAL A CA 1
ATOM 1452 C C . VAL A 1 184 ? -4.004 25.266 12.633 1 96.12 184 VAL A C 1
ATOM 1454 O O . VAL A 1 184 ? -4.52 26.359 12.391 1 96.12 184 VAL A O 1
ATOM 1457 N N . LEU A 1 185 ? -3.42 25.016 13.734 1 95.25 185 LEU A N 1
ATOM 1458 C CA . LEU A 1 185 ? -3.273 26.016 14.781 1 95.25 185 LEU A CA 1
ATOM 1459 C C . LEU A 1 185 ? -2.549 27.25 14.258 1 95.25 185 LEU A C 1
ATOM 1461 O O . LEU A 1 185 ? -2.98 28.391 14.5 1 95.25 185 LEU A O 1
ATOM 1465 N N . GLN A 1 186 ? -1.542 26.953 13.516 1 93.44 186 GLN A N 1
ATOM 1466 C CA . GLN A 1 186 ? -0.735 28.047 12.969 1 93.44 186 GLN A CA 1
ATOM 1467 C C . GLN A 1 186 ? -1.483 28.797 11.867 1 93.44 186 GLN A C 1
ATOM 1469 O O . GLN A 1 186 ? -1.358 30.016 11.734 1 93.44 186 GLN A O 1
ATOM 1474 N N . ALA A 1 187 ? -2.252 28.125 11.117 1 92.62 187 ALA A N 1
ATOM 1475 C CA . ALA A 1 187 ? -2.906 28.688 9.938 1 92.62 187 ALA A CA 1
ATOM 1476 C C . ALA A 1 187 ? -4.004 29.672 10.336 1 92.62 187 ALA A C 1
ATOM 1478 O O . ALA A 1 187 ? -4.141 30.734 9.727 1 92.62 187 ALA A O 1
ATOM 1479 N N . VAL A 1 188 ? -4.812 29.359 11.43 1 92.94 188 VAL A N 1
ATOM 1480 C CA . VAL A 1 188 ? -5.988 30.188 11.641 1 92.94 188 VAL A CA 1
ATOM 1481 C C . VAL A 1 188 ? -6.137 30.516 13.125 1 92.94 188 VAL A C 1
ATOM 1483 O O . VAL A 1 188 ? -7.129 31.109 13.539 1 92.94 188 VAL A O 1
ATOM 1486 N N . HIS A 1 189 ? -5.191 30.078 13.969 1 93.75 189 HIS A N 1
ATOM 1487 C CA . HIS A 1 189 ? -5.172 30.359 15.398 1 93.75 189 HIS A CA 1
ATOM 1488 C C . HIS A 1 189 ? -6.539 30.125 16.031 1 93.75 189 HIS A C 1
ATOM 1490 O O . HIS A 1 189 ? -7.07 31 16.719 1 93.75 189 HIS A O 1
ATOM 1496 N N . PRO A 1 190 ? -7.035 28.922 15.836 1 96.62 190 PRO A N 1
ATOM 1497 C CA . PRO A 1 190 ? -8.32 28.609 16.453 1 96.62 190 PRO A CA 1
ATOM 1498 C C . PRO A 1 190 ? -8.227 28.453 17.969 1 96.62 190 PRO A C 1
ATOM 1500 O O . PRO A 1 190 ? -7.121 28.438 18.531 1 96.62 190 PRO A O 1
ATOM 1503 N N . SER A 1 191 ? -9.383 28.438 18.656 1 96.81 191 SER A N 1
ATOM 1504 C CA . SER A 1 191 ? -9.398 28.203 20.094 1 96.81 191 SER A CA 1
ATOM 1505 C C . SER A 1 191 ? -8.938 26.797 20.422 1 96.81 191 SER A C 1
ATOM 1507 O O . SER A 1 191 ? -8.461 26.531 21.531 1 96.81 191 SER A O 1
ATOM 1509 N N . GLY A 1 192 ? -9.078 25.906 19.484 1 97.38 192 GLY A N 1
ATOM 1510 C CA . GLY A 1 192 ? -8.633 24.531 19.609 1 97.38 192 GLY A CA 1
ATOM 1511 C C . GLY A 1 192 ? -8.742 23.75 18.312 1 97.38 192 GLY A C 1
ATOM 1512 O O . GLY A 1 192 ? -9.43 24.172 17.375 1 97.38 192 GLY A O 1
ATOM 1513 N N . VAL A 1 193 ? -8.031 22.672 18.312 1 98.19 193 VAL A N 1
ATOM 1514 C CA . VAL A 1 193 ? -8.039 21.828 17.125 1 98.19 193 VAL A CA 1
ATOM 1515 C C . VAL A 1 193 ? -7.914 20.359 17.531 1 98.19 193 VAL A C 1
ATOM 1517 O O . VAL A 1 193 ? -7.223 20.031 18.5 1 98.19 193 VAL A O 1
ATOM 1520 N N . GLY A 1 194 ? -8.703 19.5 16.875 1 98.56 194 GLY A N 1
ATOM 1521 C CA . GLY A 1 194 ? -8.602 18.062 16.984 1 98.56 194 GLY A CA 1
ATOM 1522 C C . GLY A 1 194 ? -8.312 17.375 15.664 1 98.56 194 GLY A C 1
ATOM 1523 O O . GLY A 1 194 ? -8.93 17.703 14.648 1 98.56 194 GLY A O 1
ATOM 1524 N N . VAL A 1 195 ? -7.316 16.453 15.695 1 98.81 195 VAL A N 1
ATOM 1525 C CA . VAL A 1 195 ? -6.98 15.664 14.516 1 98.81 195 VAL A CA 1
ATOM 1526 C C . VAL A 1 195 ? -6.977 14.18 14.875 1 98.81 195 VAL A C 1
ATOM 1528 O O . VAL A 1 195 ? -6.43 13.789 15.906 1 98.81 195 VAL A O 1
ATOM 1531 N N . VAL A 1 196 ? -7.656 13.391 14.078 1 98.81 196 VAL A N 1
ATOM 1532 C CA . VAL A 1 196 ? -7.641 11.938 14.203 1 98.81 196 VAL A CA 1
ATOM 1533 C C . VAL A 1 196 ? -7.211 11.312 12.875 1 98.81 196 VAL A C 1
ATOM 1535 O O . VAL A 1 196 ? -7.723 11.688 11.812 1 98.81 196 VAL A O 1
ATOM 1538 N N . ILE A 1 197 ? -6.242 10.406 12.93 1 98.69 197 ILE A N 1
ATOM 1539 C CA . ILE A 1 197 ? -5.828 9.648 11.75 1 98.69 197 ILE A CA 1
ATOM 1540 C C . ILE A 1 197 ? -6.09 8.164 11.969 1 98.69 197 ILE A C 1
ATOM 1542 O O . ILE A 1 197 ? -5.73 7.609 13.008 1 98.69 197 ILE A O 1
ATOM 1546 N N . GLU A 1 198 ? -6.77 7.547 11.086 1 98.06 198 GLU A N 1
ATOM 1547 C CA . GLU A 1 198 ? -6.914 6.102 10.977 1 98.06 198 GLU A CA 1
ATOM 1548 C C . GLU A 1 198 ? -6.234 5.57 9.719 1 98.06 198 GLU A C 1
ATOM 1550 O O . GLU A 1 198 ? -6.555 5.996 8.609 1 98.06 198 GLU A O 1
ATOM 1555 N N . ALA A 1 199 ? -5.273 4.66 9.961 1 97 199 ALA A N 1
ATOM 1556 C CA . ALA A 1 199 ? -4.504 4.246 8.789 1 97 199 ALA A CA 1
ATOM 1557 C C . ALA A 1 199 ? -4.121 2.77 8.883 1 97 199 ALA A C 1
ATOM 1559 O O . ALA A 1 199 ? -4.074 2.201 9.977 1 97 199 ALA A O 1
ATOM 1560 N N . SER A 1 200 ? -3.975 2.176 7.715 1 94.88 200 SER A N 1
ATOM 1561 C CA . SER A 1 200 ? -3.41 0.838 7.559 1 94.88 200 SER A CA 1
ATOM 1562 C C . SER A 1 200 ? -1.978 0.899 7.043 1 94.88 200 SER A C 1
ATOM 1564 O O . SER A 1 200 ? -1.69 1.61 6.078 1 94.88 200 SER A O 1
ATOM 1566 N N . HIS A 1 201 ? -1.149 0.2 7.75 1 95.94 201 HIS A N 1
ATOM 1567 C CA . HIS A 1 201 ? 0.265 0.18 7.395 1 95.94 201 HIS A CA 1
ATOM 1568 C C . HIS A 1 201 ? 0.616 -1.076 6.602 1 95.94 201 HIS A C 1
ATOM 1570 O O . HIS A 1 201 ? 0.586 -2.184 7.145 1 95.94 201 HIS A O 1
ATOM 1576 N N . MET A 1 202 ? 1.073 -0.868 5.402 1 93.94 202 MET A N 1
ATOM 1577 C CA . MET A 1 202 ? 1.378 -2.006 4.539 1 93.94 202 MET A CA 1
ATOM 1578 C C . MET A 1 202 ? 2.582 -2.779 5.066 1 93.94 202 MET A C 1
ATOM 1580 O O . MET A 1 202 ? 2.707 -3.982 4.824 1 93.94 202 MET A O 1
ATOM 1584 N N . CYS A 1 203 ? 3.484 -2.117 5.801 1 92.88 203 CYS A N 1
ATOM 1585 C CA . CYS A 1 203 ? 4.637 -2.803 6.375 1 92.88 203 CYS A CA 1
ATOM 1586 C C . CYS A 1 203 ? 4.195 -3.844 7.398 1 92.88 203 CYS A C 1
ATOM 1588 O O . CYS A 1 203 ? 4.926 -4.801 7.672 1 92.88 203 CYS A O 1
ATOM 1590 N N . MET A 1 204 ? 3.018 -3.67 7.895 1 89.44 204 MET A N 1
ATOM 1591 C CA . MET A 1 204 ? 2.461 -4.629 8.844 1 89.44 204 MET A CA 1
ATOM 1592 C C . MET A 1 204 ? 1.54 -5.621 8.141 1 89.44 204 MET A C 1
ATOM 1594 O O . MET A 1 204 ? 1.492 -6.797 8.508 1 89.44 204 MET A O 1
ATOM 1598 N N . VAL A 1 205 ? 0.891 -5.141 7.145 1 88.5 205 VAL A N 1
ATOM 1599 C CA . VAL A 1 205 ? -0.121 -5.934 6.453 1 88.5 205 VAL A CA 1
ATOM 1600 C C . VAL A 1 205 ? 0.555 -6.941 5.527 1 88.5 205 VAL A C 1
ATOM 1602 O O . VAL A 1 205 ? 0.106 -8.086 5.406 1 88.5 205 VAL A O 1
ATOM 1605 N N . MET A 1 206 ? 1.658 -6.574 4.941 1 89.25 206 MET A N 1
ATOM 1606 C CA . MET A 1 206 ? 2.252 -7.367 3.873 1 89.25 206 MET A CA 1
ATOM 1607 C C . MET A 1 206 ? 3.328 -8.297 4.418 1 89.25 206 MET A C 1
ATOM 1609 O O . MET A 1 206 ? 3.852 -9.148 3.691 1 89.25 206 MET A O 1
ATOM 1613 N N . ARG A 1 207 ? 3.633 -8.086 5.602 1 77.69 207 ARG A N 1
ATOM 1614 C CA . ARG A 1 207 ? 4.711 -8.93 6.109 1 77.69 207 ARG A CA 1
ATOM 1615 C C . ARG A 1 207 ? 4.453 -9.336 7.555 1 77.69 207 ARG A C 1
ATOM 1617 O O . ARG A 1 207 ? 3.611 -8.742 8.234 1 77.69 207 ARG A O 1
ATOM 1624 N N . GLY A 1 208 ? 5.203 -10.352 7.922 1 63.94 208 GLY A N 1
ATOM 1625 C CA . GLY A 1 208 ? 5.16 -10.789 9.305 1 63.94 208 GLY A CA 1
ATOM 1626 C C . GLY A 1 208 ? 3.939 -11.633 9.625 1 63.94 208 GLY A C 1
ATOM 1627 O O . GLY A 1 208 ? 3.623 -12.578 8.906 1 63.94 208 GLY A O 1
ATOM 1628 N N . VAL A 1 209 ? 3.32 -11.461 10.82 1 60.28 209 VAL A N 1
ATOM 1629 C CA . VAL A 1 209 ? 2.123 -12.172 11.258 1 60.28 209 VAL A CA 1
ATOM 1630 C C . VAL A 1 209 ? 0.928 -11.742 10.406 1 60.28 209 VAL A C 1
ATOM 1632 O O . VAL A 1 209 ? -0.129 -12.375 10.445 1 60.28 209 VAL A O 1
ATOM 1635 N N . GLN A 1 210 ? 1.243 -11.141 9.25 1 62.88 210 GLN A N 1
ATOM 1636 C CA . GLN A 1 210 ? 0.259 -10.625 8.305 1 62.88 210 GLN A CA 1
ATOM 1637 C C . GLN A 1 210 ? -1.073 -10.344 9 1 62.88 210 GLN A C 1
ATOM 1639 O O . GLN A 1 210 ? -1.812 -11.273 9.336 1 62.88 210 GLN A O 1
ATOM 1644 N N . LYS A 1 211 ? -1.201 -9.211 9.664 1 67.5 211 LYS A N 1
ATOM 1645 C CA . LYS A 1 211 ? -2.467 -8.75 10.227 1 67.5 211 LYS A CA 1
ATOM 1646 C C . LYS A 1 211 ? -3.268 -7.949 9.195 1 67.5 211 LYS A C 1
ATOM 1648 O O . LYS A 1 211 ? -3.293 -6.719 9.242 1 67.5 211 LYS A O 1
ATOM 1653 N N . ILE A 1 212 ? -3.959 -8.562 8.336 1 70.25 212 ILE A N 1
ATOM 1654 C CA . ILE A 1 212 ? -4.578 -8.008 7.137 1 70.25 212 ILE A CA 1
ATOM 1655 C C . ILE A 1 212 ? -5.602 -6.949 7.527 1 70.25 212 ILE A C 1
ATOM 1657 O O . ILE A 1 212 ? -5.715 -5.91 6.867 1 70.25 212 ILE A O 1
ATOM 1661 N N . ASN A 1 213 ? -6.086 -7.023 8.742 1 77.06 213 ASN A N 1
ATOM 1662 C CA . ASN A 1 213 ? -7.16 -6.09 9.07 1 77.06 213 ASN A CA 1
ATOM 1663 C C . ASN A 1 213 ? -6.727 -5.098 10.148 1 77.06 213 ASN A C 1
ATOM 1665 O O . ASN A 1 213 ? -7.555 -4.379 10.703 1 77.06 213 ASN A O 1
ATOM 1669 N N . ALA A 1 214 ? -5.445 -4.992 10.273 1 86.88 214 ALA A N 1
ATOM 1670 C CA . ALA A 1 214 ? -4.973 -4.105 11.328 1 86.88 214 ALA A CA 1
ATOM 1671 C C . ALA A 1 214 ? -5.035 -2.645 10.891 1 86.88 214 ALA A C 1
ATOM 1673 O O . ALA A 1 214 ? -4.676 -2.316 9.758 1 86.88 214 ALA A O 1
ATOM 1674 N N . THR A 1 215 ? -5.672 -1.826 11.742 1 93.62 215 THR A N 1
ATOM 1675 C CA . THR A 1 215 ? -5.711 -0.382 11.547 1 93.62 215 THR A CA 1
ATOM 1676 C C . THR A 1 215 ? -5.188 0.347 12.781 1 93.62 215 THR A C 1
ATOM 1678 O O . THR A 1 215 ? -5.426 -0.088 13.906 1 93.62 215 THR A O 1
ATOM 1681 N N . THR A 1 216 ? -4.461 1.402 12.602 1 96.56 216 THR A N 1
ATOM 1682 C CA . THR A 1 216 ? -3.918 2.229 13.672 1 96.56 216 THR A CA 1
ATOM 1683 C C . THR A 1 216 ? -4.641 3.572 13.734 1 96.56 216 THR A C 1
ATOM 1685 O O . THR A 1 216 ? -4.887 4.199 12.703 1 96.56 216 THR A O 1
ATOM 1688 N N . THR A 1 217 ? -5.035 3.961 14.953 1 98.19 217 THR A N 1
ATOM 1689 C CA . THR A 1 217 ? -5.648 5.266 15.164 1 98.19 217 THR A CA 1
ATOM 1690 C C . THR A 1 217 ? -4.754 6.148 16.031 1 98.19 217 THR A C 1
ATOM 1692 O O . THR A 1 217 ? -4.25 5.707 17.062 1 98.19 217 THR A O 1
ATOM 1695 N N . THR A 1 218 ? -4.438 7.344 15.594 1 98.62 218 THR A N 1
ATOM 1696 C CA . THR A 1 218 ? -3.732 8.359 16.359 1 98.62 218 THR A CA 1
ATOM 1697 C C . THR A 1 218 ? -4.555 9.641 16.453 1 98.62 218 THR A C 1
ATOM 1699 O O . THR A 1 218 ? -5.379 9.914 15.57 1 98.62 218 THR A O 1
ATOM 1702 N N . SER A 1 219 ? -4.422 10.383 17.547 1 98.56 219 SER A N 1
ATOM 1703 C CA . SER A 1 219 ? -5.148 11.633 17.719 1 98.56 219 SER A CA 1
ATOM 1704 C C . SER A 1 219 ? -4.27 12.703 18.359 1 98.56 219 SER A C 1
ATOM 1706 O O . SER A 1 219 ? -3.281 12.383 19.031 1 98.56 219 SER A O 1
ATOM 1708 N N . CYS A 1 220 ? -4.543 13.906 18.062 1 98.69 220 CYS A N 1
ATOM 1709 C CA . CYS A 1 220 ? -3.955 15.086 18.688 1 98.69 220 CYS A CA 1
ATOM 1710 C C . CYS A 1 220 ? -5.02 16.141 18.984 1 98.69 220 CYS A C 1
ATOM 1712 O O . CYS A 1 220 ? -5.738 16.562 18.078 1 98.69 220 CYS A O 1
ATOM 1714 N N . MET A 1 221 ? -5.137 16.453 20.281 1 98.5 221 MET A N 1
ATOM 1715 C CA . MET A 1 221 ? -6.078 17.469 20.734 1 98.5 221 MET A CA 1
ATOM 1716 C C . MET A 1 221 ? -5.336 18.672 21.297 1 98.5 221 MET A C 1
ATOM 1718 O O . MET A 1 221 ? -4.473 18.531 22.172 1 98.5 221 MET A O 1
ATOM 1722 N N . LEU A 1 222 ? -5.668 19.797 20.812 1 98.19 222 LEU A N 1
ATOM 1723 C CA . LEU A 1 222 ? -5.043 21.031 21.266 1 98.19 222 LEU A CA 1
ATOM 1724 C C . LEU A 1 222 ? -6.094 22.047 21.703 1 98.19 222 LEU A C 1
ATOM 1726 O O . LEU A 1 222 ? -7.23 22 21.219 1 98.19 222 LEU A O 1
ATOM 1730 N N . GLY A 1 223 ? -5.738 22.984 22.625 1 97.5 223 GLY A N 1
ATOM 1731 C CA . GLY A 1 223 ? -6.664 24 23.078 1 97.5 223 GLY A CA 1
ATOM 1732 C C . GLY A 1 223 ? -7.902 23.438 23.75 1 97.5 223 GLY A C 1
ATOM 1733 O O . GLY A 1 223 ? -7.805 22.562 24.609 1 97.5 223 GLY A O 1
ATOM 1734 N N . VAL A 1 224 ? -9.031 24 23.328 1 97.12 224 VAL A N 1
ATOM 1735 C CA . VAL A 1 224 ? -10.281 23.656 23.984 1 97.12 224 VAL A CA 1
ATOM 1736 C C . VAL A 1 224 ? -10.586 22.172 23.766 1 97.12 224 VAL A C 1
ATOM 1738 O O . VAL A 1 224 ? -11.312 21.562 24.562 1 97.12 224 VAL A O 1
ATOM 1741 N N . PHE A 1 225 ? -10.047 21.531 22.75 1 97.62 225 PHE A N 1
ATOM 1742 C CA . PHE A 1 225 ? -10.258 20.109 22.5 1 97.62 225 PHE A CA 1
ATOM 1743 C C . PHE A 1 225 ? -9.562 19.281 23.578 1 97.62 225 PHE A C 1
ATOM 1745 O O . PHE A 1 225 ? -9.969 18.141 23.844 1 97.62 225 PHE A O 1
ATOM 1752 N N . ARG A 1 226 ? -8.531 19.75 24.031 1 96.94 226 ARG A N 1
ATOM 1753 C CA . ARG A 1 226 ? -7.801 19.062 25.094 1 96.94 226 ARG A CA 1
ATOM 1754 C C . ARG A 1 226 ? -8.414 19.359 26.453 1 96.94 226 ARG A C 1
ATOM 1756 O O . ARG A 1 226 ? -8.57 18.469 27.281 1 96.94 226 ARG A O 1
ATOM 1763 N N . ASP A 1 227 ? -8.875 20.594 26.656 1 97.25 227 ASP A N 1
ATOM 1764 C CA . ASP A 1 227 ? -9.234 21.094 27.984 1 97.25 227 ASP A CA 1
ATOM 1765 C C . ASP A 1 227 ? -10.711 20.812 28.297 1 97.25 227 ASP A C 1
ATOM 1767 O O . ASP A 1 227 ? -11.086 20.688 29.453 1 97.25 227 ASP A O 1
ATOM 1771 N N . ASP A 1 228 ? -11.562 20.812 27.297 1 97.31 228 ASP A N 1
ATOM 1772 C CA . ASP A 1 228 ? -13 20.656 27.484 1 97.31 228 ASP A CA 1
ATOM 1773 C C . ASP A 1 228 ? -13.469 19.281 26.984 1 97.31 228 ASP A C 1
ATOM 1775 O O . ASP A 1 228 ? -13.57 19.062 25.766 1 97.31 228 ASP A O 1
ATOM 1779 N N . PRO A 1 229 ? -13.859 18.438 27.875 1 97 229 PRO A N 1
ATOM 1780 C CA . PRO A 1 229 ? -14.281 17.078 27.484 1 97 229 PRO A CA 1
ATOM 1781 C C . PRO A 1 229 ? -15.516 17.078 26.594 1 97 229 PRO A C 1
ATOM 1783 O O . PRO A 1 229 ? -15.672 16.203 25.734 1 97 229 PRO A O 1
ATOM 1786 N N . LYS A 1 230 ? -16.344 18 26.781 1 96.69 230 LYS A N 1
ATOM 1787 C CA . LYS A 1 230 ? -17.547 18.062 25.953 1 96.69 230 LYS A CA 1
ATOM 1788 C C . LYS A 1 230 ? -17.219 18.344 24.5 1 96.69 230 LYS A C 1
ATOM 1790 O O . LYS A 1 230 ? -17.766 17.719 23.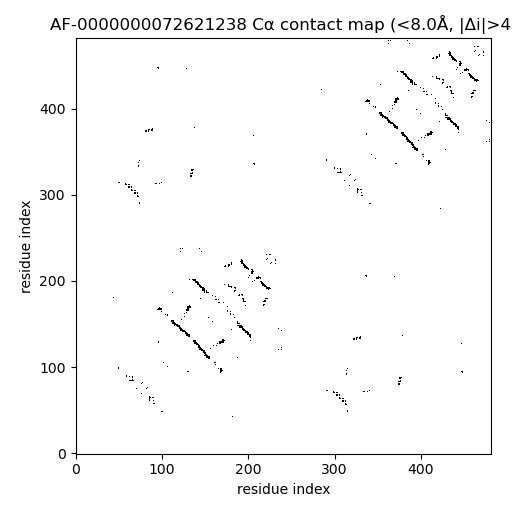594 1 96.69 230 LYS A O 1
ATOM 1795 N N . THR A 1 231 ? -16.312 19.281 24.328 1 96.06 231 THR A N 1
ATOM 1796 C CA . THR A 1 231 ? -15.859 19.625 22.984 1 96.06 231 THR A CA 1
ATOM 1797 C C . THR A 1 231 ? -15.203 18.422 22.312 1 96.06 231 THR A C 1
ATOM 1799 O O . THR A 1 231 ? -15.5 18.109 21.156 1 96.06 231 THR A O 1
ATOM 1802 N N . ARG A 1 232 ? -14.398 17.734 23.031 1 96.94 232 ARG A N 1
ATOM 1803 C CA . ARG A 1 232 ? -13.703 16.562 22.531 1 96.94 232 ARG A CA 1
ATOM 1804 C C . ARG A 1 232 ? -14.695 15.453 22.172 1 96.94 232 ARG A C 1
ATOM 1806 O O . ARG A 1 232 ? -14.578 14.844 21.094 1 96.94 232 ARG A O 1
ATOM 1813 N N . GLU A 1 233 ? -15.656 15.242 23 1 96.75 233 GLU A N 1
ATOM 1814 C CA . GLU A 1 233 ? -16.641 14.195 22.781 1 96.75 233 GLU A CA 1
ATOM 1815 C C . GLU A 1 233 ? -17.5 14.508 21.547 1 96.75 233 GLU A C 1
ATOM 1817 O O . GLU A 1 233 ? -17.828 13.609 20.766 1 96.75 233 GLU A O 1
ATOM 1822 N N . GLU A 1 234 ? -17.859 15.727 21.422 1 95.94 234 GLU A N 1
ATOM 1823 C CA . GLU A 1 234 ? -18.625 16.141 20.25 1 95.94 234 GLU A CA 1
ATOM 1824 C C . GLU A 1 234 ? -17.859 15.844 18.969 1 95.94 234 GLU A C 1
ATOM 1826 O O . GLU A 1 234 ? -18.422 15.289 18.016 1 95.94 234 GLU A O 1
ATOM 1831 N N . PHE A 1 235 ? -16.625 16.188 19.016 1 97.44 235 PHE A N 1
ATOM 1832 C CA . PHE A 1 235 ? -15.766 15.961 17.859 1 97.44 235 PHE A CA 1
ATOM 1833 C C . PHE A 1 235 ? -15.672 14.477 17.531 1 97.44 235 PHE A C 1
ATOM 1835 O O . PHE A 1 235 ? -15.953 14.062 16.406 1 97.44 235 PHE A O 1
ATOM 1842 N N . LEU A 1 236 ? -15.406 13.648 18.5 1 97.38 236 LEU A N 1
ATOM 1843 C CA . LEU A 1 236 ? -15.203 12.219 18.312 1 97.38 236 LEU A CA 1
ATOM 1844 C C . LEU A 1 236 ? -16.5 11.539 17.844 1 97.38 236 LEU A C 1
ATOM 1846 O O . LEU A 1 236 ? -16.469 10.602 17.047 1 97.38 236 LEU A O 1
ATOM 1850 N N . THR A 1 237 ? -17.609 12.039 18.297 1 96.44 237 THR A N 1
ATOM 1851 C CA . THR A 1 237 ? -18.906 11.492 17.906 1 96.44 237 THR A CA 1
ATOM 1852 C C . THR A 1 237 ? -19.219 11.805 16.453 1 96.44 237 THR A C 1
ATOM 1854 O O . THR A 1 237 ? -19.719 10.953 15.719 1 96.44 237 THR A O 1
ATOM 1857 N N . LEU A 1 238 ? -18.828 12.977 16.016 1 95 238 LEU A N 1
ATOM 1858 C CA . LEU A 1 238 ? -19.203 13.445 14.695 1 95 238 LEU A CA 1
ATOM 1859 C C . LEU A 1 238 ? -18.312 12.82 13.625 1 95 238 LEU A C 1
ATOM 1861 O O . LEU A 1 238 ? -18.703 12.734 12.461 1 95 238 LEU A O 1
ATOM 1865 N N . ILE A 1 239 ? -17.141 12.352 14.016 1 94.81 239 ILE A N 1
ATOM 1866 C CA . ILE A 1 239 ? -16.281 11.789 12.977 1 94.81 239 ILE A CA 1
ATOM 1867 C C . ILE A 1 239 ? -16.578 10.297 12.812 1 94.81 239 ILE A C 1
ATOM 1869 O O . ILE A 1 239 ? -16.109 9.664 11.867 1 94.81 239 ILE A O 1
ATOM 1873 N N . LYS A 1 240 ? -17.266 9.617 13.68 1 88.88 240 LYS A N 1
ATOM 1874 C CA . LYS A 1 240 ? -17.625 8.203 13.602 1 88.88 240 LYS A CA 1
ATOM 1875 C C . LYS A 1 240 ? -18.812 7.996 12.664 1 88.88 240 LYS A C 1
ATOM 1877 O O . LYS A 1 240 ? -19.078 6.875 12.227 1 88.88 240 LYS A O 1
ATOM 1882 N N . LYS A 1 241 ? -19.516 8.984 12.305 1 73.88 241 LYS A N 1
ATOM 1883 C CA . LYS A 1 241 ? -20.703 8.844 11.461 1 73.88 241 LYS A CA 1
ATOM 1884 C C . LYS A 1 241 ? -20.328 8.75 9.984 1 73.88 241 LYS A C 1
ATOM 1886 O O . LYS A 1 241 ? -19.344 9.359 9.547 1 73.88 241 LYS A O 1
ATOM 1891 N N . MET B 1 1 ? -65.312 12.375 -43.094 1 19.11 1 MET B N 1
ATOM 1892 C CA . MET B 1 1 ? -65.812 11.68 -44.281 1 19.11 1 MET B CA 1
ATOM 1893 C C . MET B 1 1 ? -64.812 11.727 -45.406 1 19.11 1 MET B C 1
ATOM 1895 O O . MET B 1 1 ? -64.875 10.883 -46.312 1 19.11 1 MET B O 1
ATOM 1899 N N . SER B 1 2 ? -64.5 12.922 -45.812 1 16.64 2 SER B N 1
ATOM 1900 C CA . SER B 1 2 ? -64.438 12.945 -47.281 1 16.64 2 SER B CA 1
ATOM 1901 C C . SER B 1 2 ? -63.312 12.102 -47.812 1 16.64 2 SER B C 1
ATOM 1903 O O . SER B 1 2 ? -62.375 11.742 -47.062 1 16.64 2 SER B O 1
ATOM 1905 N N . ASN B 1 3 ? -62.688 12.578 -48.906 1 16.11 3 ASN B N 1
ATOM 1906 C CA . ASN B 1 3 ? -62.656 12.242 -50.344 1 16.11 3 ASN B CA 1
ATOM 1907 C C . ASN B 1 3 ? -61.406 11.492 -50.719 1 16.11 3 ASN B C 1
ATOM 1909 O O . ASN B 1 3 ? -61.469 10.438 -51.344 1 16.11 3 ASN B O 1
ATOM 1913 N N . SER B 1 4 ? -60.344 12.227 -51.219 1 17.11 4 SER B N 1
ATOM 1914 C CA . SER B 1 4 ? -60.062 12.172 -52.656 1 17.11 4 SER B CA 1
ATOM 1915 C C . SER B 1 4 ? -59.156 10.992 -52.969 1 17.11 4 SER B C 1
ATOM 1917 O O . SER B 1 4 ? -58.531 10.422 -52.094 1 17.11 4 SER B O 1
ATOM 1919 N N . SER B 1 5 ? -58.469 11.07 -54.094 1 16.61 5 SER B N 1
ATOM 1920 C CA . SER B 1 5 ? -58.438 10.445 -55.406 1 16.61 5 SER B CA 1
ATOM 1921 C C . SER B 1 5 ? -57.281 9.461 -55.531 1 16.61 5 SER B C 1
ATOM 1923 O O . SER B 1 5 ? -57.438 8.336 -56 1 16.61 5 SER B O 1
ATOM 1925 N N . GLY B 1 6 ? -56 9.969 -55.625 1 16.53 6 GLY B N 1
ATOM 1926 C CA . GLY B 1 6 ? -55.469 9.812 -56.969 1 16.53 6 GLY B CA 1
ATOM 1927 C C . GLY B 1 6 ? -55.031 8.398 -57.25 1 16.53 6 GLY B C 1
ATOM 1928 O O . GLY B 1 6 ? -55.062 7.531 -56.375 1 16.53 6 GLY B O 1
ATOM 1929 N N . PHE B 1 7 ? -53.75 8.32 -57.844 1 16.83 7 PHE B N 1
ATOM 1930 C CA . PHE B 1 7 ? -53.375 7.875 -59.156 1 16.83 7 PHE B CA 1
ATOM 1931 C C . PHE B 1 7 ? -53.062 6.383 -59.156 1 16.83 7 PHE B C 1
ATOM 1933 O O . PHE B 1 7 ? -53.625 5.629 -59.969 1 16.83 7 PHE B O 1
ATOM 1940 N N . ILE B 1 8 ? -51.688 6.016 -59.406 1 17.98 8 ILE B N 1
ATOM 1941 C CA . ILE B 1 8 ? -51.156 5.434 -60.625 1 17.98 8 ILE B CA 1
ATOM 1942 C C . ILE B 1 8 ? -51.219 3.91 -60.531 1 17.98 8 ILE B C 1
ATOM 1944 O O . ILE B 1 8 ? -51.219 3.348 -59.438 1 17.98 8 ILE B O 1
ATOM 1948 N N . ASP B 1 9 ? -50.625 3.34 -61.625 1 17.53 9 ASP B N 1
ATOM 1949 C CA . ASP B 1 9 ? -50.812 2.256 -62.562 1 17.53 9 ASP B CA 1
ATOM 1950 C C . ASP B 1 9 ? -50.406 0.914 -61.969 1 17.53 9 ASP B C 1
ATOM 1952 O O . ASP B 1 9 ? -49.656 0.871 -61 1 17.53 9 ASP B O 1
ATOM 1956 N N . ASN B 1 10 ? -50.812 -0.078 -62.656 1 18.69 10 ASN B N 1
ATOM 1957 C CA . ASN B 1 10 ? -51.25 -1.468 -62.656 1 18.69 10 ASN B CA 1
ATOM 1958 C C . ASN B 1 10 ? -50.062 -2.432 -62.688 1 18.69 10 ASN B C 1
ATOM 1960 O O . ASN B 1 10 ? -50.094 -3.445 -63.375 1 18.69 10 ASN B O 1
ATOM 1964 N N . LEU B 1 11 ? -48.844 -1.894 -62.312 1 19.48 11 LEU B N 1
ATOM 1965 C CA . LEU B 1 11 ? -47.812 -2.67 -62.969 1 19.48 11 LEU B CA 1
ATOM 1966 C C . LEU B 1 11 ? -47.969 -4.152 -62.656 1 19.48 11 LEU B C 1
ATOM 1968 O O . LEU B 1 11 ? -48.156 -4.527 -61.5 1 19.48 11 LEU B O 1
ATOM 1972 N N . SER B 1 12 ? -48.156 -4.914 -63.781 1 18.58 12 SER B N 1
ATOM 1973 C CA . SER B 1 12 ? -48.531 -6.289 -64.125 1 18.58 12 SER B CA 1
ATOM 1974 C C . SER B 1 12 ? -47.562 -7.281 -63.438 1 18.58 12 SER B C 1
ATOM 1976 O O . SER B 1 12 ? -46.344 -7.129 -63.5 1 18.58 12 SER B O 1
ATOM 1978 N N . ILE B 1 13 ? -48 -8.031 -62.531 1 20.95 13 ILE B N 1
ATOM 1979 C CA . ILE B 1 13 ? -47.531 -8.992 -61.531 1 20.95 13 ILE B CA 1
ATOM 1980 C C . ILE B 1 13 ? -47.062 -10.266 -62.25 1 20.95 13 ILE B C 1
ATOM 1982 O O . ILE B 1 13 ? -47.25 -11.367 -61.719 1 20.95 13 ILE B O 1
ATOM 1986 N N . SER B 1 14 ? -46.438 -9.969 -63.531 1 18.88 14 SER B N 1
ATOM 1987 C CA . SER B 1 14 ? -46.438 -11.25 -64.25 1 18.88 14 SER B CA 1
ATOM 1988 C C . SER B 1 14 ? -45.781 -12.344 -63.406 1 18.88 14 SER B C 1
ATOM 1990 O O . SER B 1 14 ? -44.844 -12.086 -62.688 1 18.88 14 SER B O 1
ATOM 1992 N N . ASP B 1 15 ? -46.438 -13.484 -63.281 1 20.95 15 ASP B N 1
ATOM 1993 C CA . ASP B 1 15 ? -46.469 -14.703 -62.469 1 20.95 15 ASP B CA 1
ATOM 1994 C C . ASP B 1 15 ? -45.312 -15.625 -62.844 1 20.95 15 ASP B C 1
ATOM 1996 O O . ASP B 1 15 ? -45.281 -16.781 -62.438 1 20.95 15 ASP B O 1
ATOM 2000 N N . ASN B 1 16 ? -44.344 -15.023 -63.719 1 19.64 16 ASN B N 1
ATOM 2001 C CA . ASN B 1 16 ? -43.75 -16.141 -64.438 1 19.64 16 ASN B CA 1
ATOM 2002 C C . ASN B 1 16 ? -43.219 -17.219 -63.531 1 19.64 16 ASN B C 1
ATOM 2004 O O . ASN B 1 16 ? -42.75 -16.906 -62.406 1 19.64 16 ASN B O 1
ATOM 2008 N N . ASP B 1 17 ? -43.406 -18.469 -63.938 1 22.52 17 ASP B N 1
ATOM 2009 C CA . ASP B 1 17 ? -43.438 -19.859 -63.5 1 22.52 17 ASP B CA 1
ATOM 2010 C C . ASP B 1 17 ? -42.031 -20.344 -63.188 1 22.52 17 ASP B C 1
ATOM 2012 O O . ASP B 1 17 ? -41.781 -21.547 -63.031 1 22.52 17 ASP B O 1
ATOM 2016 N N . ASN B 1 18 ? -41.094 -19.391 -62.875 1 21.55 18 ASN B N 1
ATOM 2017 C CA . ASN B 1 18 ? -39.75 -19.922 -63.094 1 21.55 18 ASN B CA 1
ATOM 2018 C C . ASN B 1 18 ? -39.562 -21.25 -62.344 1 21.55 18 ASN B C 1
ATOM 2020 O O . ASN B 1 18 ? -39.969 -21.375 -61.188 1 21.55 18 ASN B O 1
ATOM 2024 N N . HIS B 1 19 ? -39.219 -22.281 -63.156 1 23.09 19 HIS B N 1
ATOM 2025 C CA . HIS B 1 19 ? -38.938 -23.703 -63.031 1 23.09 19 HIS B CA 1
ATOM 2026 C C . HIS B 1 19 ? -37.875 -23.953 -61.938 1 23.09 19 HIS B C 1
ATOM 2028 O O . HIS B 1 19 ? -36.906 -23.219 -61.875 1 23.09 19 HIS B O 1
ATOM 2034 N N . SER B 1 20 ? -38.344 -24.562 -60.875 1 22.91 20 SER B N 1
ATOM 2035 C CA . SER B 1 20 ? -37.75 -24.953 -59.594 1 22.91 20 SER B CA 1
ATOM 2036 C C . SER B 1 20 ? -36.531 -25.875 -59.812 1 22.91 20 SER B C 1
ATOM 2038 O O . SER B 1 20 ? -36.375 -26.844 -59.062 1 22.91 20 SER B O 1
ATOM 2040 N N . ASN B 1 21 ? -35.656 -25.453 -60.875 1 23.75 21 ASN B N 1
ATOM 2041 C CA . ASN B 1 21 ? -34.656 -26.516 -61.062 1 23.75 21 ASN B CA 1
ATOM 2042 C C . ASN B 1 21 ? -34 -26.922 -59.75 1 23.75 21 ASN B C 1
ATOM 2044 O O . ASN B 1 21 ? -33.594 -26.062 -58.969 1 23.75 21 ASN B O 1
ATOM 2048 N N . GLY B 1 22 ? -34.375 -28.078 -59.25 1 24.14 22 GLY B N 1
ATOM 2049 C CA . GLY B 1 22 ? -34.031 -28.797 -58.062 1 24.14 22 GLY B CA 1
ATOM 2050 C C . GLY B 1 22 ? -32.531 -28.953 -57.875 1 24.14 22 GLY B C 1
ATOM 2051 O O . GLY B 1 22 ? -31.891 -29.75 -58.562 1 24.14 22 GLY B O 1
ATOM 2052 N N . SER B 1 23 ? -31.734 -27.812 -58 1 26.77 23 SER B N 1
ATOM 2053 C CA . SER B 1 23 ? -30.312 -28.125 -58 1 26.77 23 SER B CA 1
ATOM 2054 C C . SER B 1 23 ? -29.953 -29.016 -56.812 1 26.77 23 SER B C 1
ATOM 2056 O O . SER B 1 23 ? -30.516 -28.859 -55.719 1 26.77 23 SER B O 1
ATOM 2058 N N . PRO B 1 24 ? -29.219 -30.094 -57.156 1 28.89 24 PRO B N 1
ATOM 2059 C CA . PRO B 1 24 ? -28.844 -31.188 -56.25 1 28.89 24 PRO B CA 1
ATOM 2060 C C . PRO B 1 24 ? -28.109 -30.703 -55 1 28.89 24 PRO B C 1
ATOM 2062 O O . PRO B 1 24 ? -27.453 -29.656 -55.031 1 28.89 24 PRO B O 1
ATOM 2065 N N . ILE B 1 25 ? -28.672 -30.938 -53.844 1 28.81 25 ILE B N 1
ATOM 2066 C CA . ILE B 1 25 ? -28.141 -30.562 -52.531 1 28.81 25 ILE B CA 1
ATOM 2067 C C . ILE B 1 25 ? -26.688 -31.047 -52.406 1 28.81 25 ILE B C 1
ATOM 2069 O O . ILE B 1 25 ? -26.406 -32.219 -52.625 1 28.81 25 ILE B O 1
ATOM 2073 N N . PRO B 1 26 ? -25.75 -30.141 -52.719 1 24.67 26 PRO B N 1
ATOM 2074 C CA . PRO B 1 26 ? -24.375 -30.625 -52.656 1 24.67 26 PRO B CA 1
ATOM 2075 C C . PRO B 1 26 ? -24.078 -31.453 -51.406 1 24.67 26 PRO B C 1
ATOM 2077 O O . PRO B 1 26 ? -24.734 -31.266 -50.375 1 24.67 26 PRO B O 1
ATOM 2080 N N . LYS B 1 27 ? -23.375 -32.562 -51.594 1 26.41 27 LYS B N 1
ATOM 2081 C CA . LYS B 1 27 ? -22.875 -33.562 -50.656 1 26.41 27 LYS B CA 1
ATOM 2082 C C . LYS B 1 27 ? -22.156 -32.875 -49.5 1 26.41 27 LYS B C 1
ATOM 2084 O O . LYS B 1 27 ? -21.391 -31.938 -49.688 1 26.41 27 LYS B O 1
ATOM 2089 N N . GLU B 1 28 ? -22.75 -32.938 -48.281 1 24.14 28 GLU B N 1
ATOM 2090 C CA . GLU B 1 28 ? -22.188 -32.469 -47.031 1 24.14 28 GLU B CA 1
ATOM 2091 C C . GLU B 1 28 ? -20.75 -32.906 -46.844 1 24.14 28 GLU B C 1
ATOM 2093 O O . GLU B 1 28 ? -20.484 -34.125 -46.844 1 24.14 28 GLU B O 1
ATOM 2098 N N . GLU B 1 29 ? -19.766 -32.281 -47.531 1 26.31 29 GLU B N 1
ATOM 2099 C CA . GLU B 1 29 ? -18.406 -32.688 -47.219 1 26.31 29 GLU B CA 1
ATOM 2100 C C . GLU B 1 29 ? -18.172 -32.812 -45.719 1 26.31 29 GLU B C 1
ATOM 2102 O O . GLU B 1 29 ? -18.516 -31.891 -44.969 1 26.31 29 GLU B O 1
ATOM 2107 N N . LYS B 1 30 ? -18.047 -34 -45.219 1 26.66 30 LYS B N 1
ATOM 2108 C CA . LYS B 1 30 ? -17.656 -34.375 -43.875 1 26.66 30 LYS B CA 1
ATOM 2109 C C . LYS B 1 30 ? -16.422 -33.594 -43.438 1 26.66 30 LYS B C 1
ATOM 2111 O O . LYS B 1 30 ? -15.359 -33.688 -44.062 1 26.66 30 LYS B O 1
ATOM 2116 N N . ILE B 1 31 ? -16.516 -32.406 -42.969 1 28.89 31 ILE B N 1
ATOM 2117 C CA . ILE B 1 31 ? -15.344 -31.719 -42.438 1 28.89 31 ILE B CA 1
ATOM 2118 C C . ILE B 1 31 ? -14.648 -32.625 -41.406 1 28.89 31 ILE B C 1
ATOM 2120 O O . ILE B 1 31 ? -15.281 -33.156 -40.5 1 28.89 31 ILE B O 1
ATOM 2124 N N . PRO B 1 32 ? -13.625 -33.312 -41.844 1 27.86 32 PRO B N 1
ATOM 2125 C CA . PRO B 1 32 ? -12.891 -34.094 -40.844 1 27.86 32 PRO B CA 1
ATOM 2126 C C . PRO B 1 32 ? -12.586 -33.312 -39.562 1 27.86 32 PRO B C 1
ATOM 2128 O O . PRO B 1 32 ? -12.289 -32.094 -39.656 1 27.86 32 PRO B O 1
ATOM 2131 N N . GLU B 1 33 ? -13.211 -33.625 -38.438 1 25.97 33 GLU B N 1
ATOM 2132 C CA . GLU B 1 33 ? -13.078 -33.062 -37.094 1 25.97 33 GLU B CA 1
ATOM 2133 C C . GLU B 1 33 ? -11.625 -33.062 -36.656 1 25.97 33 GLU B C 1
ATOM 2135 O O . GLU B 1 33 ? -11.289 -33.656 -35.625 1 25.97 33 GLU B O 1
ATOM 2140 N N . ARG B 1 34 ? -10.586 -33.188 -37.406 1 26.33 34 ARG B N 1
ATOM 2141 C CA . ARG B 1 34 ? -9.297 -33.25 -36.719 1 26.33 34 ARG B CA 1
ATOM 2142 C C . ARG B 1 34 ? -9.016 -31.984 -35.969 1 26.33 34 ARG B C 1
ATOM 2144 O O . ARG B 1 34 ? -8.555 -30.984 -36.531 1 26.33 34 ARG B O 1
ATOM 2151 N N . ILE B 1 35 ? -9.898 -31.5 -35.156 1 27.48 35 ILE B N 1
ATOM 2152 C CA . ILE B 1 35 ? -9.352 -30.406 -34.375 1 27.48 35 ILE B CA 1
ATOM 2153 C C . ILE B 1 35 ? -8.07 -30.875 -33.656 1 27.48 35 ILE B C 1
ATOM 2155 O O . ILE B 1 35 ? -8.102 -31.766 -32.812 1 27.48 35 ILE B O 1
ATOM 2159 N N . GLY B 1 36 ? -6.957 -30.922 -34.375 1 25.69 36 GLY B N 1
ATOM 2160 C CA . GLY B 1 36 ? -5.656 -31.109 -33.75 1 25.69 36 GLY B CA 1
ATOM 2161 C C . GLY B 1 36 ? -5.527 -30.391 -32.406 1 25.69 36 GLY B C 1
ATOM 2162 O O . GLY B 1 36 ? -6.062 -29.297 -32.219 1 25.69 36 GLY B O 1
ATOM 2163 N N . LYS B 1 37 ? -5.387 -31.188 -31.312 1 29.44 37 LYS B N 1
ATOM 2164 C CA . LYS B 1 37 ? -5.004 -30.781 -29.969 1 29.44 37 LYS B CA 1
ATOM 2165 C C . LYS B 1 37 ? -3.883 -29.734 -30 1 29.44 37 LYS B C 1
ATOM 2167 O O . LYS B 1 37 ? -2.719 -30.094 -30.219 1 29.44 37 LYS B O 1
ATOM 2172 N N . GLN B 1 38 ? -3.986 -28.719 -30.812 1 28.69 38 GLN B N 1
ATOM 2173 C CA . GLN B 1 38 ? -2.922 -27.734 -30.594 1 28.69 38 GLN B CA 1
ATOM 2174 C C . GLN B 1 38 ? -2.689 -27.5 -29.109 1 28.69 38 GLN B C 1
ATOM 2176 O O . GLN B 1 38 ? -3.58 -27.016 -28.406 1 28.69 38 GLN B O 1
ATOM 2181 N N . ASN B 1 39 ? -1.916 -28.406 -28.516 1 28.19 39 ASN B N 1
ATOM 2182 C CA . ASN B 1 39 ? -1.285 -28.172 -27.219 1 28.19 39 ASN B CA 1
ATOM 2183 C C . ASN B 1 39 ? -0.812 -26.734 -27.078 1 28.19 39 ASN B C 1
ATOM 2185 O O . ASN B 1 39 ? 0.194 -26.344 -27.672 1 28.19 39 ASN B O 1
ATOM 2189 N N . ILE B 1 40 ? -1.661 -25.844 -27.266 1 32.09 40 ILE B N 1
ATOM 2190 C CA . ILE B 1 40 ? -1.142 -24.531 -26.922 1 32.09 40 ILE B CA 1
ATOM 2191 C C . ILE B 1 40 ? -0.329 -24.609 -25.625 1 32.09 40 ILE B C 1
ATOM 2193 O O . ILE B 1 40 ? -0.886 -24.828 -24.547 1 32.09 40 ILE B O 1
ATOM 2197 N N . GLY B 1 41 ? 0.831 -25.312 -25.672 1 31.02 41 GLY B N 1
ATOM 2198 C CA . GLY B 1 41 ? 1.812 -25.234 -24.609 1 31.02 41 GLY B CA 1
ATOM 2199 C C . GLY B 1 41 ? 1.896 -23.875 -23.953 1 31.02 41 GLY B C 1
ATOM 2200 O O . GLY B 1 41 ? 2.383 -22.922 -24.562 1 31.02 41 GLY B O 1
ATOM 2201 N N . LEU B 1 42 ? 0.867 -23.469 -23.391 1 35.31 42 LEU B N 1
ATOM 2202 C CA . LEU B 1 42 ? 1.093 -22.297 -22.547 1 35.31 42 LEU B CA 1
ATOM 2203 C C . LEU B 1 42 ? 2.406 -22.422 -21.781 1 35.31 42 LEU B C 1
ATOM 2205 O O . LEU B 1 42 ? 2.533 -23.266 -20.891 1 35.31 42 LEU B O 1
ATOM 2209 N N . LYS B 1 43 ? 3.521 -22.281 -22.406 1 34.19 43 LYS B N 1
ATOM 2210 C CA . LYS B 1 43 ? 4.785 -22.203 -21.672 1 34.19 43 LYS B CA 1
ATOM 2211 C C . LYS B 1 43 ? 4.66 -21.328 -20.438 1 34.19 43 LYS B C 1
ATOM 2213 O O . LYS B 1 43 ? 4.398 -20.125 -20.531 1 34.19 43 LYS B O 1
ATOM 2218 N N . VAL B 1 44 ? 4.176 -21.938 -19.438 1 39.41 44 VAL B N 1
ATOM 2219 C CA . VAL B 1 44 ? 4.414 -21.172 -18.234 1 39.41 44 VAL B CA 1
ATOM 2220 C C . VAL B 1 44 ? 5.824 -20.594 -18.25 1 39.41 44 VAL B C 1
ATOM 2222 O O . VAL B 1 44 ? 6.801 -21.312 -18.453 1 39.41 44 VAL B O 1
ATOM 2225 N N . PRO B 1 45 ? 6.066 -19.484 -18.781 1 40 45 PRO B N 1
ATOM 2226 C CA . PRO B 1 45 ? 7.469 -19.078 -18.719 1 40 45 PRO B CA 1
ATOM 2227 C C . PRO B 1 45 ? 8.188 -19.609 -17.484 1 40 45 PRO B C 1
ATOM 2229 O O . PRO B 1 45 ? 7.598 -19.688 -16.406 1 40 45 PRO B O 1
ATOM 2232 N N . SER B 1 46 ? 9.117 -20.594 -17.703 1 38.47 46 SER B N 1
ATOM 2233 C CA . SER B 1 46 ? 9.945 -21.125 -16.625 1 38.47 46 SER B CA 1
ATOM 2234 C C . SER B 1 46 ? 10.359 -20.031 -15.656 1 38.47 46 SER B C 1
ATOM 2236 O O . SER B 1 46 ? 10.586 -18.891 -16.062 1 38.47 46 SER B O 1
ATOM 2238 N N . PRO B 1 47 ? 9.992 -20.234 -14.469 1 38.81 47 PRO B N 1
ATOM 2239 C CA . PRO B 1 47 ? 10.578 -19.281 -13.523 1 38.81 47 PRO B CA 1
ATOM 2240 C C . PRO B 1 47 ? 12.039 -18.969 -13.836 1 38.81 47 PRO B C 1
ATOM 2242 O O . PRO B 1 47 ? 12.75 -19.828 -14.383 1 38.81 47 PRO B O 1
ATOM 2245 N N . ILE B 1 48 ? 12.383 -17.844 -14.359 1 41.06 48 ILE B N 1
ATOM 2246 C CA . ILE B 1 48 ? 13.797 -17.5 -14.469 1 41.06 48 ILE B CA 1
ATOM 2247 C C . ILE B 1 48 ? 14.586 -18.156 -13.344 1 41.06 48 ILE B C 1
ATOM 2249 O O . ILE B 1 48 ? 14.141 -18.172 -12.195 1 41.06 48 ILE B O 1
ATOM 2253 N N . PRO B 1 49 ? 15.477 -19.109 -13.703 1 37.12 49 PRO B N 1
ATOM 2254 C CA . PRO B 1 49 ? 16.25 -19.797 -12.664 1 37.12 49 PRO B CA 1
ATOM 2255 C C . PRO B 1 49 ? 16.641 -18.875 -11.508 1 37.12 49 PRO B C 1
ATOM 2257 O O . PRO B 1 49 ? 16.844 -17.672 -11.711 1 37.12 49 PRO B O 1
ATOM 2260 N N . PRO B 1 50 ? 16.297 -19.359 -10.273 1 36.69 50 PRO B N 1
ATOM 2261 C CA . PRO B 1 50 ? 16.766 -18.594 -9.117 1 36.69 50 PRO B CA 1
ATOM 2262 C C . PRO B 1 50 ? 18.234 -18.188 -9.234 1 36.69 50 PRO B C 1
ATOM 2264 O O . PRO B 1 50 ? 19.094 -19.047 -9.484 1 36.69 50 PRO B O 1
ATOM 2267 N N . ALA B 1 51 ? 18.578 -17.156 -9.812 1 36.25 51 ALA B N 1
ATOM 2268 C CA . ALA B 1 51 ? 20 -16.891 -9.641 1 36.25 51 ALA B CA 1
ATOM 2269 C C . ALA B 1 51 ? 20.5 -17.375 -8.281 1 36.25 51 ALA B C 1
ATOM 2271 O O . ALA B 1 51 ? 19.703 -17.5 -7.34 1 36.25 51 ALA B O 1
ATOM 2272 N N . ALA B 1 52 ? 21.75 -17.906 -8.094 1 34.75 52 ALA B N 1
ATOM 2273 C CA . ALA B 1 52 ? 22.531 -18.297 -6.926 1 34.75 52 ALA B CA 1
ATOM 2274 C C . ALA B 1 52 ? 22.188 -17.438 -5.719 1 34.75 52 ALA B C 1
ATOM 2276 O O . ALA B 1 52 ? 21.922 -16.234 -5.855 1 34.75 52 ALA B O 1
ATOM 2277 N N . ILE B 1 53 ? 21.781 -17.969 -4.578 1 36.12 53 ILE B N 1
ATOM 2278 C CA . ILE B 1 53 ? 21.703 -17.453 -3.221 1 36.12 53 ILE B CA 1
ATOM 2279 C C . ILE B 1 53 ? 22.828 -16.453 -2.98 1 36.12 53 ILE B C 1
ATOM 2281 O O . ILE B 1 53 ? 23.953 -16.844 -2.654 1 36.12 53 ILE B O 1
ATOM 2285 N N . ALA B 1 54 ? 23.266 -15.742 -3.746 1 40.94 54 ALA B N 1
ATOM 2286 C CA . ALA B 1 54 ? 24.25 -14.727 -3.363 1 40.94 54 ALA B CA 1
ATOM 2287 C C . ALA B 1 54 ? 23.797 -13.969 -2.121 1 40.94 54 ALA B C 1
ATOM 2289 O O . ALA B 1 54 ? 22.984 -13.039 -2.217 1 40.94 54 ALA B O 1
ATOM 2290 N N . GLN B 1 55 ? 23.328 -14.5 -0.97 1 48.34 55 GLN B N 1
ATOM 2291 C CA . GLN B 1 55 ? 22.719 -14.078 0.292 1 48.34 55 GLN B CA 1
ATOM 2292 C C . GLN B 1 55 ? 23.172 -12.664 0.669 1 48.34 55 GLN B C 1
ATOM 2294 O O . GLN B 1 55 ? 22.344 -11.797 0.931 1 48.34 55 GLN B O 1
ATOM 2299 N N . ARG B 1 56 ? 24.438 -12.531 1.435 1 55.56 56 ARG B N 1
ATOM 2300 C CA . ARG B 1 56 ? 25.016 -11.484 2.271 1 55.56 56 ARG B CA 1
ATOM 2301 C C . ARG B 1 56 ? 25.359 -10.25 1.443 1 55.56 56 ARG B C 1
ATOM 2303 O O . ARG B 1 56 ? 25.016 -9.125 1.825 1 55.56 56 ARG B O 1
ATOM 2310 N N . PRO B 1 57 ? 25.969 -10.492 0.33 1 61.25 57 PRO B N 1
ATOM 2311 C CA . PRO B 1 57 ? 26.375 -9.344 -0.472 1 61.25 57 PRO B CA 1
ATOM 2312 C C . PRO B 1 57 ? 25.188 -8.594 -1.08 1 61.25 57 PRO B C 1
ATOM 2314 O O . PRO B 1 57 ? 25.203 -7.359 -1.154 1 61.25 57 PRO B O 1
ATOM 2317 N N . GLN B 1 58 ? 24 -9.234 -1.175 1 82.94 58 GLN B N 1
ATOM 2318 C CA . GLN B 1 58 ? 22.812 -8.656 -1.8 1 82.94 58 GLN B CA 1
ATOM 2319 C C . GLN B 1 58 ? 22.125 -7.66 -0.864 1 82.94 58 GLN B C 1
ATOM 2321 O O . GLN B 1 58 ? 21.766 -6.555 -1.276 1 82.94 58 GLN B O 1
ATOM 2326 N N . LEU B 1 59 ? 22.25 -8.047 0.356 1 93 59 LEU B N 1
ATOM 2327 C CA . LEU B 1 59 ? 21.578 -7.203 1.334 1 93 59 LEU B CA 1
ATOM 2328 C C . LEU B 1 59 ? 22.328 -5.895 1.532 1 93 59 LEU B C 1
ATOM 2330 O O . LEU B 1 59 ? 21.719 -4.82 1.548 1 93 59 LEU B O 1
ATOM 2334 N N . ASN B 1 60 ? 23.641 -5.988 1.627 1 94.75 60 ASN B N 1
ATOM 2335 C CA . ASN B 1 60 ? 24.453 -4.793 1.842 1 94.75 60 ASN B CA 1
ATOM 2336 C C . ASN B 1 60 ? 24.328 -3.812 0.682 1 94.75 60 ASN B C 1
ATOM 2338 O O . ASN B 1 60 ? 24.266 -2.6 0.893 1 94.75 60 ASN B O 1
ATOM 2342 N N . GLU B 1 61 ? 24.312 -4.367 -0.468 1 95.75 61 GLU B N 1
ATOM 2343 C CA . GLU B 1 61 ? 24.172 -3.51 -1.641 1 95.75 61 GLU B CA 1
ATOM 2344 C C . GLU B 1 61 ? 22.797 -2.854 -1.679 1 95.75 61 GLU B C 1
ATOM 2346 O O . GLU B 1 61 ? 22.672 -1.689 -2.062 1 95.75 61 GLU B O 1
ATOM 2351 N N . MET B 1 62 ? 21.844 -3.527 -1.255 1 97 62 MET B N 1
ATOM 2352 C CA . MET B 1 62 ? 20.5 -2.967 -1.212 1 97 62 MET B CA 1
ATOM 2353 C C . MET B 1 62 ? 20.391 -1.889 -0.138 1 97 62 MET B C 1
ATOM 2355 O O . MET B 1 62 ? 19.719 -0.874 -0.335 1 97 62 MET B O 1
ATOM 2359 N N . VAL B 1 63 ? 21.062 -2.162 0.95 1 97.75 63 VAL B N 1
ATOM 2360 C CA . VAL B 1 63 ? 21.094 -1.165 2.016 1 97.75 63 VAL B CA 1
ATOM 2361 C C . VAL B 1 63 ? 21.688 0.137 1.494 1 97.75 63 VAL B C 1
ATOM 2363 O O . VAL B 1 63 ? 21.125 1.215 1.704 1 97.75 63 VAL B O 1
ATOM 2366 N N . LYS B 1 64 ? 22.734 0.048 0.778 1 97.5 64 LYS B N 1
ATOM 2367 C CA . LYS B 1 64 ? 23.375 1.223 0.201 1 97.5 64 LYS B CA 1
ATOM 2368 C C . LYS B 1 64 ? 22.453 1.927 -0.792 1 97.5 64 LYS B C 1
ATOM 2370 O O . LYS B 1 64 ? 22.422 3.158 -0.844 1 97.5 64 LYS B O 1
ATOM 2375 N N . ALA B 1 65 ? 21.812 1.141 -1.556 1 97.81 65 ALA B N 1
ATOM 2376 C CA . ALA B 1 65 ? 20.875 1.713 -2.516 1 97.81 65 ALA B CA 1
ATOM 2377 C C . ALA B 1 65 ? 19.766 2.496 -1.805 1 97.81 65 ALA B C 1
ATOM 2379 O O . ALA B 1 65 ? 19.422 3.609 -2.211 1 97.81 65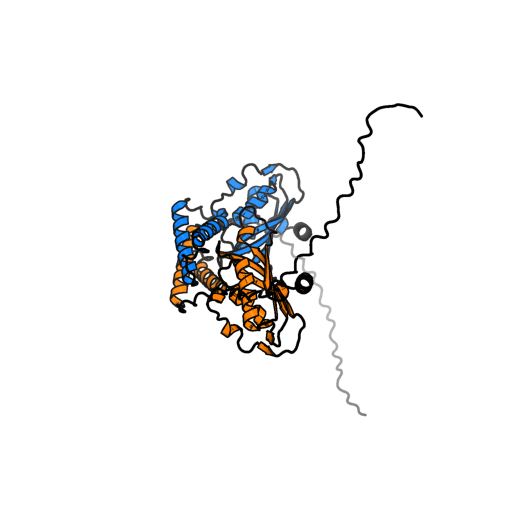 ALA B O 1
ATOM 2380 N N . TYR B 1 66 ? 19.234 1.986 -0.725 1 98.12 66 TYR B N 1
ATOM 2381 C CA . TYR B 1 66 ? 18.172 2.672 0.01 1 98.12 66 TYR B CA 1
ATOM 2382 C C . TYR B 1 66 ? 18.719 3.91 0.715 1 98.12 66 TYR B C 1
ATOM 2384 O O . TYR B 1 66 ? 18.016 4.91 0.858 1 98.12 66 TYR B O 1
ATOM 2392 N N . GLU B 1 67 ? 19.984 3.848 1.141 1 97.75 67 GLU B N 1
ATOM 2393 C CA . GLU B 1 67 ? 20.609 5.051 1.672 1 97.75 67 GLU B CA 1
ATOM 2394 C C . GLU B 1 67 ? 20.609 6.172 0.637 1 97.75 67 GLU B C 1
ATOM 2396 O O . GLU B 1 67 ? 20.328 7.328 0.962 1 97.75 67 GLU B O 1
ATOM 2401 N N . GLN B 1 68 ? 20.922 5.832 -0.54 1 96.88 68 GLN B N 1
ATOM 2402 C CA . GLN B 1 68 ? 20.938 6.809 -1.623 1 96.88 68 GLN B CA 1
ATOM 2403 C C . GLN B 1 68 ? 19.531 7.367 -1.885 1 96.88 68 GLN B C 1
ATOM 2405 O O . GLN B 1 68 ? 19.375 8.578 -2.049 1 96.88 68 GLN B O 1
ATOM 2410 N N . ILE B 1 69 ? 18.562 6.543 -1.893 1 97.31 69 ILE B N 1
ATOM 2411 C CA . ILE B 1 69 ? 17.188 6.965 -2.146 1 97.31 69 ILE B CA 1
ATOM 2412 C C . ILE B 1 69 ? 16.75 7.949 -1.067 1 97.31 69 ILE B C 1
ATOM 2414 O O . ILE B 1 69 ? 16.234 9.031 -1.376 1 97.31 69 ILE B O 1
ATOM 2418 N N . ILE B 1 70 ? 16.969 7.59 0.181 1 97.25 70 ILE B N 1
ATOM 2419 C CA . ILE B 1 70 ? 16.547 8.414 1.309 1 97.25 70 ILE B CA 1
ATOM 2420 C C . ILE B 1 70 ? 17.266 9.766 1.251 1 97.25 70 ILE B C 1
ATOM 2422 O O . ILE B 1 70 ? 16.625 10.812 1.424 1 97.25 70 ILE B O 1
ATOM 2426 N N . SER B 1 71 ? 18.547 9.758 0.94 1 96.06 71 SER B N 1
ATOM 2427 C CA . SER B 1 71 ? 19.312 10.992 0.853 1 96.06 71 SER B CA 1
ATOM 2428 C C . SER B 1 71 ? 18.812 11.883 -0.275 1 96.06 71 SER B C 1
ATOM 2430 O O . SER B 1 71 ? 18.734 13.109 -0.121 1 96.06 71 SER B O 1
ATOM 2432 N N . HIS B 1 72 ? 18.391 11.289 -1.287 1 95.12 72 HIS B N 1
ATOM 2433 C CA . HIS B 1 72 ? 18.062 12.07 -2.477 1 95.12 72 HIS B CA 1
ATOM 2434 C C . HIS B 1 72 ? 16.625 12.578 -2.43 1 95.12 72 HIS B C 1
ATOM 2436 O O . HIS B 1 72 ? 16.234 13.398 -3.256 1 95.12 72 HIS B O 1
ATOM 2442 N N . VAL B 1 73 ? 15.836 12.078 -1.521 1 94.25 73 VAL B N 1
ATOM 2443 C CA . VAL B 1 73 ? 14.531 12.703 -1.311 1 94.25 73 VAL B CA 1
ATOM 2444 C C . VAL B 1 73 ? 14.672 13.875 -0.343 1 94.25 73 VAL B C 1
ATOM 2446 O O . VAL B 1 73 ? 13.695 14.578 -0.065 1 94.25 73 VAL B O 1
ATOM 2449 N N . GLY B 1 74 ? 15.828 14.062 0.202 1 92.12 74 GLY B N 1
ATOM 2450 C CA . GLY B 1 74 ? 16.109 15.242 1.005 1 92.12 74 GLY B CA 1
ATOM 2451 C C . GLY B 1 74 ? 16.188 14.953 2.49 1 92.12 74 GLY B C 1
ATOM 2452 O O . GLY B 1 74 ? 16.203 15.867 3.312 1 92.12 74 GLY B O 1
ATOM 2453 N N . GLU B 1 75 ? 16.281 13.656 2.863 1 94.75 75 GLU B N 1
ATOM 2454 C CA . GLU B 1 75 ? 16.312 13.281 4.273 1 94.75 75 GLU B CA 1
ATOM 2455 C C . GLU B 1 75 ? 17.734 13.031 4.746 1 94.75 75 GLU B C 1
ATOM 2457 O O . GLU B 1 75 ? 18.641 12.789 3.932 1 94.75 75 GLU B O 1
ATOM 2462 N N . ASP B 1 76 ? 17.859 13.211 6.043 1 94 76 ASP B N 1
ATOM 2463 C CA . ASP B 1 76 ? 19.125 12.898 6.707 1 94 76 ASP B CA 1
ATOM 2464 C C . ASP B 1 76 ? 19.141 11.453 7.199 1 94 76 ASP B C 1
ATOM 2466 O O . ASP B 1 76 ? 18.453 11.109 8.172 1 94 76 ASP B O 1
ATOM 2470 N N . ILE B 1 77 ? 19.938 10.695 6.598 1 93.12 77 ILE B N 1
ATOM 2471 C CA . ILE B 1 77 ? 19.984 9.266 6.895 1 93.12 77 ILE B CA 1
ATOM 2472 C C . ILE B 1 77 ? 20.453 9.055 8.336 1 93.12 77 ILE B C 1
ATOM 2474 O O . ILE B 1 77 ? 20.234 7.984 8.906 1 93.12 77 ILE B O 1
ATOM 2478 N N . ASN B 1 78 ? 21.016 10.094 8.906 1 93.56 78 ASN B N 1
ATOM 2479 C CA . ASN B 1 78 ? 21.594 9.938 10.234 1 93.56 78 ASN B CA 1
ATOM 2480 C C . ASN B 1 78 ? 20.625 10.383 11.328 1 93.56 78 ASN B C 1
ATOM 2482 O O . ASN B 1 78 ? 20.906 10.219 12.516 1 93.56 78 ASN B O 1
ATOM 2486 N N . ARG B 1 79 ? 19.516 10.82 10.961 1 93.19 79 ARG B N 1
ATOM 2487 C CA . ARG B 1 79 ? 18.578 11.219 12.008 1 93.19 79 ARG B CA 1
ATOM 2488 C C . ARG B 1 79 ? 17.984 9.992 12.695 1 93.19 79 ARG B C 1
ATOM 2490 O O . ARG B 1 79 ? 17.891 8.922 12.094 1 93.19 79 ARG B O 1
ATOM 2497 N N . GLN B 1 80 ? 17.609 9.977 13.969 1 90.56 80 GLN B N 1
ATOM 2498 C CA . GLN B 1 80 ? 17.172 8.883 14.828 1 90.56 80 GLN B CA 1
ATOM 2499 C C . GLN B 1 80 ? 16.094 8.039 14.156 1 90.56 80 GLN B C 1
ATOM 2501 O O . GLN B 1 80 ? 16.188 6.809 14.133 1 90.56 80 GLN B O 1
ATOM 2506 N N . GLY B 1 81 ? 15.227 8.492 13.398 1 91.88 81 GLY B N 1
ATOM 2507 C CA . GLY B 1 81 ? 14.117 7.77 12.789 1 91.88 81 GLY B CA 1
ATOM 2508 C C . GLY B 1 81 ? 14.508 7.059 11.508 1 91.88 81 GLY B C 1
ATOM 2509 O O . GLY B 1 81 ? 13.812 6.133 11.07 1 91.88 81 GLY B O 1
ATOM 2510 N N . LEU B 1 82 ? 15.719 7.277 10.992 1 96.44 82 LEU B N 1
ATOM 2511 C CA . LEU B 1 82 ? 16.031 6.777 9.656 1 96.44 82 LEU B CA 1
ATOM 2512 C C . LEU B 1 82 ? 17.312 5.941 9.68 1 96.44 82 LEU B C 1
ATOM 2514 O O . LEU B 1 82 ? 17.641 5.289 8.688 1 96.44 82 LEU B O 1
ATOM 2518 N N . GLN B 1 83 ? 17.969 5.828 10.805 1 96.31 83 GLN B N 1
ATOM 2519 C CA . GLN B 1 83 ? 19.266 5.176 10.891 1 96.31 83 GLN B CA 1
ATOM 2520 C C . GLN B 1 83 ? 19.188 3.717 10.445 1 96.31 83 GLN B C 1
ATOM 2522 O O . GLN B 1 83 ? 20.062 3.223 9.742 1 96.31 83 GLN B O 1
ATOM 2527 N N . LYS B 1 84 ? 18.156 3.096 10.859 1 97.38 84 LYS B N 1
ATOM 2528 C CA . LYS B 1 84 ? 18.016 1.679 10.531 1 97.38 84 LYS B CA 1
ATOM 2529 C C . LYS B 1 84 ? 17.062 1.477 9.352 1 97.38 84 LYS B C 1
ATOM 2531 O O . LYS B 1 84 ? 16.812 0.342 8.953 1 97.38 84 LYS B O 1
ATOM 2536 N N . THR B 1 85 ? 16.578 2.535 8.773 1 98.12 85 THR B N 1
ATOM 2537 C CA . THR B 1 85 ? 15.555 2.465 7.738 1 98.12 85 THR B CA 1
ATOM 2538 C C . THR B 1 85 ? 16.094 1.792 6.484 1 98.12 85 THR B C 1
ATOM 2540 O O . THR B 1 85 ? 15.438 0.93 5.898 1 98.12 85 THR B O 1
ATOM 2543 N N . PRO B 1 86 ? 17.359 2.105 6.066 1 98 86 PRO B N 1
ATOM 2544 C CA . PRO B 1 86 ? 17.859 1.429 4.867 1 98 86 PRO B CA 1
ATOM 2545 C C . PRO B 1 86 ? 17.922 -0.089 5.027 1 98 86 PRO B C 1
ATOM 2547 O O . PRO B 1 86 ? 17.531 -0.823 4.117 1 98 86 PRO B O 1
ATOM 2550 N N . PHE B 1 87 ? 18.297 -0.49 6.211 1 97.94 87 PHE B N 1
ATOM 2551 C CA . PHE B 1 87 ? 18.375 -1.917 6.504 1 97.94 87 PHE B CA 1
ATOM 2552 C C . PHE B 1 87 ? 16.984 -2.541 6.508 1 97.94 87 PHE B C 1
ATOM 2554 O O . PHE B 1 87 ? 16.75 -3.578 5.883 1 97.94 87 PHE B O 1
ATOM 2561 N N . ARG B 1 88 ? 16.031 -1.956 7.137 1 97.25 88 ARG B N 1
ATOM 2562 C CA . ARG B 1 88 ? 14.672 -2.467 7.242 1 97.25 88 ARG B CA 1
ATOM 2563 C C . ARG B 1 88 ? 13.977 -2.467 5.883 1 97.25 88 ARG B C 1
ATOM 2565 O O . ARG B 1 88 ? 13.227 -3.393 5.562 1 97.25 88 ARG B O 1
ATOM 2572 N N . ALA B 1 89 ? 14.234 -1.426 5.105 1 97.62 89 ALA B N 1
ATOM 2573 C CA . ALA B 1 89 ? 13.672 -1.356 3.762 1 97.62 89 ALA B CA 1
ATOM 2574 C C . ALA B 1 89 ? 14.211 -2.477 2.881 1 97.62 89 ALA B C 1
ATOM 2576 O O . ALA B 1 89 ? 13.461 -3.102 2.127 1 97.62 89 ALA B O 1
ATOM 2577 N N . ALA B 1 90 ? 15.492 -2.73 2.99 1 97.62 90 ALA B N 1
ATOM 2578 C CA . ALA B 1 90 ? 16.125 -3.805 2.223 1 97.62 90 ALA B CA 1
ATOM 2579 C C . ALA B 1 90 ? 15.539 -5.164 2.607 1 97.62 90 ALA B C 1
ATOM 2581 O O . ALA B 1 90 ? 15.18 -5.961 1.737 1 97.62 90 ALA B O 1
ATOM 2582 N N . LYS B 1 91 ? 15.398 -5.375 3.863 1 96.62 91 LYS B N 1
ATOM 2583 C CA . LYS B 1 91 ? 14.82 -6.629 4.344 1 96.62 91 LYS B CA 1
ATOM 2584 C C . LYS B 1 91 ? 13.375 -6.781 3.883 1 96.62 91 LYS B C 1
ATOM 2586 O O . LYS B 1 91 ? 12.953 -7.867 3.484 1 96.62 91 LYS B O 1
ATOM 2591 N N . ALA B 1 92 ? 12.672 -5.699 3.973 1 96.19 92 ALA B N 1
ATOM 2592 C CA . ALA B 1 92 ? 11.289 -5.73 3.512 1 96.19 92 ALA B CA 1
ATOM 2593 C C . ALA B 1 92 ? 11.203 -6.094 2.033 1 96.19 92 ALA B C 1
ATOM 2595 O O . ALA B 1 92 ? 10.391 -6.93 1.637 1 96.19 92 ALA B O 1
ATOM 2596 N N . MET B 1 93 ? 12.039 -5.488 1.246 1 96.69 93 MET B N 1
ATOM 2597 C CA . MET B 1 93 ? 12.055 -5.75 -0.19 1 96.69 93 MET B CA 1
ATOM 2598 C C . MET B 1 93 ? 12.367 -7.219 -0.47 1 96.69 93 MET B C 1
ATOM 2600 O O . MET B 1 93 ? 11.734 -7.84 -1.324 1 96.69 93 MET B O 1
ATOM 2604 N N . LEU B 1 94 ? 13.289 -7.742 0.266 1 95.94 94 LEU B N 1
ATOM 2605 C CA . LEU B 1 94 ? 13.633 -9.148 0.105 1 95.94 94 LEU B CA 1
ATOM 2606 C C . LEU B 1 94 ? 12.461 -10.039 0.518 1 95.94 94 LEU B C 1
ATOM 2608 O O . LEU B 1 94 ? 12.195 -11.062 -0.122 1 95.94 94 LEU B O 1
ATOM 2612 N N . TYR B 1 95 ? 11.797 -9.664 1.533 1 95.44 95 TYR B N 1
ATOM 2613 C CA . TYR B 1 95 ? 10.617 -10.414 1.952 1 95.44 95 TYR B CA 1
ATOM 2614 C C . TYR B 1 95 ? 9.523 -10.344 0.893 1 95.44 95 TYR B C 1
ATOM 2616 O O . TYR B 1 95 ? 8.891 -11.352 0.578 1 95.44 95 TYR B O 1
ATOM 2624 N N . PHE B 1 96 ? 9.312 -9.156 0.339 1 96.38 96 PHE B N 1
ATOM 2625 C CA . PHE B 1 96 ? 8.266 -8.945 -0.66 1 96.38 96 PHE B CA 1
ATOM 2626 C C . PHE B 1 96 ? 8.547 -9.758 -1.916 1 96.38 96 PHE B C 1
ATOM 2628 O O . PHE B 1 96 ? 7.648 -10 -2.723 1 96.38 96 PHE B O 1
ATOM 2635 N N . THR B 1 97 ? 9.789 -10.148 -2.102 1 96.88 97 THR B N 1
ATOM 2636 C CA . THR B 1 97 ? 10.156 -10.836 -3.334 1 96.88 97 THR B CA 1
ATOM 2637 C C . THR B 1 97 ? 10.688 -12.234 -3.037 1 96.88 97 THR B C 1
ATOM 2639 O O . THR B 1 97 ? 11.438 -12.805 -3.834 1 96.88 97 THR B O 1
ATOM 2642 N N . LYS B 1 98 ? 10.359 -12.789 -1.912 1 95.5 98 LYS B N 1
ATOM 2643 C CA . LYS B 1 98 ? 10.906 -14.062 -1.462 1 95.5 98 LYS B CA 1
ATOM 2644 C C . LYS B 1 98 ? 10.43 -15.211 -2.348 1 95.5 98 LYS B C 1
ATOM 2646 O O . LYS B 1 98 ? 11.023 -16.297 -2.344 1 95.5 98 LYS B O 1
ATOM 2651 N N . GLY B 1 99 ? 9.367 -14.953 -3.086 1 95.69 99 GLY B N 1
ATOM 2652 C CA . GLY B 1 99 ? 8.852 -15.984 -3.979 1 95.69 99 GLY B CA 1
ATOM 2653 C C . GLY B 1 99 ? 9.852 -16.422 -5.031 1 95.69 99 GLY B C 1
ATOM 2654 O O . GLY B 1 99 ? 9.75 -17.516 -5.574 1 95.69 99 GLY B O 1
ATOM 2655 N N . TYR B 1 100 ? 10.797 -15.539 -5.324 1 94.31 100 TYR B N 1
ATOM 2656 C CA . TYR B 1 100 ? 11.836 -15.875 -6.289 1 94.31 100 TYR B CA 1
ATOM 2657 C C . TYR B 1 100 ? 12.703 -17.016 -5.777 1 94.31 100 TYR B C 1
ATOM 2659 O O . TYR B 1 100 ? 13.312 -17.75 -6.57 1 94.31 100 TYR B O 1
ATOM 2667 N N . GLU B 1 101 ? 12.734 -17.203 -4.508 1 92.25 101 GLU B N 1
ATOM 2668 C CA . GLU B 1 101 ? 13.594 -18.219 -3.904 1 92.25 101 GLU B CA 1
ATOM 2669 C C . GLU B 1 101 ? 12.844 -19.531 -3.678 1 92.25 101 GLU B C 1
ATOM 2671 O O . GLU B 1 101 ? 13.43 -20.516 -3.25 1 92.25 101 GLU B O 1
ATOM 2676 N N . GLU B 1 102 ? 11.602 -19.453 -3.953 1 91.19 102 GLU B N 1
ATOM 2677 C CA . GLU B 1 102 ? 10.789 -20.656 -3.736 1 91.19 102 GLU B CA 1
ATOM 2678 C C . GLU B 1 102 ? 10.656 -21.469 -5.02 1 91.19 102 GLU B C 1
ATOM 2680 O O . GLU B 1 102 ? 10.633 -20.922 -6.117 1 91.19 102 GLU B O 1
ATOM 2685 N N . ASN B 1 103 ? 10.664 -22.781 -4.766 1 88.81 103 ASN B N 1
ATOM 2686 C CA . ASN B 1 103 ? 10.508 -23.719 -5.867 1 88.81 103 ASN B CA 1
ATOM 2687 C C . ASN B 1 103 ? 9.141 -24.391 -5.855 1 88.81 103 ASN B C 1
ATOM 2689 O O . ASN B 1 103 ? 8.641 -24.781 -4.797 1 88.81 103 ASN B O 1
ATOM 2693 N N . PHE B 1 104 ? 8.602 -24.484 -7.004 1 88 104 PHE B N 1
ATOM 2694 C CA . PHE B 1 104 ? 7.27 -25.047 -7.191 1 88 104 PHE B CA 1
ATOM 2695 C C . PHE B 1 104 ? 7.184 -26.453 -6.586 1 88 104 PHE B C 1
ATOM 2697 O O . PHE B 1 104 ? 6.246 -26.75 -5.844 1 88 104 PHE B O 1
ATOM 2704 N N . ASP B 1 105 ? 8.18 -27.266 -6.852 1 87.75 105 ASP B N 1
ATOM 2705 C CA . ASP B 1 105 ? 8.172 -28.656 -6.391 1 87.75 105 ASP B CA 1
ATOM 2706 C C . ASP B 1 105 ? 8.234 -28.734 -4.867 1 87.75 105 ASP B C 1
ATOM 2708 O O . ASP B 1 105 ? 7.617 -29.609 -4.258 1 87.75 105 ASP B O 1
ATOM 2712 N N . ASP B 1 106 ? 8.961 -27.844 -4.312 1 85.94 106 ASP B N 1
ATOM 2713 C CA . ASP B 1 106 ? 9.078 -27.797 -2.857 1 85.94 106 ASP B CA 1
ATOM 2714 C C . ASP B 1 106 ? 7.75 -27.391 -2.213 1 85.94 106 ASP B C 1
ATOM 2716 O O . ASP B 1 106 ? 7.395 -27.906 -1.147 1 85.94 106 ASP B O 1
ATOM 2720 N N . VAL B 1 107 ? 7.031 -26.578 -2.934 1 84.38 107 VAL B N 1
ATOM 2721 C CA . VAL B 1 107 ? 5.754 -26.109 -2.412 1 84.38 107 VAL B CA 1
ATOM 2722 C C . VAL B 1 107 ? 4.719 -27.219 -2.488 1 84.38 107 VAL B C 1
ATOM 2724 O O . VAL B 1 107 ? 3.9 -27.391 -1.579 1 84.38 107 VAL B O 1
ATOM 2727 N N . LEU B 1 108 ? 4.73 -28.062 -3.451 1 84.44 108 LEU B N 1
ATOM 2728 C CA . LEU B 1 108 ? 3.703 -29.062 -3.711 1 84.44 108 LEU B CA 1
ATOM 2729 C C . LEU B 1 108 ? 3.998 -30.359 -2.947 1 84.44 108 LEU B C 1
ATOM 2731 O O . LEU B 1 108 ? 3.113 -31.188 -2.773 1 84.44 108 LEU B O 1
ATOM 2735 N N . ASN B 1 109 ? 5.219 -30.469 -2.5 1 77 109 ASN B N 1
ATOM 2736 C CA . ASN B 1 109 ? 5.602 -31.766 -1.936 1 77 109 ASN B CA 1
ATOM 2737 C C . ASN B 1 109 ? 4.574 -32.25 -0.924 1 77 109 ASN B C 1
ATOM 2739 O O . ASN B 1 109 ? 4.211 -31.531 0.006 1 77 109 ASN B O 1
ATOM 2743 N N . GLU B 1 110 ? 4.035 -33.5 -1.151 1 70.75 110 GLU B N 1
ATOM 2744 C CA . GLU B 1 110 ? 3.215 -34.344 -0.295 1 70.75 110 GLU B CA 1
ATOM 2745 C C . GLU B 1 110 ? 1.817 -33.781 -0.113 1 70.75 110 GLU B C 1
ATOM 2747 O O . GLU B 1 110 ? 1.088 -34.156 0.799 1 70.75 110 GLU B O 1
ATOM 2752 N N . ALA B 1 111 ? 1.379 -32.75 -0.9 1 74.25 111 ALA B N 1
ATOM 2753 C CA . ALA B 1 111 ? 0.075 -32.156 -0.623 1 74.25 111 ALA B CA 1
ATOM 2754 C C . ALA B 1 111 ? -0.917 -32.469 -1.741 1 74.25 111 ALA B C 1
ATOM 2756 O O . ALA B 1 111 ? -1.879 -31.719 -1.948 1 74.25 111 ALA B O 1
ATOM 2757 N N . VAL B 1 112 ? -0.633 -33.469 -2.482 1 83.31 112 VAL B N 1
ATOM 2758 C CA . VAL B 1 112 ? -1.564 -33.969 -3.488 1 83.31 112 VAL B CA 1
ATOM 2759 C C . VAL B 1 112 ? -2.215 -35.25 -2.994 1 83.31 112 VAL B C 1
ATOM 2761 O O . VAL B 1 112 ? -1.523 -36.188 -2.598 1 83.31 112 VAL B O 1
ATOM 2764 N N . PHE B 1 113 ? -3.523 -35.156 -2.973 1 85.81 113 PHE B N 1
ATOM 2765 C CA . PHE B 1 113 ? -4.277 -36.281 -2.428 1 85.81 113 PHE B CA 1
ATOM 2766 C C . PHE B 1 113 ? -5.168 -36.906 -3.494 1 85.81 113 PHE B C 1
ATOM 2768 O O . PHE B 1 113 ? -5.762 -36.188 -4.309 1 85.81 113 PHE B O 1
ATOM 2775 N N . ASP B 1 114 ? -5.184 -38.188 -3.346 1 87.38 114 ASP B N 1
ATOM 2776 C CA . ASP B 1 114 ? -6.129 -38.875 -4.223 1 87.38 114 ASP B CA 1
ATOM 2777 C C . ASP B 1 114 ? -7.555 -38.781 -3.691 1 87.38 114 ASP B C 1
ATOM 2779 O O . ASP B 1 114 ? -7.812 -39.031 -2.518 1 87.38 114 ASP B O 1
ATOM 2783 N N . GLU B 1 115 ? -8.344 -38.125 -4.441 1 82.88 115 GLU B N 1
ATOM 2784 C CA . GLU B 1 115 ? -9.758 -38 -4.09 1 82.88 115 GLU B CA 1
ATOM 2785 C C . GLU B 1 115 ? -10.656 -38.281 -5.293 1 82.88 115 GLU B C 1
ATOM 2787 O O . GLU B 1 115 ? -10.438 -37.719 -6.375 1 82.88 115 GLU B O 1
ATOM 2792 N N . ASP B 1 116 ? -11.664 -39.156 -5.039 1 83.31 116 ASP B N 1
ATOM 2793 C CA . ASP B 1 116 ? -12.586 -39.5 -6.113 1 83.31 116 ASP B CA 1
ATOM 2794 C C . ASP B 1 116 ? -13.781 -38.562 -6.129 1 83.31 116 ASP B C 1
ATOM 2796 O O . ASP B 1 116 ? -14.891 -38.969 -5.758 1 83.31 116 ASP B O 1
ATOM 2800 N N . THR B 1 117 ? -13.508 -37.281 -6.309 1 78.94 117 THR B N 1
ATOM 2801 C CA . THR B 1 117 ? -14.578 -36.312 -6.426 1 78.94 117 THR B CA 1
ATOM 2802 C C . THR B 1 117 ? -14.516 -35.594 -7.777 1 78.94 117 THR B C 1
ATOM 2804 O O . THR B 1 117 ? -13.43 -35.344 -8.297 1 78.94 117 THR B O 1
ATOM 2807 N N . ASP B 1 118 ? -15.711 -35.5 -8.289 1 80.94 118 ASP B N 1
ATOM 2808 C CA . ASP B 1 118 ? -15.812 -34.781 -9.555 1 80.94 118 ASP B CA 1
ATOM 2809 C C . ASP B 1 118 ? -16.5 -33.438 -9.367 1 80.94 118 ASP B C 1
ATOM 2811 O O . ASP B 1 118 ? -16.938 -32.812 -10.344 1 80.94 118 ASP B O 1
ATOM 2815 N N . GLU B 1 119 ? -16.562 -33.031 -8.07 1 92 119 GLU B N 1
ATOM 2816 C CA . GLU B 1 119 ? -17.188 -31.75 -7.777 1 92 119 GLU B CA 1
ATOM 2817 C C . GLU B 1 119 ? -16.141 -30.625 -7.746 1 92 119 GLU B C 1
ATOM 2819 O O . GLU B 1 119 ? -14.992 -30.859 -7.387 1 92 119 GLU B O 1
ATOM 2824 N N . MET B 1 120 ? -16.609 -29.438 -8.047 1 95.19 120 MET B N 1
ATOM 2825 C CA . MET B 1 120 ? -15.734 -28.281 -8.102 1 95.19 120 MET B CA 1
ATOM 2826 C C . MET B 1 120 ? -15.219 -27.906 -6.707 1 95.19 120 MET B C 1
ATOM 2828 O O . MET B 1 120 ? -15.992 -27.906 -5.742 1 95.19 120 MET B O 1
ATOM 2832 N N . VAL B 1 121 ? -13.953 -27.703 -6.574 1 96 121 VAL B N 1
ATOM 2833 C CA . VAL B 1 121 ? -13.328 -27.188 -5.359 1 96 121 VAL B CA 1
ATOM 2834 C C . VAL B 1 121 ? -13.031 -25.688 -5.527 1 96 121 VAL B C 1
ATOM 2836 O O . VAL B 1 121 ? -12.422 -25.281 -6.52 1 96 121 VAL B O 1
ATOM 2839 N N . ILE B 1 122 ? -13.531 -24.859 -4.551 1 97.12 122 ILE B N 1
ATOM 2840 C CA . ILE B 1 122 ? -13.32 -23.422 -4.629 1 97.12 122 ILE B CA 1
ATOM 2841 C C . ILE B 1 122 ? -12.688 -22.922 -3.334 1 97.12 122 ILE B C 1
ATOM 2843 O O . ILE B 1 122 ? -13.148 -23.266 -2.24 1 97.12 122 ILE B O 1
ATOM 2847 N N . VAL B 1 123 ? -11.625 -22.234 -3.459 1 97.19 123 VAL B N 1
ATOM 2848 C CA . VAL B 1 123 ? -11.047 -21.453 -2.367 1 97.19 123 VAL B CA 1
ATOM 2849 C C . VAL B 1 123 ? -11.062 -19.969 -2.721 1 97.19 123 VAL B C 1
ATOM 2851 O O . VAL B 1 123 ? -10.406 -19.547 -3.676 1 97.19 123 VAL B O 1
ATOM 2854 N N . ARG B 1 124 ? -11.844 -19.188 -2.008 1 96.62 124 ARG B N 1
ATOM 2855 C CA . ARG B 1 124 ? -11.961 -17.766 -2.326 1 96.62 124 ARG B CA 1
ATOM 2856 C C . ARG B 1 124 ? -11.352 -16.906 -1.224 1 96.62 124 ARG B C 1
ATOM 2858 O O . ARG B 1 124 ? -11.031 -17.406 -0.142 1 96.62 124 ARG B O 1
ATOM 2865 N N . ASP B 1 125 ? -11.086 -15.742 -1.473 1 95.88 125 ASP B N 1
ATOM 2866 C CA . ASP B 1 125 ? -10.641 -14.703 -0.545 1 95.88 125 ASP B CA 1
ATOM 2867 C C . ASP B 1 125 ? -9.258 -15.023 0.015 1 95.88 125 ASP B C 1
ATOM 2869 O O . ASP B 1 125 ? -9.008 -14.836 1.206 1 95.88 125 ASP B O 1
ATOM 2873 N N . ILE B 1 126 ? -8.383 -15.586 -0.838 1 95.75 126 ILE B N 1
ATOM 2874 C CA . ILE B 1 126 ? -6.98 -15.703 -0.459 1 95.75 126 ILE B CA 1
ATOM 2875 C C . ILE B 1 126 ? -6.309 -14.328 -0.547 1 95.75 126 ILE B C 1
ATOM 2877 O O . ILE B 1 126 ? -6.207 -13.75 -1.63 1 95.75 126 ILE B O 1
ATOM 2881 N N . GLU B 1 127 ? -5.902 -13.836 0.547 1 94.62 127 GLU B N 1
ATOM 2882 C CA . GLU B 1 127 ? -5.242 -12.531 0.547 1 94.62 127 GLU B CA 1
ATOM 2883 C C . GLU B 1 127 ? -3.947 -12.57 -0.256 1 94.62 127 GLU B C 1
ATOM 2885 O O . GLU B 1 127 ? -3.184 -13.531 -0.165 1 94.62 127 GLU B O 1
ATOM 2890 N N . MET B 1 128 ? -3.779 -11.539 -0.983 1 96.19 128 MET B N 1
ATOM 2891 C CA . MET B 1 128 ? -2.621 -11.469 -1.868 1 96.19 128 MET B CA 1
ATOM 2892 C C . MET B 1 128 ? -1.945 -10.109 -1.775 1 96.19 128 MET B C 1
ATOM 2894 O O . MET B 1 128 ? -2.619 -9.07 -1.775 1 96.19 128 MET B O 1
ATOM 2898 N N . PHE B 1 129 ? -0.639 -10.141 -1.659 1 96.12 129 PHE B N 1
ATOM 2899 C CA . PHE B 1 129 ? 0.214 -8.953 -1.66 1 96.12 129 PHE B CA 1
ATOM 2900 C C . PHE B 1 129 ? 1.333 -9.094 -2.686 1 96.12 129 PHE B C 1
ATOM 2902 O O . PHE B 1 129 ? 2.012 -10.125 -2.734 1 96.12 129 PHE B O 1
ATOM 2909 N N . SER B 1 130 ? 1.479 -8.055 -3.463 1 97.88 130 SER B N 1
ATOM 2910 C CA . SER B 1 130 ? 2.535 -8.102 -4.469 1 97.88 130 SER B CA 1
ATOM 2911 C C . SER B 1 130 ? 3.109 -6.711 -4.73 1 97.88 130 SER B C 1
ATOM 2913 O O . SER B 1 130 ? 2.727 -5.742 -4.07 1 97.88 130 SER B O 1
ATOM 2915 N N . LEU B 1 131 ? 4.156 -6.656 -5.547 1 98 131 LEU B N 1
ATOM 2916 C CA . LEU B 1 131 ? 4.734 -5.406 -6.031 1 98 131 LEU B CA 1
ATOM 2917 C C . LEU B 1 131 ? 4.531 -5.258 -7.535 1 98 131 LEU B C 1
ATOM 2919 O O . LEU B 1 131 ? 4.836 -6.18 -8.297 1 98 131 LEU B O 1
ATOM 2923 N N . CYS B 1 132 ? 3.934 -4.164 -7.855 1 97.06 132 CYS B N 1
ATOM 2924 C CA . CYS B 1 132 ? 3.811 -3.879 -9.281 1 97.06 132 CYS B CA 1
ATOM 2925 C C . CYS B 1 132 ? 5.184 -3.73 -9.93 1 97.06 132 CYS B C 1
ATOM 2927 O O . CYS B 1 132 ? 5.996 -2.912 -9.492 1 97.06 132 CYS B O 1
ATOM 2929 N N . GLU B 1 133 ? 5.406 -4.438 -10.953 1 97 133 GLU B N 1
ATOM 2930 C CA . GLU B 1 133 ? 6.727 -4.414 -11.578 1 97 133 GLU B CA 1
ATOM 2931 C C . GLU B 1 133 ? 7 -3.066 -12.242 1 97 133 GLU B C 1
ATOM 2933 O O . GLU B 1 133 ? 8.156 -2.684 -12.43 1 97 133 GLU B O 1
ATOM 2938 N N . HIS B 1 134 ? 5.953 -2.35 -12.508 1 95.94 134 HIS B N 1
ATOM 2939 C CA . HIS B 1 134 ? 6.102 -1.097 -13.242 1 95.94 134 HIS B CA 1
ATOM 2940 C C . HIS B 1 134 ? 6.641 0.01 -12.344 1 95.94 134 HIS B C 1
ATOM 2942 O O . HIS B 1 134 ? 7.41 0.861 -12.789 1 95.94 134 HIS B O 1
ATOM 2948 N N . HIS B 1 135 ? 6.254 -0.002 -11.039 1 96.88 135 HIS B N 1
ATOM 2949 C CA . HIS B 1 135 ? 6.594 1.126 -10.18 1 96.88 135 HIS B CA 1
ATOM 2950 C C . HIS B 1 135 ? 7.238 0.654 -8.875 1 96.88 135 HIS B C 1
ATOM 2952 O O . HIS B 1 135 ? 7.688 1.471 -8.07 1 96.88 135 HIS B O 1
ATOM 2958 N N . LEU B 1 136 ? 7.273 -0.666 -8.562 1 97.5 136 LEU B N 1
ATOM 2959 C CA . LEU B 1 136 ? 7.758 -1.246 -7.316 1 97.5 136 LEU B CA 1
ATOM 2960 C C . LEU B 1 136 ? 6.898 -0.799 -6.137 1 97.5 136 LEU B C 1
ATOM 2962 O O . LEU B 1 136 ? 7.41 -0.596 -5.031 1 97.5 136 LEU B O 1
ATOM 2966 N N . VAL B 1 137 ? 5.598 -0.537 -6.422 1 96.94 137 VAL B N 1
ATOM 2967 C CA . VAL B 1 137 ? 4.625 -0.145 -5.406 1 96.94 137 VAL B CA 1
ATOM 2968 C C . VAL B 1 137 ? 3.65 -1.293 -5.156 1 96.94 137 VAL B C 1
ATOM 2970 O O . VAL B 1 137 ? 3.258 -1.998 -6.086 1 96.94 137 VAL B O 1
ATOM 2973 N N . PRO B 1 138 ? 3.266 -1.444 -3.885 1 96.69 138 PRO B N 1
ATOM 2974 C CA . PRO B 1 138 ? 2.424 -2.596 -3.553 1 96.69 138 PRO B CA 1
ATOM 2975 C C . PRO B 1 138 ? 1.076 -2.57 -4.27 1 96.69 138 PRO B C 1
ATOM 2977 O O . PRO B 1 138 ? 0.542 -1.493 -4.551 1 96.69 138 PRO B O 1
ATOM 2980 N N . PHE B 1 139 ? 0.621 -3.686 -4.641 1 96.06 139 PHE B N 1
ATOM 2981 C CA . PHE B 1 139 ? -0.802 -3.918 -4.855 1 96.06 139 PHE B CA 1
ATOM 2982 C C . PHE B 1 139 ? -1.285 -5.113 -4.043 1 96.06 139 PHE B C 1
ATOM 2984 O O . PHE B 1 139 ? -0.497 -5.996 -3.703 1 96.06 139 PHE B O 1
ATOM 2991 N N . LEU B 1 140 ? -2.479 -5.066 -3.633 1 95.12 140 LEU B N 1
ATOM 2992 C CA . LEU B 1 140 ? -3.02 -6.066 -2.717 1 95.12 140 LEU B CA 1
ATOM 2993 C C . LEU B 1 140 ? -4.484 -6.352 -3.029 1 95.12 140 LEU B C 1
ATOM 2995 O O . LEU B 1 140 ? -5.184 -5.504 -3.588 1 95.12 140 LEU B O 1
ATOM 2999 N N . GLY B 1 141 ? -4.918 -7.547 -2.67 1 95.19 141 GLY B N 1
ATOM 3000 C CA . GLY B 1 141 ? -6.289 -7.957 -2.922 1 95.19 141 GLY B CA 1
ATOM 3001 C C . GLY B 1 141 ? -6.551 -9.414 -2.582 1 95.19 141 GLY B C 1
ATOM 3002 O O . GLY B 1 141 ? -6.031 -9.93 -1.588 1 95.19 141 GLY B O 1
ATOM 3003 N N . LYS B 1 142 ? -7.445 -9.945 -3.385 1 97.06 142 LYS B N 1
ATOM 3004 C CA . LYS B 1 142 ? -7.891 -11.312 -3.113 1 97.06 142 LYS B CA 1
ATOM 3005 C C . LYS B 1 142 ? -7.789 -12.18 -4.363 1 97.06 142 LYS B C 1
ATOM 3007 O O . LYS B 1 142 ? -8.055 -11.719 -5.473 1 97.06 142 LYS B O 1
ATOM 3012 N N . VAL B 1 143 ? -7.449 -13.406 -4.109 1 98.25 143 VAL B N 1
ATOM 3013 C CA . VAL B 1 143 ? -7.395 -14.422 -5.152 1 98.25 143 VAL B CA 1
ATOM 3014 C C . VAL B 1 143 ? -8.477 -15.469 -4.91 1 98.25 143 VAL B C 1
ATOM 3016 O O . VAL B 1 143 ? -8.68 -15.914 -3.775 1 98.25 143 VAL B O 1
ATOM 3019 N N . HIS B 1 144 ? -9.195 -15.781 -5.93 1 98.56 144 HIS B N 1
ATOM 3020 C CA . HIS B 1 144 ? -10.164 -16.875 -5.938 1 98.56 144 HIS B CA 1
ATOM 3021 C C . HIS B 1 144 ? -9.742 -17.969 -6.906 1 98.56 144 HIS B C 1
ATOM 3023 O O . HIS B 1 144 ? -9.414 -17.703 -8.062 1 98.56 144 HIS B O 1
ATOM 3029 N N . ILE B 1 145 ? -9.727 -19.203 -6.43 1 98.44 145 ILE B N 1
ATOM 3030 C CA . ILE B 1 145 ? -9.312 -20.344 -7.242 1 98.44 145 ILE B CA 1
ATOM 3031 C C . ILE B 1 145 ? -10.414 -21.406 -7.242 1 98.44 145 ILE B C 1
ATOM 3033 O O . ILE B 1 145 ? -10.945 -21.75 -6.188 1 98.44 145 ILE B O 1
ATOM 3037 N N . GLY B 1 146 ? -10.797 -21.828 -8.383 1 97.94 146 GLY B N 1
ATOM 3038 C CA . GLY B 1 146 ? -11.656 -23 -8.57 1 97.94 146 GLY B CA 1
ATOM 3039 C C . GLY B 1 146 ? -11.07 -24.016 -9.539 1 97.94 146 GLY B C 1
ATOM 3040 O O . GLY B 1 146 ? -10.43 -23.641 -10.523 1 97.94 146 GLY B O 1
ATOM 3041 N N . TYR B 1 147 ? -11.258 -25.281 -9.234 1 97.12 147 TYR B N 1
ATOM 3042 C CA . TYR B 1 147 ? -10.836 -26.297 -10.188 1 97.12 147 TYR B CA 1
ATOM 3043 C C . TYR B 1 147 ? -11.711 -27.547 -10.078 1 97.12 147 TYR B C 1
ATOM 3045 O O . TYR B 1 147 ? -12.359 -27.766 -9.055 1 97.12 147 TYR B O 1
ATOM 3053 N N . LEU B 1 148 ? -11.805 -28.266 -11.141 1 96.62 148 LEU B N 1
ATOM 3054 C CA . LEU B 1 148 ? -12.477 -29.562 -11.203 1 96.62 148 LEU B CA 1
ATOM 3055 C C . LEU B 1 148 ? -11.469 -30.703 -11.141 1 96.62 148 LEU B C 1
ATOM 3057 O O . LEU B 1 148 ? -10.766 -30.969 -12.109 1 96.62 148 LEU B O 1
ATOM 3061 N N . PRO B 1 149 ? -11.5 -31.359 -9.922 1 95 149 PRO B N 1
ATOM 3062 C CA . PRO B 1 149 ? -10.484 -32.406 -9.734 1 95 149 PRO B CA 1
ATOM 3063 C C . PRO B 1 149 ? -10.633 -33.562 -10.719 1 95 149 PRO B C 1
ATOM 3065 O O . PRO B 1 149 ? -11.742 -33.875 -11.156 1 95 149 PRO B O 1
ATOM 3068 N N . ASN B 1 150 ? -9.492 -34.062 -11.148 1 92.62 150 ASN B N 1
ATOM 3069 C CA . ASN B 1 150 ? -9.367 -35.344 -11.852 1 92.62 150 ASN B CA 1
ATOM 3070 C C . ASN B 1 150 ? -8.594 -36.375 -11.031 1 92.62 150 ASN B C 1
ATOM 3072 O O . ASN B 1 150 ? -7.438 -36.656 -11.328 1 92.62 150 ASN B O 1
ATOM 3076 N N . LYS B 1 151 ? -9.273 -36.812 -9.961 1 91.5 151 LYS B N 1
ATOM 3077 C CA . LYS B 1 151 ? -8.797 -37.875 -9.078 1 91.5 151 LYS B CA 1
ATOM 3078 C C . LYS B 1 151 ? -7.758 -37.344 -8.094 1 91.5 151 LYS B C 1
ATOM 3080 O O . LYS B 1 151 ? -7.281 -38.062 -7.223 1 91.5 151 LYS B O 1
ATOM 3085 N N . LYS B 1 152 ? -7.395 -36.062 -8.242 1 91.69 152 LYS B N 1
ATOM 3086 C CA . LYS B 1 152 ? -6.406 -35.469 -7.344 1 91.69 152 LYS B CA 1
ATOM 3087 C C . LYS B 1 152 ? -6.895 -34.125 -6.797 1 91.69 152 LYS B C 1
ATOM 3089 O O . LYS B 1 152 ? -7.496 -33.344 -7.523 1 91.69 152 LYS B O 1
ATOM 3094 N N . VAL B 1 153 ? -6.676 -33.969 -5.531 1 92.62 153 VAL B N 1
ATOM 3095 C CA . VAL B 1 153 ? -7.016 -32.688 -4.898 1 92.62 153 VAL B CA 1
ATOM 3096 C C . VAL B 1 153 ? -5.781 -32.125 -4.219 1 92.62 153 VAL B C 1
ATOM 3098 O O . VAL B 1 153 ? -4.934 -32.844 -3.713 1 92.62 153 VAL B O 1
ATOM 3101 N N . LEU B 1 154 ? -5.77 -30.891 -4.203 1 92 154 LEU B N 1
ATOM 3102 C CA . LEU B 1 154 ? -4.688 -30.156 -3.568 1 92 154 LEU B CA 1
ATOM 3103 C C . LEU B 1 154 ? -5.098 -29.672 -2.178 1 92 154 LEU B C 1
ATOM 3105 O O . LEU B 1 154 ? -6.223 -29.219 -1.981 1 92 154 LEU B O 1
ATOM 3109 N N . GLY B 1 155 ? -4.152 -29.797 -1.201 1 89.81 155 GLY B N 1
ATOM 3110 C CA . GLY B 1 155 ? -4.426 -29.234 0.111 1 89.81 155 GLY B CA 1
ATOM 3111 C C . GLY B 1 155 ? -4.73 -27.734 0.07 1 89.81 155 GLY B C 1
ATOM 3112 O O . GLY B 1 155 ? -4.125 -27 -0.707 1 89.81 155 GLY B O 1
ATOM 3113 N N . LEU B 1 156 ? -5.652 -27.312 0.865 1 88.12 156 LEU B N 1
ATOM 3114 C CA . LEU B 1 156 ? -6.109 -25.922 0.855 1 88.12 156 LEU B CA 1
ATOM 3115 C C . LEU B 1 156 ? -4.969 -24.969 1.19 1 88.12 156 LEU B C 1
ATOM 3117 O O . LEU B 1 156 ? -4.809 -23.938 0.541 1 88.12 156 LEU B O 1
ATOM 3121 N N . SER B 1 157 ? -4.129 -25.297 2.045 1 90.88 157 SER B N 1
ATOM 3122 C CA . SER B 1 157 ? -3.02 -24.453 2.463 1 90.88 157 SER B CA 1
ATOM 3123 C C . SER B 1 157 ? -1.978 -24.312 1.356 1 90.88 157 SER B C 1
ATOM 3125 O O . SER B 1 157 ? -1.254 -23.328 1.293 1 90.88 157 SER B O 1
ATOM 3127 N N . LYS B 1 158 ? -1.952 -25.328 0.539 1 92.75 158 LYS B N 1
ATOM 3128 C CA . LYS B 1 158 ? -0.985 -25.297 -0.555 1 92.75 158 LYS B CA 1
ATOM 3129 C C . LYS B 1 158 ? -1.409 -24.312 -1.639 1 92.75 158 LYS B C 1
ATOM 3131 O O . LYS B 1 158 ? -0.562 -23.703 -2.297 1 92.75 158 LYS B O 1
ATOM 3136 N N . LEU B 1 159 ? -2.713 -24.172 -1.794 1 94.5 159 LEU B N 1
ATOM 3137 C CA . LEU B 1 159 ? -3.188 -23.172 -2.74 1 94.5 159 LEU B CA 1
ATOM 3138 C C . LEU B 1 159 ? -2.746 -21.781 -2.316 1 94.5 159 LEU B C 1
ATOM 3140 O O . LEU B 1 159 ? -2.275 -21 -3.143 1 94.5 159 LEU B O 1
ATOM 3144 N N . ALA B 1 160 ? -2.879 -21.516 -1.036 1 93.88 160 ALA B N 1
ATOM 3145 C CA . ALA B 1 160 ? -2.436 -20.234 -0.501 1 93.88 160 ALA B CA 1
ATOM 3146 C C . ALA B 1 160 ? -0.931 -20.047 -0.676 1 93.88 160 ALA B C 1
ATOM 3148 O O . ALA B 1 160 ? -0.463 -18.969 -1.004 1 93.88 160 ALA B O 1
ATOM 3149 N N . ARG B 1 161 ? -0.226 -21.078 -0.51 1 94.06 161 ARG B N 1
ATOM 3150 C CA . ARG B 1 161 ? 1.225 -21.031 -0.657 1 94.06 161 ARG B CA 1
ATOM 3151 C C . ARG B 1 161 ? 1.621 -20.781 -2.107 1 94.06 161 ARG B C 1
ATOM 3153 O O . ARG B 1 161 ? 2.584 -20.062 -2.375 1 94.06 161 ARG B O 1
ATOM 3160 N N . LEU B 1 162 ? 0.884 -21.422 -3.002 1 95.19 162 LEU B N 1
ATOM 3161 C CA . LEU B 1 162 ? 1.129 -21.188 -4.422 1 95.19 162 LEU B CA 1
ATOM 3162 C C . LEU B 1 162 ? 0.902 -19.719 -4.773 1 95.19 162 LEU B C 1
ATOM 3164 O O . LEU B 1 162 ? 1.708 -19.109 -5.484 1 95.19 162 LEU B O 1
ATOM 3168 N N . VAL B 1 163 ? -0.178 -19.172 -4.258 1 97.19 163 VAL B N 1
ATOM 3169 C CA . VAL B 1 163 ? -0.469 -17.766 -4.477 1 97.19 163 VAL B CA 1
ATOM 3170 C C . VAL B 1 163 ? 0.68 -16.906 -3.947 1 97.19 163 VAL B C 1
ATOM 3172 O O . VAL B 1 163 ? 1.167 -16.016 -4.641 1 97.19 163 VAL B O 1
ATOM 3175 N N . GLU B 1 164 ? 1.151 -17.188 -2.818 1 95.69 164 GLU B N 1
ATOM 3176 C CA . GLU B 1 164 ? 2.225 -16.422 -2.193 1 95.69 164 GLU B CA 1
ATOM 3177 C C . GLU B 1 164 ? 3.52 -16.516 -2.996 1 95.69 164 GLU B C 1
ATOM 3179 O O . GLU B 1 164 ? 4.223 -15.523 -3.182 1 95.69 164 GLU B O 1
ATOM 3184 N N . MET B 1 165 ? 3.787 -17.703 -3.436 1 96.62 165 MET B N 1
ATOM 3185 C CA . MET B 1 165 ? 5.016 -17.922 -4.191 1 96.62 165 MET B CA 1
ATOM 3186 C C . MET B 1 165 ? 5.078 -17.016 -5.41 1 96.62 165 MET B C 1
ATOM 3188 O O . MET B 1 165 ? 6.109 -16.406 -5.676 1 96.62 165 MET B O 1
ATOM 3192 N N . PHE B 1 166 ? 3.971 -16.906 -6.074 1 97.56 166 PHE B N 1
ATOM 3193 C CA . PHE B 1 166 ? 3.98 -16.125 -7.309 1 97.56 166 PHE B CA 1
ATOM 3194 C C . PHE B 1 166 ? 3.748 -14.648 -7.02 1 97.56 166 PHE B C 1
ATOM 3196 O O . PHE B 1 166 ? 4.219 -13.781 -7.766 1 97.56 166 PHE B O 1
ATOM 3203 N N . SER B 1 167 ? 3.004 -14.352 -5.977 1 98.06 167 SER B N 1
ATOM 3204 C CA . SER B 1 167 ? 2.699 -12.953 -5.707 1 98.06 167 SER B CA 1
ATOM 3205 C C . SER B 1 167 ? 3.898 -12.234 -5.094 1 98.06 167 SER B C 1
ATOM 3207 O O . SER B 1 167 ? 4.066 -11.031 -5.277 1 98.06 167 SER B O 1
ATOM 3209 N N . ARG B 1 168 ? 4.754 -12.961 -4.363 1 97.19 168 ARG B N 1
ATOM 3210 C CA . ARG B 1 168 ? 5.938 -12.375 -3.74 1 97.19 168 ARG B CA 1
ATOM 3211 C C . ARG B 1 168 ? 7.074 -12.234 -4.746 1 97.19 168 ARG B C 1
ATOM 3213 O O . ARG B 1 168 ? 8.18 -12.742 -4.516 1 97.19 168 ARG B O 1
ATOM 3220 N N . ARG B 1 169 ? 6.734 -11.625 -5.832 1 97.25 169 ARG B N 1
ATOM 3221 C CA . ARG B 1 169 ? 7.594 -11.281 -6.957 1 97.25 169 ARG B CA 1
ATOM 3222 C C . ARG B 1 169 ? 7.207 -9.93 -7.543 1 97.25 169 ARG B C 1
ATOM 3224 O O . ARG B 1 169 ? 6.211 -9.328 -7.129 1 97.25 169 ARG B O 1
ATOM 3231 N N . LEU B 1 170 ? 8.109 -9.344 -8.383 1 97.81 170 LEU B N 1
ATOM 3232 C CA . LEU B 1 170 ? 7.656 -8.234 -9.211 1 97.81 170 LEU B CA 1
ATOM 3233 C C . LEU B 1 170 ? 6.684 -8.711 -10.281 1 97.81 170 LEU B C 1
ATOM 3235 O O . LEU B 1 170 ? 7.035 -9.555 -11.117 1 97.81 170 LEU B O 1
ATOM 3239 N N . GLN B 1 171 ? 5.441 -8.141 -10.203 1 97.94 171 GLN B N 1
ATOM 3240 C CA . GLN B 1 171 ? 4.391 -8.805 -10.969 1 97.94 171 GLN B CA 1
ATOM 3241 C C . GLN B 1 171 ? 3.566 -7.789 -11.758 1 97.94 171 GLN B C 1
ATOM 3243 O O . GLN B 1 171 ? 3.508 -6.613 -11.398 1 97.94 171 GLN B O 1
ATOM 3248 N N . VAL B 1 172 ? 3.053 -8.203 -12.844 1 98 172 VAL B N 1
ATOM 3249 C CA . VAL B 1 172 ? 1.861 -7.691 -13.516 1 98 172 VAL B CA 1
ATOM 3250 C C . VAL B 1 172 ? 0.659 -8.57 -13.172 1 98 172 VAL B C 1
ATOM 3252 O O . VAL B 1 172 ? 0.741 -9.797 -13.234 1 98 172 VAL B O 1
ATOM 3255 N N . GLN B 1 173 ? -0.461 -7.965 -12.766 1 98.38 173 GLN B N 1
ATOM 3256 C CA . GLN B 1 173 ? -1.586 -8.742 -12.25 1 98.38 173 GLN B CA 1
ATOM 3257 C C . GLN B 1 173 ? -2.061 -9.766 -13.273 1 98.38 173 GLN B C 1
ATOM 3259 O O . GLN B 1 173 ? -2.408 -10.891 -12.914 1 98.38 173 GLN B O 1
ATOM 3264 N N . GLU B 1 174 ? -2.051 -9.43 -14.531 1 98.25 174 GLU B N 1
ATOM 3265 C CA . GLU B 1 174 ? -2.453 -10.336 -15.609 1 98.25 174 GLU B CA 1
ATOM 3266 C C . GLU B 1 174 ? -1.563 -11.57 -15.648 1 98.25 174 GLU B C 1
ATOM 3268 O O . GLU B 1 174 ? -2.061 -12.695 -15.742 1 98.25 174 GLU B O 1
ATOM 3273 N N . ARG B 1 175 ? -0.313 -11.328 -15.562 1 98.06 175 ARG B N 1
ATOM 3274 C CA . ARG B 1 175 ? 0.651 -12.422 -15.578 1 98.06 175 ARG B CA 1
ATOM 3275 C C . ARG B 1 175 ? 0.522 -13.281 -14.32 1 98.06 175 ARG B C 1
ATOM 3277 O O . ARG B 1 175 ? 0.559 -14.508 -14.398 1 98.06 175 ARG B O 1
ATOM 3284 N N . LEU B 1 176 ? 0.371 -12.586 -13.234 1 98.62 176 LEU B N 1
ATOM 3285 C CA . LEU B 1 176 ? 0.209 -13.281 -11.969 1 98.62 176 LEU B CA 1
ATOM 3286 C C . LEU B 1 176 ? -0.982 -14.234 -12.016 1 98.62 176 LEU B C 1
ATOM 3288 O O . LEU B 1 176 ? -0.877 -15.391 -11.602 1 98.62 176 LEU B O 1
ATOM 3292 N N . THR B 1 177 ? -2.084 -13.797 -12.57 1 98.81 177 THR B N 1
ATOM 3293 C CA . THR B 1 177 ? -3.305 -14.586 -12.672 1 98.81 177 THR B CA 1
ATOM 3294 C C . THR B 1 177 ? -3.061 -15.859 -13.484 1 98.81 177 THR B C 1
ATOM 3296 O O . THR B 1 177 ? -3.438 -16.953 -13.062 1 98.81 177 THR B O 1
ATOM 3299 N N . LYS B 1 178 ? -2.369 -15.727 -14.516 1 98.69 178 LYS B N 1
ATOM 3300 C CA . LYS B 1 178 ? -2.068 -16.859 -15.383 1 98.69 178 LYS B CA 1
ATOM 3301 C C . LYS B 1 178 ? -1.114 -17.844 -14.711 1 98.69 178 LYS B C 1
ATOM 3303 O O . LYS B 1 178 ? -1.278 -19.047 -14.82 1 98.69 178 LYS B O 1
ATOM 3308 N N . GLN B 1 179 ? -0.161 -17.281 -14.062 1 98 179 GLN B N 1
ATOM 3309 C CA . GLN B 1 179 ? 0.837 -18.109 -13.391 1 98 179 GLN B CA 1
ATOM 3310 C C . GLN B 1 179 ? 0.194 -18.984 -12.32 1 98 179 GLN B C 1
ATOM 3312 O O . GLN B 1 179 ? 0.528 -20.172 -12.203 1 98 179 GLN B O 1
ATOM 3317 N N . ILE B 1 180 ? -0.707 -18.422 -11.609 1 98.25 180 ILE B N 1
ATOM 3318 C CA . ILE B 1 180 ? -1.375 -19.188 -10.562 1 98.25 180 ILE B CA 1
ATOM 3319 C C . ILE B 1 180 ? -2.223 -20.297 -11.195 1 98.25 180 ILE B C 1
ATOM 3321 O O . ILE B 1 180 ? -2.186 -21.453 -10.75 1 98.25 180 ILE B O 1
ATOM 3325 N N . ALA B 1 181 ? -2.934 -20.016 -12.25 1 98.38 181 ALA B N 1
ATOM 3326 C CA . ALA B 1 181 ? -3.752 -21 -12.938 1 98.38 181 ALA B CA 1
ATOM 3327 C C . ALA B 1 181 ? -2.893 -22.141 -13.477 1 98.38 181 ALA B C 1
ATOM 3329 O O . ALA B 1 181 ? -3.221 -23.312 -13.289 1 98.38 181 ALA B O 1
ATOM 3330 N N . ALA B 1 182 ? -1.836 -21.781 -14.094 1 97.38 182 ALA B N 1
ATOM 3331 C CA . ALA B 1 182 ? -0.925 -22.766 -14.656 1 97.38 182 ALA B CA 1
ATOM 3332 C C . ALA B 1 182 ? -0.332 -23.656 -13.562 1 97.38 182 ALA B C 1
ATOM 3334 O O . ALA B 1 182 ? -0.141 -24.859 -13.766 1 97.38 182 ALA B O 1
ATOM 3335 N N . ALA B 1 183 ? -0.064 -23.031 -12.484 1 96.19 183 ALA B N 1
ATOM 3336 C CA . ALA B 1 183 ? 0.516 -23.766 -11.367 1 96.19 183 ALA B CA 1
ATOM 3337 C C . ALA B 1 183 ? -0.46 -24.812 -10.836 1 96.19 183 ALA B C 1
ATOM 3339 O O . ALA B 1 183 ? -0.065 -25.938 -10.531 1 96.19 183 ALA B O 1
ATOM 3340 N N . VAL B 1 184 ? -1.705 -24.438 -10.711 1 96.19 184 VAL B N 1
ATOM 3341 C CA . VAL B 1 184 ? -2.715 -25.375 -10.25 1 96.19 184 VAL B CA 1
ATOM 3342 C C . VAL B 1 184 ? -2.861 -26.516 -11.258 1 96.19 184 VAL B C 1
ATOM 3344 O O . VAL B 1 184 ? -2.945 -27.688 -10.875 1 96.19 184 VAL B O 1
ATOM 3347 N N . LEU B 1 185 ? -2.867 -26.203 -12.484 1 95.31 185 LEU B N 1
ATOM 3348 C CA . LEU B 1 185 ? -2.939 -27.203 -13.547 1 95.31 185 LEU B CA 1
ATOM 3349 C C . LEU B 1 185 ? -1.788 -28.188 -13.445 1 95.31 185 LEU B C 1
ATOM 3351 O O . LEU B 1 185 ? -1.997 -29.406 -13.539 1 95.31 185 LEU B O 1
ATOM 3355 N N . GLN B 1 186 ? -0.67 -27.625 -13.18 1 93.38 186 GLN B N 1
ATOM 3356 C CA . GLN B 1 186 ? 0.523 -28.453 -13.086 1 93.38 186 GLN B CA 1
ATOM 3357 C C . GLN B 1 186 ? 0.511 -29.297 -11.812 1 93.38 186 GLN B C 1
ATOM 3359 O O . GLN B 1 186 ? 0.967 -30.438 -11.812 1 93.38 186 GLN B O 1
ATOM 3364 N N . ALA B 1 187 ? -0.007 -28.797 -10.781 1 92.69 187 ALA B N 1
ATOM 3365 C CA . ALA B 1 187 ? 0.049 -29.422 -9.461 1 92.69 187 ALA B CA 1
ATOM 3366 C C . ALA B 1 187 ? -0.843 -30.656 -9.414 1 92.69 187 ALA B C 1
ATOM 3368 O O . ALA B 1 187 ? -0.453 -31.688 -8.859 1 92.69 187 ALA B O 1
ATOM 3369 N N . VAL B 1 188 ? -2.09 -30.609 -10.047 1 92.94 188 VAL B N 1
ATOM 3370 C CA . VAL B 1 188 ? -3.006 -31.719 -9.789 1 92.94 188 VAL B CA 1
ATOM 3371 C C . VAL B 1 188 ? -3.686 -32.125 -11.086 1 92.94 188 VAL B C 1
ATOM 3373 O O . VAL B 1 188 ? -4.578 -33 -11.078 1 92.94 188 VAL B O 1
ATOM 3376 N N . HIS B 1 189 ? -3.324 -31.531 -12.227 1 93.69 189 HIS B N 1
ATOM 3377 C CA . HIS B 1 189 ? -3.844 -31.891 -13.547 1 93.69 189 HIS B CA 1
ATOM 3378 C C . HIS B 1 189 ? -5.363 -32 -13.523 1 93.69 189 HIS B C 1
ATOM 3380 O O . HIS B 1 189 ? -5.914 -33 -13.977 1 93.69 189 HIS B O 1
ATOM 3386 N N . PRO B 1 190 ? -5.996 -30.953 -13.07 1 96.56 190 PRO B N 1
ATOM 3387 C CA . PRO B 1 190 ? -7.461 -30.984 -13.078 1 96.56 190 PRO B CA 1
ATOM 3388 C C . PRO B 1 190 ? -8.047 -30.906 -14.484 1 96.56 190 PRO B C 1
ATOM 3390 O O . PRO B 1 190 ? -7.32 -30.641 -15.445 1 96.56 190 PRO B O 1
ATOM 3393 N N . SER B 1 191 ? -9.352 -31.188 -14.602 1 96.75 191 SER B N 1
ATOM 3394 C CA . SER B 1 191 ? -10.031 -31.047 -15.883 1 96.75 191 SER B CA 1
ATOM 3395 C C . SER B 1 191 ? -10.102 -29.578 -16.312 1 96.75 191 SER B C 1
ATOM 3397 O O . SER B 1 191 ? -10.219 -29.281 -17.5 1 96.75 191 SER B O 1
ATOM 3399 N N . GLY B 1 192 ? -10.039 -28.719 -15.344 1 97.38 192 GLY B N 1
ATOM 3400 C CA . GLY B 1 192 ? -10.031 -27.281 -15.57 1 97.38 192 GLY B CA 1
ATOM 3401 C C . GLY B 1 192 ? -9.758 -26.469 -14.312 1 97.38 192 GLY B C 1
ATOM 3402 O O . GLY B 1 192 ? -9.875 -27 -13.203 1 97.38 192 GLY B O 1
ATOM 3403 N N . VAL B 1 193 ? -9.391 -25.266 -14.555 1 98.19 193 VAL B N 1
ATOM 3404 C CA . VAL B 1 193 ? -9.094 -24.375 -13.43 1 98.19 193 VAL B CA 1
ATOM 3405 C C . VAL B 1 193 ? -9.5 -22.953 -13.781 1 98.19 193 VAL B C 1
ATOM 3407 O O . VAL B 1 193 ? -9.375 -22.531 -14.93 1 98.19 193 VAL B O 1
ATOM 3410 N N . GLY B 1 194 ? -10.125 -22.266 -12.797 1 98.56 194 GLY B N 1
ATOM 3411 C CA . GLY B 1 194 ? -10.422 -20.844 -12.867 1 98.56 194 GLY B CA 1
ATOM 3412 C C . GLY B 1 194 ? -9.766 -20.047 -11.75 1 98.56 194 GLY B C 1
ATOM 3413 O O . GLY B 1 194 ? -9.797 -20.453 -10.586 1 98.56 194 GLY B O 1
ATOM 3414 N N . VAL B 1 195 ? -9.125 -18.922 -12.156 1 98.81 195 VAL B N 1
ATOM 3415 C CA . VAL B 1 195 ? -8.523 -18.016 -11.195 1 98.81 195 VAL B CA 1
ATOM 3416 C C . VAL B 1 195 ? -9.023 -16.594 -11.445 1 98.81 195 VAL B C 1
ATOM 3418 O O . VAL B 1 195 ? -9.07 -16.141 -12.586 1 98.81 195 VAL B O 1
ATOM 3421 N N . VAL B 1 196 ? -9.477 -15.953 -10.391 1 98.81 196 VAL B N 1
ATOM 3422 C CA . VAL B 1 196 ? -9.852 -14.539 -10.43 1 98.81 196 VAL B CA 1
ATOM 3423 C C . VAL B 1 196 ? -9.07 -13.766 -9.375 1 98.81 196 VAL B C 1
ATOM 3425 O O . VAL B 1 196 ? -8.977 -14.188 -8.219 1 98.81 196 VAL B O 1
ATOM 3428 N N . ILE B 1 197 ? -8.461 -12.656 -9.781 1 98.69 197 ILE B N 1
ATOM 3429 C CA . ILE B 1 197 ? -7.781 -11.766 -8.852 1 98.69 197 ILE B CA 1
ATOM 3430 C C . ILE B 1 197 ? -8.453 -10.398 -8.859 1 98.69 197 ILE B C 1
ATOM 3432 O O . ILE B 1 197 ? -8.711 -9.828 -9.922 1 98.69 197 ILE B O 1
ATOM 3436 N N . GLU B 1 198 ? -8.828 -9.914 -7.742 1 98.06 198 GLU B N 1
ATOM 3437 C CA . GLU B 1 198 ? -9.25 -8.539 -7.508 1 98.06 198 GLU B CA 1
ATOM 3438 C C . GLU B 1 198 ? -8.25 -7.797 -6.625 1 98.06 198 GLU B C 1
ATOM 3440 O O . GLU B 1 198 ? -7.965 -8.219 -5.504 1 98.06 198 GLU B O 1
ATOM 3445 N N . ALA B 1 199 ? -7.715 -6.703 -7.199 1 97 199 ALA B N 1
ATOM 3446 C CA . ALA B 1 199 ? -6.648 -6.055 -6.445 1 97 199 ALA B CA 1
ATOM 3447 C C . ALA B 1 199 ? -6.703 -4.539 -6.609 1 97 199 ALA B C 1
ATOM 3449 O O . ALA B 1 199 ? -7.262 -4.035 -7.59 1 97 199 ALA B O 1
ATOM 3450 N N . SER B 1 200 ? -6.227 -3.857 -5.59 1 94.81 200 SER B N 1
ATOM 3451 C CA . SER B 1 200 ? -5.984 -2.418 -5.617 1 94.81 200 SER B CA 1
ATOM 3452 C C . SER B 1 200 ? -4.496 -2.111 -5.754 1 94.81 200 SER B C 1
ATOM 3454 O O . SER B 1 200 ? -3.67 -2.68 -5.039 1 94.81 200 SER B O 1
ATOM 3456 N N . HIS B 1 201 ? -4.227 -1.276 -6.707 1 95.81 201 HIS B N 1
ATOM 3457 C CA . HIS B 1 201 ? -2.842 -0.899 -6.973 1 95.81 201 HIS B CA 1
ATOM 3458 C C . HIS B 1 201 ? -2.504 0.443 -6.332 1 95.81 201 HIS B C 1
ATOM 3460 O O . HIS B 1 201 ? -3.027 1.48 -6.746 1 95.81 201 HIS B O 1
ATOM 3466 N N . MET B 1 202 ? -1.544 0.413 -5.457 1 93.94 202 MET B N 1
ATOM 3467 C CA . MET B 1 202 ? -1.183 1.637 -4.746 1 93.94 202 MET B CA 1
ATOM 3468 C C . MET B 1 202 ? -0.539 2.645 -5.691 1 93.94 202 MET B C 1
ATOM 3470 O O . MET B 1 202 ? -0.607 3.852 -5.457 1 93.94 202 MET B O 1
ATOM 3474 N N . CYS B 1 203 ? 0.089 2.18 -6.773 1 92.81 203 CYS B N 1
ATOM 3475 C CA . CYS B 1 203 ? 0.684 3.088 -7.75 1 92.81 203 CYS B CA 1
ATOM 3476 C C . CYS B 1 203 ? -0.385 3.938 -8.43 1 92.81 203 CYS B C 1
ATOM 3478 O O . CYS B 1 203 ? -0.096 5.027 -8.922 1 92.81 203 CYS B O 1
ATOM 3480 N N . MET B 1 204 ? -1.582 3.453 -8.391 1 89.31 204 MET B N 1
ATOM 3481 C CA . MET B 1 204 ? -2.701 4.199 -8.961 1 89.31 204 MET B CA 1
ATOM 3482 C C . MET B 1 204 ? -3.441 4.98 -7.883 1 89.31 204 MET B C 1
ATOM 3484 O O . MET B 1 204 ? -3.934 6.082 -8.133 1 89.31 204 MET B O 1
ATOM 3488 N N . VAL B 1 205 ? -3.457 4.422 -6.727 1 88.38 205 VAL B N 1
ATOM 3489 C CA . VAL B 1 205 ? -4.234 4.992 -5.633 1 88.38 205 VAL B CA 1
ATOM 3490 C C . VAL B 1 205 ? -3.484 6.18 -5.027 1 88.38 205 VAL B C 1
ATOM 3492 O O . VAL B 1 205 ? -4.094 7.188 -4.668 1 88.38 205 VAL B O 1
ATOM 3495 N N . MET B 1 206 ? -2.191 6.105 -4.98 1 89.19 206 MET B N 1
ATOM 3496 C CA . MET B 1 206 ? -1.399 7.07 -4.223 1 89.19 206 MET B CA 1
ATOM 3497 C C . MET B 1 206 ? -0.911 8.203 -5.125 1 89.19 206 MET B C 1
ATOM 3499 O O . MET B 1 206 ? -0.343 9.188 -4.641 1 89.19 206 MET B O 1
ATOM 3503 N N . ARG B 1 207 ? -1.091 8.016 -6.324 1 77.31 207 ARG B N 1
ATOM 3504 C CA . ARG B 1 207 ? -0.561 9.062 -7.199 1 77.31 207 ARG B CA 1
ATOM 3505 C C . ARG B 1 207 ? -1.508 9.336 -8.359 1 77.31 207 ARG B C 1
ATOM 3507 O O . ARG B 1 207 ? -2.406 8.531 -8.641 1 77.31 207 ARG B O 1
ATOM 3514 N N . GLY B 1 208 ? -1.235 10.461 -8.953 1 63.84 208 GLY B N 1
ATOM 3515 C CA . GLY B 1 208 ? -1.964 10.812 -10.164 1 63.84 208 GLY B CA 1
ATOM 3516 C C . GLY B 1 208 ? -3.365 11.328 -9.883 1 63.84 208 GLY B C 1
ATOM 3517 O O . GLY B 1 208 ? -3.559 12.188 -9.031 1 63.84 208 GLY B O 1
ATOM 3518 N N . VAL B 1 209 ? -4.371 10.969 -10.727 1 60.12 209 VAL B N 1
ATOM 3519 C CA . VAL B 1 209 ? -5.77 11.352 -10.57 1 60.12 209 VAL B CA 1
ATOM 3520 C C . VAL B 1 209 ? -6.355 10.672 -9.336 1 60.12 209 VAL B C 1
ATOM 3522 O O . VAL B 1 209 ? -7.453 11.023 -8.891 1 60.12 209 VAL B O 1
ATOM 3525 N N . GLN B 1 210 ? -5.461 10.234 -8.461 1 62.94 210 GLN B N 1
ATOM 3526 C CA . GLN B 1 210 ? -5.797 9.539 -7.223 1 62.94 210 GLN B CA 1
ATOM 3527 C C . GLN B 1 210 ? -7.184 8.914 -7.301 1 62.94 210 GLN B C 1
ATOM 3529 O O . GLN B 1 210 ? -8.195 9.617 -7.242 1 62.94 210 GLN B O 1
ATOM 3534 N N . LYS B 1 211 ? -7.301 7.742 -7.918 1 67.5 211 LYS B N 1
ATOM 3535 C CA . LYS B 1 211 ? -8.531 6.961 -7.922 1 67.5 211 LYS B CA 1
ATOM 3536 C C . LYS B 1 211 ? -8.617 6.055 -6.699 1 67.5 211 LYS B C 1
ATOM 3538 O O . LYS B 1 211 ? -8.359 4.852 -6.793 1 67.5 211 LYS B O 1
ATOM 3543 N N . ILE B 1 212 ? -9.008 6.531 -5.598 1 69.88 212 ILE B N 1
ATOM 3544 C CA . ILE B 1 212 ? -8.906 5.914 -4.281 1 69.88 212 ILE B CA 1
ATOM 3545 C C . ILE B 1 212 ? -9.727 4.625 -4.254 1 69.88 212 ILE B C 1
ATOM 3547 O O . ILE B 1 212 ? -9.305 3.631 -3.656 1 69.88 212 ILE B O 1
ATOM 3551 N N . ASN B 1 213 ? -10.672 4.531 -5.148 1 77.19 213 ASN B N 1
ATOM 3552 C CA . ASN B 1 213 ? -11.539 3.359 -5.043 1 77.19 213 ASN B CA 1
ATOM 3553 C C . ASN B 1 213 ? -11.375 2.436 -6.246 1 77.19 213 ASN B C 1
ATOM 3555 O O . ASN B 1 213 ? -12.172 1.513 -6.438 1 77.19 213 ASN B O 1
ATOM 3559 N N . ALA B 1 214 ? -10.289 2.625 -6.906 1 86.69 214 ALA B N 1
ATOM 3560 C CA . ALA B 1 214 ? -10.117 1.814 -8.109 1 86.69 214 ALA B CA 1
ATOM 3561 C C . ALA B 1 214 ? -9.633 0.41 -7.758 1 86.69 214 ALA B C 1
ATOM 3563 O O . ALA B 1 214 ? -8.766 0.242 -6.902 1 86.69 214 ALA B O 1
ATOM 3564 N N . THR B 1 215 ? -10.359 -0.587 -8.305 1 93.62 215 THR B N 1
ATOM 3565 C CA . THR B 1 215 ? -9.961 -1.986 -8.188 1 93.62 215 THR B CA 1
ATOM 3566 C C . THR B 1 215 ? -9.859 -2.635 -9.562 1 93.62 215 THR B C 1
ATOM 3568 O O . THR B 1 215 ? -10.641 -2.33 -10.461 1 93.62 215 THR B O 1
ATOM 3571 N N . THR B 1 216 ? -8.883 -3.475 -9.766 1 96.56 216 THR B N 1
ATOM 3572 C CA . THR B 1 216 ? -8.672 -4.207 -11.016 1 96.56 216 THR B CA 1
ATOM 3573 C C . THR B 1 216 ? -9.008 -5.684 -10.836 1 96.56 216 THR B C 1
ATOM 3575 O O . THR B 1 216 ? -8.641 -6.293 -9.828 1 96.56 216 THR B O 1
ATOM 3578 N N . THR B 1 217 ? -9.773 -6.219 -11.789 1 98.12 217 THR B N 1
ATOM 3579 C CA . THR B 1 217 ? -10.094 -7.645 -11.789 1 98.12 217 THR B CA 1
ATOM 3580 C C . THR B 1 217 ? -9.469 -8.336 -13 1 98.12 217 THR B C 1
ATOM 3582 O O . THR B 1 217 ? -9.555 -7.84 -14.125 1 98.12 217 THR B O 1
ATOM 3585 N N . THR B 1 218 ? -8.727 -9.398 -12.789 1 98.62 218 THR B N 1
ATOM 3586 C CA . THR B 1 218 ? -8.195 -10.258 -13.844 1 98.62 218 THR B CA 1
ATOM 3587 C C . THR B 1 218 ? -8.648 -11.703 -13.641 1 98.62 218 THR B C 1
ATOM 3589 O O . THR B 1 218 ? -8.93 -12.117 -12.508 1 98.62 218 THR B O 1
ATOM 3592 N N . SER B 1 219 ? -8.812 -12.445 -14.734 1 98.56 219 SER B N 1
ATOM 3593 C CA . SER B 1 219 ? -9.234 -13.844 -14.648 1 98.56 219 SER B CA 1
ATOM 3594 C C . SER B 1 219 ? -8.484 -14.703 -15.664 1 98.56 219 SER B C 1
ATOM 3596 O O . SER B 1 219 ? -7.977 -14.195 -16.656 1 98.56 219 SER B O 1
ATOM 3598 N N . CYS B 1 220 ? -8.312 -15.914 -15.344 1 98.69 220 CYS B N 1
ATOM 3599 C CA . CYS B 1 220 ? -7.773 -16.953 -16.219 1 98.69 220 CYS B CA 1
ATOM 3600 C C . CYS B 1 220 ? -8.578 -18.25 -16.078 1 98.69 220 CYS B C 1
ATOM 3602 O O . CYS B 1 220 ? -8.727 -18.781 -14.984 1 98.69 220 CYS B O 1
ATOM 3604 N N . MET B 1 221 ? -9.148 -18.641 -17.234 1 98.44 221 MET B N 1
ATOM 3605 C CA . MET B 1 221 ? -9.922 -19.875 -17.297 1 98.44 221 MET B CA 1
ATOM 3606 C C . MET B 1 221 ? -9.227 -20.906 -18.188 1 98.44 221 MET B C 1
ATOM 3608 O O . MET B 1 221 ? -8.867 -20.609 -19.328 1 98.44 221 MET B O 1
ATOM 3612 N N . LEU B 1 222 ? -9.039 -22.031 -17.656 1 98.19 222 LEU B N 1
ATOM 3613 C CA . LEU B 1 222 ? -8.391 -23.109 -18.391 1 98.19 222 LEU B CA 1
ATOM 3614 C C . LEU B 1 222 ? -9.25 -24.375 -18.406 1 98.19 222 LEU B C 1
ATOM 3616 O O . LEU B 1 222 ? -10.055 -24.578 -17.484 1 98.19 222 LEU B O 1
ATOM 3620 N N . GLY B 1 223 ? -9.125 -25.234 -19.438 1 97.5 223 GLY B N 1
ATOM 3621 C CA . GLY B 1 223 ? -9.883 -26.469 -19.516 1 97.5 223 GLY B CA 1
ATOM 3622 C C . GLY B 1 223 ? -11.383 -26.25 -19.562 1 97.5 223 GLY B C 1
ATOM 3623 O O . GLY B 1 223 ? -11.867 -25.422 -20.344 1 97.5 223 GLY B O 1
ATOM 3624 N N . VAL B 1 224 ? -12.062 -27.047 -18.75 1 97.12 224 VAL B N 1
ATOM 3625 C CA . VAL B 1 224 ? -13.516 -27.047 -18.797 1 97.12 224 VAL B CA 1
ATOM 3626 C C . VAL B 1 224 ? -14.047 -25.672 -18.391 1 97.12 224 VAL B C 1
ATOM 3628 O O . VAL B 1 224 ? -15.156 -25.297 -18.766 1 97.12 224 VAL B O 1
ATOM 3631 N N . PHE B 1 225 ? -13.281 -24.875 -17.656 1 97.62 225 PHE B N 1
ATOM 3632 C CA . PHE B 1 225 ? -13.703 -23.531 -17.281 1 97.62 225 PHE B CA 1
ATOM 3633 C C . PHE B 1 225 ? -13.75 -22.609 -18.484 1 97.62 225 PHE B C 1
ATOM 3635 O O . PHE B 1 225 ? -14.492 -21.625 -18.5 1 97.62 225 PHE B O 1
ATOM 3642 N N . ARG B 1 226 ? -12.922 -22.844 -19.359 1 96.88 226 ARG B N 1
ATOM 3643 C CA . ARG B 1 226 ? -12.891 -22.062 -20.594 1 96.88 226 ARG B CA 1
ATOM 3644 C C . ARG B 1 226 ? -13.938 -22.578 -21.578 1 96.88 226 ARG B C 1
ATOM 3646 O O . ARG B 1 226 ? -14.633 -21.781 -22.219 1 96.88 226 ARG B O 1
ATOM 3653 N N . ASP B 1 227 ? -14.133 -23.875 -21.641 1 97.25 227 ASP B N 1
ATOM 3654 C CA . ASP B 1 227 ? -14.891 -24.516 -22.719 1 97.25 227 ASP B CA 1
ATOM 3655 C C . ASP B 1 227 ? -16.375 -24.609 -22.359 1 97.25 227 ASP B C 1
ATOM 3657 O O . ASP B 1 227 ? -17.234 -24.625 -23.25 1 97.25 227 ASP B O 1
ATOM 3661 N N . ASP B 1 228 ? -16.703 -24.766 -21.109 1 97.25 228 ASP B N 1
ATOM 3662 C CA . ASP B 1 228 ? -18.078 -24.953 -20.656 1 97.25 228 ASP B CA 1
ATOM 3663 C C . ASP B 1 228 ? -18.594 -23.719 -19.938 1 97.25 228 ASP B C 1
ATOM 3665 O O . ASP B 1 228 ? -18.219 -23.453 -18.781 1 97.25 228 ASP B O 1
ATOM 3669 N N . PRO B 1 229 ? -19.516 -23.031 -20.531 1 97 229 PRO B N 1
ATOM 3670 C CA . PRO B 1 229 ? -20.031 -21.797 -19.922 1 97 229 PRO B CA 1
ATOM 3671 C C . PRO B 1 229 ? -20.75 -22.047 -18.594 1 97 229 PRO B C 1
ATOM 3673 O O . PRO B 1 229 ? -20.734 -21.188 -17.719 1 97 229 PRO B O 1
ATOM 3676 N N . LYS B 1 230 ? -21.328 -23.156 -18.469 1 96.62 230 LYS B N 1
ATOM 3677 C CA . LYS B 1 230 ? -22.031 -23.453 -17.219 1 96.62 230 LYS B CA 1
ATOM 3678 C C . LYS B 1 230 ? -21.047 -23.562 -16.047 1 96.62 230 LYS B C 1
ATOM 3680 O O . LYS B 1 230 ? -21.297 -23.047 -14.969 1 96.62 230 LYS B O 1
ATOM 3685 N N . THR B 1 231 ? -19.969 -24.234 -16.344 1 96.06 231 THR B N 1
ATOM 3686 C CA . THR B 1 231 ? -18.938 -24.391 -15.328 1 96.06 231 THR B CA 1
ATOM 3687 C C . THR B 1 231 ? -18.359 -23.031 -14.93 1 96.06 231 THR B C 1
ATOM 3689 O O . THR B 1 231 ? -18.203 -22.734 -13.75 1 96.06 231 THR B O 1
ATOM 3692 N N . ARG B 1 232 ? -18.125 -22.219 -15.891 1 96.88 232 ARG B N 1
ATOM 3693 C CA . ARG B 1 232 ? -17.578 -20.875 -15.664 1 96.88 232 ARG B CA 1
ATOM 3694 C C . ARG B 1 232 ? -18.547 -20.031 -14.852 1 96.88 232 ARG B C 1
ATOM 3696 O O . ARG B 1 232 ? -18.156 -19.359 -13.906 1 96.88 232 ARG B O 1
ATOM 3703 N N . GLU B 1 233 ? -19.797 -20.094 -15.195 1 96.75 233 GLU B N 1
ATOM 3704 C CA . GLU B 1 233 ? -20.812 -19.297 -14.516 1 96.75 233 GLU B CA 1
ATOM 3705 C C . GLU B 1 233 ? -20.969 -19.75 -13.062 1 96.75 233 GLU B C 1
ATOM 3707 O O . GLU B 1 233 ? -21.141 -18.906 -12.172 1 96.75 233 GLU B O 1
ATOM 3712 N N . GLU B 1 234 ? -20.953 -21.016 -12.867 1 95.94 234 GLU B N 1
ATOM 3713 C CA . GLU B 1 234 ? -21.031 -21.531 -11.5 1 95.94 234 GLU B CA 1
ATOM 3714 C C . GLU B 1 234 ? -19.875 -21 -10.641 1 95.94 234 GLU B C 1
ATOM 3716 O O . GLU B 1 234 ? -20.109 -20.547 -9.523 1 95.94 234 GLU B O 1
ATOM 3721 N N . PHE B 1 235 ? -18.75 -21.031 -11.227 1 97.44 235 PHE B N 1
ATOM 3722 C CA . PHE B 1 235 ? -17.562 -20.562 -10.531 1 97.44 235 PHE B CA 1
ATOM 3723 C C . PHE B 1 235 ? -17.688 -19.078 -10.195 1 97.44 235 PHE B C 1
ATOM 3725 O O . PHE B 1 235 ? -17.562 -18.688 -9.031 1 97.44 235 PHE B O 1
ATOM 3732 N N . LEU B 1 236 ? -18.062 -18.266 -11.133 1 97.38 236 LEU B N 1
ATOM 3733 C CA . LEU B 1 236 ? -18.141 -16.812 -10.961 1 97.38 236 LEU B CA 1
ATOM 3734 C C . LEU B 1 236 ? -19.234 -16.453 -9.969 1 97.38 236 LEU B C 1
ATOM 3736 O O . LEU B 1 236 ? -19.094 -15.484 -9.219 1 97.38 236 LEU B O 1
ATOM 3740 N N . THR B 1 237 ? -20.266 -17.219 -9.93 1 96.44 237 THR B N 1
ATOM 3741 C CA . THR B 1 237 ? -21.375 -16.969 -9.008 1 96.44 237 THR B CA 1
ATOM 3742 C C . THR B 1 237 ? -20.953 -17.281 -7.57 1 96.44 237 THR B C 1
ATOM 3744 O O . THR B 1 237 ? -21.281 -16.531 -6.648 1 96.44 237 THR B O 1
ATOM 3747 N N . LEU B 1 238 ? -20.172 -18.297 -7.41 1 94.94 238 LEU B N 1
ATOM 3748 C CA . LEU B 1 238 ? -19.828 -18.766 -6.074 1 94.94 238 LEU B CA 1
ATOM 3749 C C . LEU B 1 238 ? -18.75 -17.891 -5.445 1 94.94 238 LEU B C 1
ATOM 3751 O O . LEU B 1 238 ? -18.625 -17.844 -4.219 1 94.94 238 LEU B O 1
ATOM 3755 N N . ILE B 1 239 ? -17.984 -17.188 -6.266 1 94.81 239 ILE B N 1
ATOM 3756 C CA . ILE B 1 239 ? -16.938 -16.375 -5.66 1 94.81 239 ILE B CA 1
ATOM 3757 C C . ILE B 1 239 ? -17.484 -15 -5.297 1 94.81 239 ILE B C 1
ATOM 3759 O O . ILE B 1 239 ? -16.812 -14.219 -4.613 1 94.81 239 ILE B O 1
ATOM 3763 N N . LYS B 1 240 ? -18.609 -14.547 -5.758 1 89.12 240 LYS B N 1
ATOM 3764 C CA . LYS B 1 240 ? -19.219 -13.258 -5.449 1 89.12 240 LYS B CA 1
ATOM 3765 C C . LYS B 1 240 ? -19.922 -13.297 -4.09 1 89.12 240 LYS B C 1
ATOM 3767 O O . LYS B 1 240 ? -20.25 -12.25 -3.529 1 89.12 240 LYS B O 1
ATOM 3772 N N . LYS B 1 241 ? -20.141 -14.406 -3.525 1 74.31 241 LYS B N 1
ATOM 3773 C CA . LYS B 1 241 ? -20.859 -14.523 -2.256 1 74.31 241 LYS B CA 1
ATOM 3774 C C . LYS B 1 241 ? -19.922 -14.258 -1.077 1 74.31 241 LYS B C 1
ATOM 3776 O O . LYS B 1 241 ? -18.734 -14.602 -1.127 1 74.31 241 LYS B O 1
#

Radius of gyration: 35.94 Å; Cα contacts (8 Å, |Δi|>4): 756; chains: 2; bounding box: 92×76×143 Å

Foldseek 3Di:
DDDDDDDPDDPPPDPDPPDPPPPDDPDPPPPPPPPPPPCPPPPLPPLPQLDPCPPVVQQVVQLVVVVVVCVVVPDDCPDPVNVCVSNVVSVVLCQLQVLSVDDLCVLLPPFKDFDPDQDKDKDWFLKAWAAALVPRFIKIWIKIKIFGADRIDGDPVSLSVLLSSLRSNHDDVQSSQVSSQVSVCVNGVTQKMKMKTKMDTCVQCVDDPNPVPDIDMYMDITHCCVVPVVNVVVRVVVRVD/DDDDDDDDDDPDPPPDPPDPPVPDPPDPPPPPPPPPPPCPVPCLPPLPQLPPCPPPVQQVVQLVVVVVVCVVVPDDCPDPVRVCVSNVVSVVLCQLQVLSVDDLCVLLPPFKDFDPDQDKDKDWFLKAWAAALVPRFIKIWIKIKIFGADRIDGDPVSLSVLLSSLRSNHDDVQSSQVSSQVSVCVNGVTQKMKMKTKMDTCVQCVDDPNPVPDIDMYMDITHCCVVPVVNVVVRVVVRVD

Sequence (482 aa):
MSNSSGFIDNLSISDNDNHSNGSPIPKEEKIPERIGKQNIGLKVPSPIPPAAIAQRPQLNEMVKAYEQIISHVGEDINRQGLQKTPFRAAKAMLYFTKGYEENFDDVLNEAVFDEDTDEMVIVRDIEMFSLCEHHLVPFLGKVHIGYLPNKKVLGLSKLARLVEMFSRRLQVQERLTKQIAAAVLQAVHPSGVGVVIEASHMCMVMRGVQKINATTTTSCMLGVFRDDPKTREEFLTLIKKMSNSSGFIDNLSISDNDNHSNGSPIPKEEKIPERIGKQNIGLKVPSPIPPAAIAQRPQLNEMVKAYEQIISHVGEDINRQGLQKTPFRAAKAMLYFTKGYEENFDDVLNEAVFDEDTDEMVIVRDIEMFSLCEHHLVPFLGKVHIGYLPNKKVLGLSKLARLVEMFSRRLQVQERLTKQIAAAVLQAVHPSGVGVVIEASHMCMVMRGVQKINATTTTSCMLGVFRDDPKTREEFLTLIKK

InterPro domains:
  IPR001474 GTP cyclohydrolase I [MF_00223] (58-240)
  IPR001474 GTP cyclohydrolase I [NF006826] (60-241)
  IPR001474 GTP cyclohydrolase I [PTHR11109] (54-241)
  IPR001474 GTP cyclohydrolase I [TIGR00063] (63-241)
  IPR018234 GTP cyclohydrolase I, conserved site [PS00859] (119-135)
  IPR018234 GTP cyclohydrolase I, conserved site [PS00860] (167-177)
  IPR020602 GTP cyclohydrolase I domain [PF01227] (64-239)
  IPR043133 GTP cyclohydrolase I, C-terminal/NADPH-dependent 7-cyano-7-deazaguanine reductase [G3DSA:3.30.1130.10] (109-241)
  IPR043134 GTP cyclohydrolase I, N-terminal domain [G3DSA:1.10.286.10] (53-107)

Secondary structure (DSSP, 8-state):
------------------------------------------------------HHHHHHHHHHHHHHHHHHTT--TTSTTTTTHHHHHHHHHHHHTGGGG--HHHHHTT-EEE----SPEEEEEEEEEEEETTTS-EEEEEEEEEEE-SSEEE-HHHHHHHHHHHHSSEE-HHHHHHHHHHHHHHHH--SEEEEEEEEEEHHHHSSTT--TT--EEEEEEEEHHHH-HHHHHHHHHHH--/------------------------------------------------------HHHHHHHHHHHHHHHHHHTT--TTSTTTTTHHHHHHHHHHHHTGGGG--HHHHHTT-EEE----SPEEEEEEEEEEEETTTS-EEEEEEEEEEE-SSEEE-HHHHHHHHHHHHSSEE-HHHHHHHHHHHHHHHH--SEEEEEEEEEEHHHHSSTT--TT--EEEEEEEEHHHH-HHHHHHHHHHH--

pLDDT: mean 78.11, std 28.68, range [16.11, 98.81]

Nearest PDB structures (foldseek):
  1is7-assembly1_B  TM=9.912E-01  e=2.976E-29  Rattus norvegicus
  6z80-assembly1_A  TM=9.902E-01  e=4.817E-29  Homo sapiens
  1is8-assembly1_D  TM=9.847E-01  e=8.281E-29  Rattus norvegicus
  1wm9-assembly1_A  TM=9.911E-01  e=2.561E-27  Thermus thermophilus HB8
  1fb1-assembly1_C  TM=9.862E-01  e=2.270E-27  Homo sapiens

Organism: Meloidogyne incognita (NCBI:txid6306)